Protein AF-0000000086672857 (afdb_homodimer)

Foldseek 3Di:
DQAAEEEEEAQAAPCSLVVVVVQLPDPRHDDQAYEDLDQVSCVVVCVVNVHDPVRYYHDLVVNCVVRVGQEYEYEHQQACQLVVLLVNLVSLHAYEYEDDQHPALVSLVSNVVSCVVSVHHAWYDDPQLQFLLLVQLLVCLVVCVFHQWQEKEFEDEFQAPQCCDPPNDGDDPVRCVVCLVVDLLQDVVSVHAQLSVPLLVCLLSVCLSNVNDFAFKKAKAFDDDPPGDYGQKMWMWGHHPRGIYIHITGNRFPHGQVVPAGVVGGDMWIHHPFWIWARGGPDQWIWIAGPVRRDTDTDGGDDDDAPSNGDVRVVVVCVVVVHHDDGSGDSSSSSSSSQNSNSNVVNNVVVDMDTRDD/DQAAEEEEEAQAAPCSLVVVVVQLPDPRHDDQAYEDLDQVSCVVVCVVNVHDPVRYYNDLVVNCVVRVGQEYEYEHQQACQLVVLLVNLVSLHAYEYEDDQHPALVSLVSNVVSCVVSVHHAWYDDPQLQFLLLVQLLVCLVVCVFHQWQEKEFEDEFQAPVCCDPPNDGDDPVRCVVCLVVDLLQDVVSVHAQLSVPLLVCLLSVCLSNVNDFAFKKAKAFDDDPPGDYGQKMWMWGHHPRGIYIHITGNRFPHGQVVPAGVVGGDMWIHHPFWIWARGGPDQWIWIAGPVRRDTDTDGGDDDDAPSNGDVRVVVVCVVVVHHDDGSGDSSSSSSSSQNSNSNVVNNVVVDMDTRDD

InterPro domains:
  IPR000683 Gfo/Idh/MocA-like oxidoreductase, N-terminal [PF01408] (4-124)
  IPR036291 NAD(P)-binding domain superfamily [SSF51735] (5-154)
  IPR050463 Gfo/Idh/MocA family oxidoreductases and glycosidases [PTHR43818] (3-351)
  IPR055170 GFO/IDH/MocA-like oxidoreductase domain [PF22725] (135-277)

Organism: Colletotrichum gloeosporioides (NCBI:txid474922)

Structure (mmCIF, N/CA/C/O backbone):
data_AF-0000000086672857-model_v1
#
loop_
_entity.id
_entity.type
_entity.pdbx_description
1 polymer 'Gfo/Idh/MocA-like oxidoreductase N-terminal domain-containing protein'
#
loop_
_atom_site.group_PDB
_atom_site.id
_atom_site.type_symbol
_atom_site.label_atom_id
_atom_site.label_alt_id
_atom_site.label_comp_id
_atom_site.label_asym_id
_atom_site.label_entity_id
_atom_site.label_seq_id
_atom_site.pdbx_PDB_ins_code
_atom_site.Cartn_x
_atom_site.Cartn_y
_atom_site.Cartn_z
_atom_site.occupancy
_atom_site.B_iso_or_equiv
_atom_site.auth_seq_id
_atom_site.auth_comp_id
_atom_site.auth_asym_id
_atom_site.auth_atom_id
_atom_site.pdbx_PDB_model_num
ATOM 1 N N . MET A 1 1 ? 9.461 -36.188 -35.406 1 53.44 1 MET A N 1
ATOM 2 C CA . MET A 1 1 ? 9.945 -35.969 -34.062 1 53.44 1 MET A CA 1
ATOM 3 C C . MET A 1 1 ? 8.898 -36.406 -33.031 1 53.44 1 MET A C 1
ATOM 5 O O . MET A 1 1 ? 7.699 -36.312 -33.281 1 53.44 1 MET A O 1
ATOM 9 N N . THR A 1 2 ? 9.219 -37.312 -32 1 78.69 2 THR A N 1
ATOM 10 C CA . THR A 1 2 ? 8.25 -37.906 -31.094 1 78.69 2 THR A CA 1
ATOM 11 C C . THR A 1 2 ? 7.5 -36.844 -30.328 1 78.69 2 THR A C 1
ATOM 13 O O . THR A 1 2 ? 8.102 -35.875 -29.859 1 78.69 2 THR A O 1
ATOM 16 N N . ARG A 1 3 ? 6.16 -36.844 -30.422 1 94 3 ARG A N 1
ATOM 17 C CA . ARG A 1 3 ? 5.281 -35.875 -29.781 1 94 3 ARG A CA 1
ATOM 18 C C . ARG A 1 3 ? 5.234 -36.062 -28.266 1 94 3 ARG A C 1
ATOM 20 O O . ARG A 1 3 ? 5.332 -37.188 -27.797 1 94 3 ARG A O 1
ATOM 27 N N . TRP A 1 4 ? 5.176 -35.031 -27.531 1 97.62 4 TRP A N 1
ATOM 28 C CA . TRP A 1 4 ? 5.07 -35.094 -26.078 1 97.62 4 TRP A CA 1
ATOM 29 C C . TRP A 1 4 ? 3.703 -35.625 -25.656 1 97.62 4 TRP A C 1
ATOM 31 O O . TRP A 1 4 ? 2.682 -35.25 -26.234 1 97.62 4 TRP A O 1
ATOM 41 N N . ARG A 1 5 ? 3.719 -36.5 -24.75 1 98.31 5 ARG A N 1
ATOM 42 C CA . ARG A 1 5 ? 2.494 -37.094 -24.219 1 98.31 5 ARG A CA 1
ATOM 43 C C . ARG A 1 5 ? 2.105 -36.438 -22.891 1 98.31 5 ARG A C 1
ATOM 45 O O . ARG A 1 5 ? 2.822 -36.562 -21.906 1 98.31 5 ARG A O 1
ATOM 52 N N . VAL A 1 6 ? 0.918 -35.781 -22.859 1 98.62 6 VAL A N 1
ATOM 53 C CA . VAL A 1 6 ? 0.471 -35.062 -21.672 1 98.62 6 VAL A CA 1
ATOM 54 C C . VAL A 1 6 ? -0.837 -35.656 -21.172 1 98.62 6 VAL A C 1
ATOM 56 O O . VAL A 1 6 ? -1.72 -36 -21.953 1 98.62 6 VAL A O 1
ATOM 59 N N . VAL A 1 7 ? -0.974 -35.812 -19.844 1 98.5 7 VAL A N 1
ATOM 60 C CA . VAL A 1 7 ? -2.209 -36.25 -19.219 1 98.5 7 VAL A CA 1
ATOM 61 C C . VAL A 1 7 ? -2.656 -35.219 -18.172 1 98.5 7 VAL A C 1
ATOM 63 O O . VAL A 1 7 ? -1.826 -34.625 -17.5 1 98.5 7 VAL A O 1
ATOM 66 N N . GLY A 1 8 ? -3.963 -34.969 -18.141 1 98.56 8 GLY A N 1
ATOM 67 C CA . GLY A 1 8 ? -4.539 -34.219 -17.047 1 98.56 8 GLY A CA 1
ATOM 68 C C . GLY A 1 8 ? -5.086 -35.094 -15.938 1 98.56 8 GLY A C 1
ATOM 69 O O . GLY A 1 8 ? -5.863 -36 -16.188 1 98.56 8 GLY A O 1
ATOM 70 N N . ILE A 1 9 ? -4.602 -34.844 -14.703 1 98.31 9 ILE A N 1
ATOM 71 C CA . ILE A 1 9 ? -5.066 -35.625 -13.57 1 98.31 9 ILE A CA 1
ATOM 72 C C . ILE A 1 9 ? -5.637 -34.719 -12.492 1 98.31 9 ILE A C 1
ATOM 74 O O . ILE A 1 9 ? -5.035 -33.688 -12.156 1 98.31 9 ILE A O 1
ATOM 78 N N . ASN A 1 10 ? -6.781 -35.125 -11.867 1 97.31 10 ASN A N 1
ATOM 79 C CA . ASN A 1 10 ? -7.48 -34.375 -10.82 1 97.31 10 ASN A CA 1
ATOM 80 C C . ASN A 1 10 ? -7.973 -33.031 -11.32 1 97.31 10 ASN A C 1
ATOM 82 O O . ASN A 1 10 ? -7.168 -32.125 -11.617 1 97.31 10 ASN A O 1
ATOM 86 N N . PHE A 1 11 ? -9.25 -32.812 -11.406 1 95.81 11 PHE A N 1
ATOM 87 C CA . PHE A 1 11 ? -9.891 -31.688 -12.047 1 95.81 11 PHE A CA 1
ATOM 88 C C . PHE A 1 11 ? -10.609 -30.812 -11.023 1 95.81 11 PHE A C 1
ATOM 90 O O . PHE A 1 11 ? -11.641 -30.219 -11.32 1 95.81 11 PHE A O 1
ATOM 97 N N . ASP A 1 12 ? -10.07 -30.812 -9.742 1 90.25 12 ASP A N 1
ATOM 98 C CA . ASP A 1 12 ? -10.68 -30 -8.688 1 90.25 12 ASP A CA 1
ATOM 99 C C . ASP A 1 12 ? -10.555 -28.516 -8.992 1 90.25 12 ASP A C 1
ATOM 101 O O . ASP A 1 12 ? -11.492 -27.75 -8.773 1 90.25 12 ASP A O 1
ATOM 105 N N . HIS A 1 13 ? -9.461 -28.141 -9.414 1 86.12 13 HIS A N 1
ATOM 106 C CA . HIS A 1 13 ? -9.211 -26.734 -9.719 1 86.12 13 HIS A CA 1
ATOM 107 C C . HIS A 1 13 ? -9.664 -26.391 -11.133 1 86.12 13 HIS A C 1
ATOM 109 O O . HIS A 1 13 ? -9.359 -27.109 -12.078 1 86.12 13 HIS A O 1
ATOM 115 N N . MET A 1 14 ? -10.211 -25.297 -11.359 1 81.88 14 MET A N 1
ATOM 116 C CA . MET A 1 14 ? -10.883 -24.922 -12.602 1 81.88 14 MET A CA 1
ATOM 117 C C . MET A 1 14 ? -9.875 -24.609 -13.695 1 81.88 14 MET A C 1
ATOM 119 O O . MET A 1 14 ? -10.211 -24.625 -14.883 1 81.88 14 MET A O 1
ATOM 123 N N . HIS A 1 15 ? -8.641 -24.391 -13.336 1 90.88 15 HIS A N 1
ATOM 124 C CA . HIS A 1 15 ? -7.637 -23.984 -14.312 1 90.88 15 HIS A CA 1
ATOM 125 C C . HIS A 1 15 ? -7.16 -25.156 -15.148 1 90.88 15 HIS A C 1
ATOM 127 O O . HIS A 1 15 ? -6.375 -24.984 -16.078 1 90.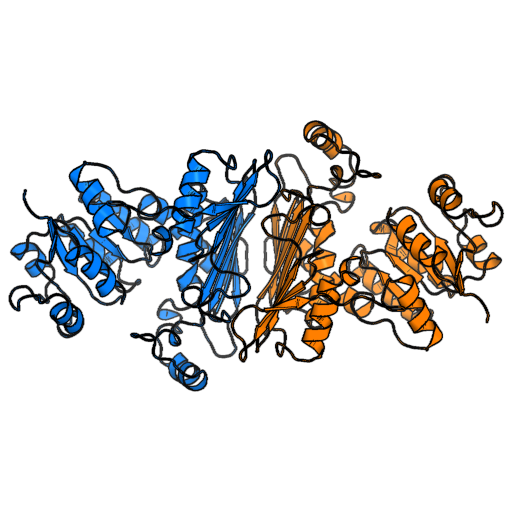88 15 HIS A O 1
ATOM 133 N N . MET A 1 16 ? -7.617 -26.391 -14.859 1 95.19 16 MET A N 1
ATOM 134 C CA . MET A 1 16 ? -7.246 -27.547 -15.648 1 95.19 16 MET A CA 1
ATOM 135 C C . MET A 1 16 ? -7.566 -27.328 -17.125 1 95.19 16 MET A C 1
ATOM 137 O O . MET A 1 16 ? -6.738 -27.609 -18 1 95.19 16 MET A O 1
ATOM 141 N N . GLY A 1 17 ? -8.742 -26.75 -17.344 1 94.56 17 GLY A N 1
ATOM 142 C CA . GLY A 1 17 ? -9.141 -26.5 -18.719 1 94.56 17 GLY A CA 1
ATOM 143 C C . GLY A 1 17 ? -8.172 -25.594 -19.469 1 94.56 17 GLY A C 1
ATOM 144 O O . GLY A 1 17 ? -7.824 -25.859 -20.609 1 94.56 17 GLY A O 1
ATOM 145 N N . ASP A 1 18 ? -7.707 -24.562 -18.781 1 95.25 18 ASP A N 1
ATOM 146 C CA . ASP A 1 18 ? -6.77 -23.625 -19.391 1 95.25 18 ASP A CA 1
ATOM 147 C C . ASP A 1 18 ? -5.426 -24.281 -19.672 1 95.25 18 ASP A C 1
ATOM 149 O O . ASP A 1 18 ? -4.824 -24.047 -20.719 1 95.25 18 ASP A O 1
ATOM 153 N N . LEU A 1 19 ? -5 -25.094 -18.75 1 97.81 19 LEU A N 1
ATOM 154 C CA . LEU A 1 19 ? -3.705 -25.75 -18.906 1 97.81 19 LEU A CA 1
ATOM 155 C C . LEU A 1 19 ? -3.758 -26.812 -20 1 97.81 19 LEU A C 1
ATOM 157 O O . LEU A 1 19 ? -2.848 -26.891 -20.828 1 97.81 19 LEU A O 1
ATOM 161 N N . LEU A 1 20 ? -4.832 -27.562 -20.062 1 98 20 LEU A N 1
ATOM 162 C CA . LEU A 1 20 ? -4.984 -28.547 -21.125 1 98 20 LEU A CA 1
ATOM 163 C C . LEU A 1 20 ? -5.148 -27.875 -22.484 1 98 20 LEU A C 1
ATOM 165 O O . LEU A 1 20 ? -4.715 -28.406 -23.5 1 98 20 LEU A O 1
ATOM 169 N N . ARG A 1 21 ? -5.762 -26.703 -22.516 1 98.06 21 ARG A N 1
ATOM 170 C CA . ARG A 1 21 ? -5.844 -25.938 -23.75 1 98.06 21 ARG A CA 1
ATOM 171 C C . ARG A 1 21 ? -4.457 -25.578 -24.266 1 98.06 21 ARG A C 1
ATOM 173 O O . ARG A 1 21 ? -4.195 -25.656 -25.469 1 98.06 21 ARG A O 1
ATOM 180 N N . ASN A 1 22 ? -3.6 -25.125 -23.328 1 98.06 22 ASN A N 1
ATOM 181 C CA . ASN A 1 22 ? -2.221 -24.859 -23.719 1 98.06 22 ASN A CA 1
ATOM 182 C C . ASN A 1 22 ? -1.562 -26.094 -24.344 1 98.06 22 ASN A C 1
ATOM 184 O O . ASN A 1 22 ? -0.823 -25.984 -25.312 1 98.06 22 ASN A O 1
ATOM 188 N N . ALA A 1 23 ? -1.812 -27.266 -23.797 1 98 23 ALA A N 1
ATOM 189 C CA . ALA A 1 23 ? -1.279 -28.516 -24.328 1 98 23 ALA A CA 1
ATOM 190 C C . ALA A 1 23 ? -1.884 -28.844 -25.688 1 98 23 ALA A C 1
ATOM 192 O O . ALA A 1 23 ? -1.165 -29.188 -26.625 1 98 23 ALA A O 1
ATOM 193 N N . PHE A 1 24 ? -3.17 -28.688 -25.797 1 97.81 24 PHE A N 1
ATOM 194 C CA . PHE A 1 24 ? -3.916 -28.984 -27.016 1 97.81 24 PHE A CA 1
ATOM 195 C C . PHE A 1 24 ? -3.428 -28.141 -28.172 1 97.81 24 PHE A C 1
ATOM 197 O O . PHE A 1 24 ? -3.316 -28.625 -29.312 1 97.81 24 PHE A O 1
ATOM 204 N N . ASP A 1 25 ? -3.135 -26.922 -27.891 1 97.25 25 ASP A N 1
ATOM 205 C CA . ASP A 1 25 ? -2.76 -25.969 -28.938 1 97.25 25 ASP A CA 1
ATOM 206 C C . ASP A 1 25 ? -1.284 -26.109 -29.297 1 97.25 25 ASP A C 1
ATOM 208 O O . ASP A 1 25 ? -0.83 -25.531 -30.297 1 97.25 25 ASP A O 1
ATOM 212 N N . HIS A 1 26 ? -0.571 -26.812 -28.531 1 97.06 26 HIS A N 1
ATOM 213 C CA . HIS A 1 26 ? 0.849 -27.016 -28.812 1 97.06 26 HIS A CA 1
ATOM 214 C C . HIS A 1 26 ? 1.064 -27.969 -29.969 1 97.06 26 HIS A C 1
ATOM 216 O O . HIS A 1 26 ? 0.519 -29.078 -29.969 1 97.06 26 HIS A O 1
ATOM 222 N N . PRO A 1 27 ? 1.901 -27.672 -30.891 1 95.38 27 PRO A N 1
ATOM 223 C CA . PRO A 1 27 ? 2.031 -28.484 -32.094 1 95.38 27 PRO A CA 1
ATOM 224 C C . PRO A 1 27 ? 2.682 -29.844 -31.844 1 95.38 27 PRO A C 1
ATOM 226 O O . PRO A 1 27 ? 2.471 -30.797 -32.594 1 95.38 27 PRO A O 1
ATOM 229 N N . ASP A 1 28 ? 3.4 -29.938 -30.812 1 96.75 28 ASP A N 1
ATOM 230 C CA . ASP A 1 28 ? 4.156 -31.172 -30.578 1 96.75 28 ASP A CA 1
ATOM 231 C C . ASP A 1 28 ? 3.625 -31.906 -29.359 1 96.75 28 ASP A C 1
ATOM 233 O O . ASP A 1 28 ? 4.367 -32.625 -28.688 1 96.75 28 ASP A O 1
ATOM 237 N N . VAL A 1 29 ? 2.348 -31.656 -28.969 1 97.94 29 VAL A N 1
ATOM 238 C CA . VAL A 1 29 ? 1.817 -32.281 -27.766 1 97.94 29 VAL A CA 1
ATOM 239 C C . VAL A 1 29 ? 0.551 -33.062 -28.094 1 97.94 29 VAL A C 1
ATOM 241 O O . VAL A 1 29 ? -0.28 -32.594 -28.891 1 97.94 29 VAL A O 1
ATOM 244 N N . ASP A 1 30 ? 0.438 -34.219 -27.594 1 97.75 30 ASP A N 1
ATOM 245 C CA . ASP A 1 30 ? -0.801 -35 -27.578 1 97.75 30 ASP A CA 1
ATOM 246 C C . ASP A 1 30 ? -1.343 -35.156 -26.172 1 97.75 30 ASP A C 1
ATOM 248 O O . ASP A 1 30 ? -0.616 -35.562 -25.266 1 97.75 30 ASP A O 1
ATOM 252 N N . ILE A 1 31 ? -2.604 -34.781 -26 1 98.31 31 ILE A N 1
ATOM 253 C CA . ILE A 1 31 ? -3.271 -35.156 -24.766 1 98.31 31 ILE A CA 1
ATOM 254 C C . ILE A 1 31 ? -3.65 -36.656 -24.828 1 98.31 31 ILE A C 1
ATOM 256 O O . ILE A 1 31 ? -4.535 -37.031 -25.594 1 98.31 31 ILE A O 1
ATOM 260 N N . VAL A 1 32 ? -3.018 -37.438 -23.969 1 98 32 VAL A N 1
ATOM 261 C CA . VAL A 1 32 ? -3.139 -38.875 -24.156 1 98 32 VAL A CA 1
ATOM 262 C C . VAL A 1 32 ? -3.979 -39.469 -23.031 1 98 32 VAL A C 1
ATOM 264 O O . VAL A 1 32 ? -4.031 -40.688 -22.859 1 98 32 VAL A O 1
ATOM 267 N N . GLY A 1 33 ? -4.617 -38.562 -22.234 1 97.88 33 GLY A N 1
ATOM 268 C CA . GLY A 1 33 ? -5.504 -39.062 -21.203 1 97.88 33 GLY A CA 1
ATOM 269 C C . GLY A 1 33 ? -5.973 -38 -20.234 1 97.88 33 GLY A C 1
ATOM 270 O O . GLY A 1 33 ? -5.352 -36.938 -20.125 1 97.88 33 GLY A O 1
ATOM 271 N N . VAL A 1 34 ? -7.043 -38.25 -19.641 1 98.5 34 VAL A N 1
ATOM 272 C CA . VAL A 1 34 ? -7.559 -37.5 -18.5 1 98.5 34 VAL A CA 1
ATOM 273 C C . VAL A 1 34 ? -7.996 -38.469 -17.391 1 98.5 34 VAL A C 1
ATOM 275 O O . VAL A 1 34 ? -8.461 -39.562 -17.672 1 98.5 34 VAL A O 1
ATOM 278 N N . CYS A 1 35 ? -7.746 -38 -16.188 1 98.44 35 CYS A N 1
ATOM 279 C CA . CYS A 1 35 ? -8.055 -38.906 -15.078 1 98.44 35 CYS A CA 1
ATOM 280 C C . CYS A 1 35 ? -8.633 -38.125 -13.906 1 98.44 35 CYS A C 1
ATOM 282 O O . CYS A 1 35 ? -8.078 -37.094 -13.5 1 98.44 35 CYS A O 1
ATOM 284 N N . ASP A 1 36 ? -9.734 -38.5 -13.43 1 97.94 36 ASP A N 1
ATOM 285 C CA . ASP A 1 36 ? -10.312 -38.062 -12.164 1 97.94 36 ASP A CA 1
ATOM 286 C C . ASP A 1 36 ? -11.086 -39.188 -11.492 1 97.94 36 ASP A C 1
ATOM 288 O O . ASP A 1 36 ? -11.727 -40 -12.172 1 97.94 36 ASP A O 1
ATOM 292 N N . ARG A 1 37 ? -10.938 -39.219 -10.203 1 95.5 37 ARG A N 1
ATOM 293 C CA . ARG A 1 37 ? -11.648 -40.25 -9.477 1 95.5 37 ARG A CA 1
ATOM 294 C C . ARG A 1 37 ? -13.156 -40.125 -9.688 1 95.5 37 ARG A C 1
ATOM 296 O O . ARG A 1 37 ? -13.875 -41.125 -9.625 1 95.5 37 ARG A O 1
ATOM 303 N N . GLN A 1 38 ? -13.555 -38.938 -9.906 1 94.44 38 GLN A N 1
ATOM 304 C CA . GLN A 1 38 ? -14.938 -38.688 -10.297 1 94.44 38 GLN A CA 1
ATOM 305 C C . GLN A 1 38 ? -15.039 -38.438 -11.805 1 94.44 38 GLN A C 1
ATOM 307 O O . GLN A 1 38 ? -14.812 -37.312 -12.281 1 94.44 38 GLN A O 1
ATOM 312 N N . ALA A 1 39 ? -15.602 -39.406 -12.469 1 88.88 39 ALA A N 1
ATOM 313 C CA . ALA A 1 39 ? -15.578 -39.406 -13.93 1 88.88 39 ALA A CA 1
ATOM 314 C C . ALA A 1 39 ? -16.25 -38.156 -14.5 1 88.88 39 ALA A C 1
ATOM 316 O O . ALA A 1 39 ? -15.836 -37.656 -15.539 1 88.88 39 ALA A O 1
ATOM 317 N N . ASP A 1 40 ? -17.219 -37.719 -13.82 1 92.81 40 ASP A N 1
ATOM 318 C CA . ASP A 1 40 ? -18 -36.594 -14.336 1 92.81 40 ASP A CA 1
ATOM 319 C C . ASP A 1 40 ? -17.172 -35.312 -14.344 1 92.81 40 ASP A C 1
ATOM 321 O O . ASP A 1 40 ? -17.5 -34.344 -15.07 1 92.81 40 ASP A O 1
ATOM 325 N N . ARG A 1 41 ? -16.094 -35.25 -13.664 1 94.88 41 ARG A N 1
ATOM 326 C CA . ARG A 1 41 ? -15.305 -34.031 -13.523 1 94.88 41 ARG A CA 1
ATOM 327 C C . ARG A 1 41 ? -14.445 -33.781 -14.758 1 94.88 41 ARG A C 1
ATOM 329 O O . ARG A 1 41 ? -13.945 -32.688 -14.961 1 94.88 41 ARG A O 1
ATOM 336 N N . THR A 1 42 ? -14.312 -34.844 -15.617 1 96.25 42 THR A N 1
ATOM 337 C CA . THR A 1 42 ? -13.477 -34.656 -16.797 1 96.25 42 THR A CA 1
ATOM 338 C C . THR A 1 42 ? -14.336 -34.344 -18.031 1 96.25 42 THR A C 1
ATOM 340 O O . THR A 1 42 ? -13.805 -34.125 -19.125 1 96.25 42 THR A O 1
ATOM 343 N N . LYS A 1 43 ? -15.664 -34.281 -17.875 1 95.31 43 LYS A N 1
ATOM 344 C CA . LYS A 1 43 ? -16.594 -34.25 -19 1 95.31 43 LYS A CA 1
ATOM 345 C C . LYS A 1 43 ? -16.328 -33.031 -19.891 1 95.31 43 LYS A C 1
ATOM 347 O O . LYS A 1 43 ? -16.359 -33.125 -21.109 1 95.31 43 LYS A O 1
ATOM 352 N N . ASP A 1 44 ? -16.141 -31.891 -19.281 1 94.19 44 ASP A N 1
ATOM 353 C CA . ASP A 1 44 ? -15.93 -30.656 -20.047 1 94.19 44 ASP A CA 1
ATOM 354 C C . ASP A 1 44 ? -14.641 -30.734 -20.844 1 94.19 44 ASP A C 1
ATOM 356 O O . ASP A 1 44 ? -14.602 -30.297 -22 1 94.19 44 ASP A O 1
ATOM 360 N N . ALA A 1 45 ? -13.617 -31.234 -20.188 1 95.19 45 ALA A N 1
ATOM 361 C CA . ALA A 1 45 ? -12.352 -31.375 -20.891 1 95.19 45 ALA A CA 1
ATOM 362 C C . ALA A 1 45 ? -12.461 -32.375 -22.031 1 95.19 45 ALA A C 1
ATOM 364 O O . ALA A 1 45 ? -11.922 -32.156 -23.125 1 95.19 45 ALA A O 1
ATOM 365 N N . VAL A 1 46 ? -13.125 -33.469 -21.781 1 96 46 VAL A N 1
ATOM 366 C CA . VAL A 1 46 ? -13.328 -34.5 -22.781 1 96 46 VAL A CA 1
ATOM 367 C C . VAL A 1 46 ? -14.008 -33.906 -24.016 1 96 46 VAL A C 1
ATOM 369 O O . VAL A 1 46 ? -13.578 -34.156 -25.156 1 96 46 VAL A O 1
ATOM 372 N N . ALA A 1 47 ? -15.016 -33.125 -23.734 1 96.38 47 ALA A N 1
ATOM 373 C CA . ALA A 1 47 ? -15.766 -32.5 -24.828 1 96.38 47 ALA A CA 1
ATOM 374 C C . ALA A 1 47 ? -14.906 -31.469 -25.547 1 96.38 47 ALA A C 1
ATOM 376 O O . ALA A 1 47 ? -14.883 -31.422 -26.781 1 96.38 47 ALA A O 1
ATOM 377 N N . ALA A 1 48 ? -14.203 -30.719 -24.797 1 95.75 48 ALA A N 1
ATOM 378 C CA . ALA A 1 48 ? -13.461 -29.578 -25.344 1 95.75 48 ALA A CA 1
ATOM 379 C C . ALA A 1 48 ? -12.297 -30.062 -26.203 1 95.75 48 ALA A C 1
ATOM 381 O O . ALA A 1 48 ? -11.938 -29.406 -27.188 1 95.75 48 ALA A O 1
ATOM 382 N N . PHE A 1 49 ? -11.711 -31.203 -25.828 1 97 49 PHE A N 1
ATOM 383 C CA . PHE A 1 49 ? -10.477 -31.594 -26.484 1 97 49 PHE A CA 1
ATOM 384 C C . PHE A 1 49 ? -10.648 -32.938 -27.219 1 97 49 PHE A C 1
ATOM 386 O O . PHE A 1 49 ? -9.664 -33.531 -27.641 1 97 49 PHE A O 1
ATOM 393 N N . ASP A 1 50 ? -11.883 -33.406 -27.359 1 95.62 50 ASP A N 1
ATOM 394 C CA . ASP A 1 50 ? -12.258 -34.594 -28.094 1 95.62 50 ASP A CA 1
ATOM 395 C C . ASP A 1 50 ? -11.422 -35.812 -27.641 1 95.62 50 ASP A C 1
ATOM 397 O O . ASP A 1 50 ? -10.797 -36.469 -28.469 1 95.62 50 ASP A O 1
ATOM 401 N N . ILE A 1 51 ? -11.43 -35.938 -26.406 1 96.38 51 ILE A N 1
ATOM 402 C CA . ILE A 1 51 ? -10.664 -37.031 -25.828 1 96.38 51 ILE A CA 1
ATOM 403 C C . ILE A 1 51 ? -11.422 -38.344 -26.016 1 96.38 51 ILE A C 1
ATOM 405 O O . ILE A 1 51 ? -12.602 -38.438 -25.656 1 96.38 51 ILE A O 1
ATOM 409 N N . ALA A 1 52 ? -10.781 -39.344 -26.531 1 96.38 52 ALA A N 1
ATOM 410 C CA . ALA A 1 52 ? -11.398 -40.625 -26.797 1 96.38 52 ALA A CA 1
ATOM 411 C C . ALA A 1 52 ? -11.781 -41.312 -25.484 1 96.38 52 ALA A C 1
ATOM 413 O O . ALA A 1 52 ? -11.086 -41.188 -24.469 1 96.38 52 ALA A O 1
ATOM 414 N N . PRO A 1 53 ? -12.859 -42.094 -25.562 1 96.06 53 PRO A N 1
ATOM 415 C CA . PRO A 1 53 ? -13.359 -42.75 -24.344 1 96.06 53 PRO A CA 1
ATOM 416 C C . PRO A 1 53 ? -12.312 -43.625 -23.688 1 96.06 53 PRO A C 1
ATOM 418 O O . PRO A 1 53 ? -12.273 -43.75 -22.453 1 96.06 53 PRO A O 1
ATOM 421 N N . GLU A 1 54 ? -11.422 -44.25 -24.469 1 96.31 54 GLU A N 1
ATOM 422 C CA . GLU A 1 54 ? -10.43 -45.188 -23.938 1 96.31 54 GLU A CA 1
ATOM 423 C C . GLU A 1 54 ? -9.32 -44.438 -23.203 1 96.31 54 GLU A C 1
ATOM 425 O O . GLU A 1 54 ? -8.5 -45.031 -22.516 1 96.31 54 GLU A O 1
ATOM 430 N N . LEU A 1 55 ? -9.312 -43.125 -23.344 1 97.25 55 LEU A N 1
ATOM 431 C CA . LEU A 1 55 ? -8.289 -42.312 -22.719 1 97.25 55 LEU A CA 1
ATOM 432 C C . LEU A 1 55 ? -8.828 -41.594 -21.484 1 97.25 55 LEU A C 1
ATOM 434 O O . LEU A 1 55 ? -8.203 -40.656 -20.969 1 97.25 55 LEU A O 1
ATOM 438 N N . ILE A 1 56 ? -10.039 -41.969 -21.047 1 97.94 56 ILE A N 1
ATOM 439 C CA . ILE A 1 56 ? -10.656 -41.438 -19.828 1 97.94 56 ILE A CA 1
ATOM 440 C C . ILE A 1 56 ? -10.469 -42.469 -18.688 1 97.94 56 ILE A C 1
ATOM 442 O O . ILE A 1 56 ? -10.875 -43.625 -18.812 1 97.94 56 ILE A O 1
ATOM 446 N N . PHE A 1 57 ? -9.805 -42.031 -17.641 1 98.31 57 PHE A N 1
ATOM 447 C CA . PHE A 1 57 ? -9.469 -42.938 -16.547 1 98.31 57 PHE A CA 1
ATOM 448 C C . PHE A 1 57 ? -10.047 -42.438 -15.234 1 98.31 57 PHE A C 1
ATOM 450 O O . PHE A 1 57 ? -10.305 -41.25 -15.078 1 98.31 57 PHE A O 1
ATOM 457 N N . THR A 1 58 ? -10.219 -43.344 -14.273 1 97.94 58 THR A N 1
ATOM 458 C CA . THR A 1 58 ? -10.641 -42.969 -12.922 1 97.94 58 THR A CA 1
ATOM 459 C C . THR A 1 58 ? -9.602 -43.438 -11.898 1 97.94 58 THR A C 1
ATOM 461 O O . THR A 1 58 ? -9.742 -43.156 -10.703 1 97.94 58 THR A O 1
ATOM 464 N N . ASP A 1 59 ? -8.633 -44.094 -12.43 1 97.75 59 ASP A N 1
ATOM 465 C CA . ASP A 1 59 ? -7.52 -44.562 -11.609 1 97.75 59 ASP A CA 1
ATOM 466 C C . ASP A 1 59 ? -6.188 -44 -12.125 1 97.75 59 ASP A C 1
ATOM 468 O O . ASP A 1 59 ? -5.84 -44.219 -13.289 1 97.75 59 ASP A O 1
ATOM 472 N N . VAL A 1 60 ? -5.418 -43.406 -11.234 1 98.12 60 VAL A N 1
ATOM 473 C CA . VAL A 1 60 ? -4.203 -42.719 -11.625 1 98.12 60 VAL A CA 1
ATOM 474 C C . VAL A 1 60 ? -3.145 -43.719 -12.086 1 98.12 60 VAL A C 1
ATOM 476 O O . VAL A 1 60 ? -2.469 -43.469 -13.086 1 98.12 60 VAL A O 1
ATOM 479 N N . GLU A 1 61 ? -2.98 -44.75 -11.367 1 97.75 61 GLU A N 1
ATOM 480 C CA . GLU A 1 61 ? -1.984 -45.75 -11.742 1 97.75 61 GLU A CA 1
ATOM 481 C C . GLU A 1 61 ? -2.266 -46.312 -13.125 1 97.75 61 GLU A C 1
ATOM 483 O O . GLU A 1 61 ? -1.358 -46.438 -13.961 1 97.75 61 GLU A O 1
ATOM 488 N N . GLU A 1 62 ? -3.531 -46.719 -13.305 1 98.19 62 GLU A N 1
ATOM 489 C CA . GLU A 1 62 ? -3.93 -47.25 -14.609 1 98.19 62 GLU A CA 1
ATOM 490 C C . GLU A 1 62 ? -3.67 -46.219 -15.711 1 98.19 62 GLU A C 1
ATOM 492 O O . GLU A 1 62 ? -3.16 -46.562 -16.781 1 98.19 62 GLU A O 1
ATOM 497 N N . CYS A 1 63 ? -4.043 -45.031 -15.445 1 98.44 63 CYS A N 1
ATOM 498 C CA . CYS A 1 63 ? -3.859 -43.938 -16.406 1 98.44 63 CYS A CA 1
ATOM 499 C C . CYS A 1 63 ? -2.396 -43.812 -16.797 1 98.44 63 CYS A C 1
ATOM 501 O O . CYS A 1 63 ? -2.07 -43.844 -17.984 1 98.44 63 CYS A O 1
ATOM 503 N N . VAL A 1 64 ? -1.47 -43.75 -15.836 1 98.19 64 VAL A N 1
ATOM 504 C CA . VAL A 1 64 ? -0.051 -43.531 -16.094 1 98.19 64 VAL A CA 1
ATOM 505 C C . VAL A 1 64 ? 0.549 -44.75 -16.797 1 98.19 64 VAL A C 1
ATOM 507 O O . VAL A 1 64 ? 1.31 -44.594 -17.75 1 98.19 64 VAL A O 1
ATOM 510 N N . ARG A 1 65 ? 0.181 -45.906 -16.391 1 97.56 65 ARG A N 1
ATOM 511 C CA . ARG A 1 65 ? 0.717 -47.125 -16.969 1 97.56 65 ARG A CA 1
ATOM 512 C C . ARG A 1 65 ? 0.325 -47.281 -18.438 1 97.56 65 ARG A C 1
ATOM 514 O O . ARG A 1 65 ? 1.146 -47.656 -19.266 1 97.56 65 ARG A O 1
ATOM 521 N N . GLN A 1 66 ? -0.859 -46.969 -18.719 1 98 66 GLN A N 1
ATOM 522 C CA . GLN A 1 66 ? -1.374 -47.156 -20.062 1 98 66 GLN A CA 1
ATOM 523 C C . GLN A 1 66 ? -0.899 -46.062 -21 1 98 66 GLN A C 1
ATOM 525 O O . GLN A 1 66 ? -0.605 -46.312 -22.172 1 98 66 GLN A O 1
ATOM 530 N N . THR A 1 67 ? -0.85 -44.875 -20.5 1 98 67 THR A N 1
ATOM 531 C CA . THR A 1 67 ? -0.615 -43.75 -21.391 1 98 67 THR A CA 1
ATOM 532 C C . THR A 1 67 ? 0.869 -43.406 -21.438 1 98 67 THR A C 1
ATOM 534 O O . THR A 1 67 ? 1.326 -42.719 -22.375 1 98 67 THR A O 1
ATOM 537 N N . LYS A 1 68 ? 1.676 -43.75 -20.422 1 97.38 68 LYS A N 1
ATOM 538 C CA . LYS A 1 68 ? 3.102 -43.438 -20.328 1 97.38 68 LYS A CA 1
ATOM 539 C C . LYS A 1 68 ? 3.385 -41.969 -20.656 1 97.38 68 LYS A C 1
ATOM 541 O O . LYS A 1 68 ? 4.172 -41.688 -21.547 1 97.38 68 LYS A O 1
ATOM 546 N N . PRO A 1 69 ? 2.785 -41.094 -19.844 1 98.12 69 PRO A N 1
ATOM 547 C CA . PRO A 1 69 ? 2.908 -39.656 -20.156 1 98.12 69 PRO A CA 1
ATOM 548 C C . PRO A 1 69 ? 4.312 -39.125 -19.891 1 98.12 69 PRO A C 1
ATOM 550 O O . PRO A 1 69 ? 5.023 -39.625 -19.031 1 98.12 69 PRO A O 1
ATOM 553 N N . ASP A 1 70 ? 4.707 -38.062 -20.703 1 97.12 70 ASP A N 1
ATOM 554 C CA . ASP A 1 70 ? 5.918 -37.281 -20.453 1 97.12 70 ASP A CA 1
ATOM 555 C C . ASP A 1 70 ? 5.676 -36.25 -19.375 1 97.12 70 ASP A C 1
ATOM 557 O O . ASP A 1 70 ? 6.617 -35.812 -18.703 1 97.12 70 ASP A O 1
ATOM 561 N N . LEU A 1 71 ? 4.434 -35.844 -19.219 1 98.31 71 LEU A N 1
ATOM 562 C CA . LEU A 1 71 ? 4.055 -34.781 -18.312 1 98.31 71 LEU A CA 1
ATOM 563 C C . LEU A 1 71 ? 2.637 -35 -17.781 1 98.31 71 LEU A C 1
ATOM 565 O O . LEU A 1 71 ? 1.724 -35.281 -18.562 1 98.31 71 LEU A O 1
ATOM 569 N N . VAL A 1 72 ? 2.52 -34.844 -16.516 1 98.69 72 VAL A N 1
ATOM 570 C CA . VAL A 1 72 ? 1.207 -34.812 -15.875 1 98.69 72 VAL A CA 1
ATOM 571 C C . VAL A 1 72 ? 0.865 -33.406 -15.453 1 98.69 72 VAL A C 1
ATOM 573 O O . VAL A 1 72 ? 1.651 -32.75 -14.773 1 98.69 72 VAL A O 1
ATOM 576 N N . VAL A 1 73 ? -0.267 -32.875 -15.922 1 98.75 73 VAL A N 1
ATOM 577 C CA . VAL A 1 73 ? -0.857 -31.656 -15.422 1 98.75 73 VAL A CA 1
ATOM 578 C C . VAL A 1 73 ? -1.798 -31.969 -14.258 1 98.75 73 VAL A C 1
ATOM 580 O O . VAL A 1 73 ? -2.752 -32.719 -14.414 1 98.75 73 VAL A O 1
ATOM 583 N N . LEU A 1 74 ? -1.474 -31.453 -13.148 1 98.19 74 LEU A N 1
ATOM 584 C CA . LEU A 1 74 ? -2.162 -31.812 -11.914 1 98.19 74 LEU A CA 1
ATOM 585 C C . LEU A 1 74 ? -2.873 -30.594 -11.32 1 98.19 74 LEU A C 1
ATOM 587 O O . LEU A 1 74 ? -2.248 -29.562 -11.078 1 98.19 74 LEU A O 1
ATOM 591 N N . CYS A 1 75 ? -4.246 -30.625 -11.031 1 97.12 75 CYS A N 1
ATOM 592 C CA . CYS A 1 75 ? -5.031 -29.516 -10.5 1 97.12 75 CYS A CA 1
ATOM 593 C C . CYS A 1 75 ? -5.906 -29.984 -9.336 1 97.12 75 CYS A C 1
ATOM 595 O O . CYS A 1 75 ? -7.129 -29.812 -9.375 1 97.12 75 CYS A O 1
ATOM 597 N N . PRO A 1 76 ? -5.316 -30.469 -8.258 1 95.12 76 PRO A N 1
ATOM 598 C CA . PRO A 1 76 ? -6.082 -30.875 -7.074 1 95.12 76 PRO A CA 1
ATOM 599 C C . PRO A 1 76 ? -6.469 -29.688 -6.188 1 95.12 76 PRO A C 1
ATOM 601 O O . PRO A 1 76 ? -5.965 -28.578 -6.375 1 95.12 76 PRO A O 1
ATOM 604 N N . ALA A 1 77 ? -7.418 -29.938 -5.258 1 91.19 77 ALA A N 1
ATOM 605 C CA . ALA A 1 77 ? -7.641 -28.984 -4.188 1 91.19 77 ALA A CA 1
ATOM 606 C C . ALA A 1 77 ? -6.375 -28.766 -3.359 1 91.19 77 ALA A C 1
ATOM 608 O O . ALA A 1 77 ? -5.605 -29.719 -3.145 1 91.19 77 ALA A O 1
ATOM 609 N N . THR A 1 78 ? -6.207 -27.578 -2.887 1 91.5 78 THR A N 1
ATOM 610 C CA . THR A 1 78 ? -4.961 -27.188 -2.232 1 91.5 78 THR A CA 1
ATOM 611 C C . THR A 1 78 ? -4.609 -28.172 -1.12 1 91.5 78 THR A C 1
ATOM 613 O O . THR A 1 78 ? -3.453 -28.594 -0.995 1 91.5 78 THR A O 1
ATOM 616 N N . ALA A 1 79 ? -5.582 -28.547 -0.357 1 90.81 79 ALA A N 1
ATOM 617 C CA . ALA A 1 79 ? -5.359 -29.453 0.775 1 90.81 79 ALA A CA 1
ATOM 618 C C . ALA A 1 79 ? -4.789 -30.781 0.312 1 90.81 79 ALA A C 1
ATOM 620 O O . ALA A 1 79 ? -4.145 -31.5 1.088 1 90.81 79 ALA A O 1
ATOM 621 N N . ASP A 1 80 ? -4.938 -31.109 -0.988 1 94.5 80 ASP A N 1
ATOM 622 C CA . ASP A 1 80 ? -4.559 -32.406 -1.51 1 94.5 80 ASP A CA 1
ATOM 623 C C . ASP A 1 80 ? -3.307 -32.312 -2.377 1 94.5 80 ASP A C 1
ATOM 625 O O . ASP A 1 80 ? -2.904 -33.312 -3.008 1 94.5 80 ASP A O 1
ATOM 629 N N . HIS A 1 81 ? -2.68 -31.188 -2.428 1 97.25 81 HIS A N 1
ATOM 630 C CA . HIS A 1 81 ? -1.549 -31 -3.328 1 97.25 81 HIS A CA 1
ATOM 631 C C . HIS A 1 81 ? -0.445 -32 -3.055 1 97.25 81 HIS A C 1
ATOM 633 O O . HIS A 1 81 ? 0.03 -32.688 -3.975 1 97.25 81 HIS A O 1
ATOM 639 N N . ALA A 1 82 ? -0.096 -32.156 -1.806 1 97.94 82 ALA A N 1
ATOM 640 C CA . ALA A 1 82 ? 1.021 -33.031 -1.472 1 97.94 82 ALA A CA 1
ATOM 641 C C . ALA A 1 82 ? 0.686 -34.5 -1.788 1 97.94 82 ALA A C 1
ATOM 643 O O . ALA A 1 82 ? 1.465 -35.188 -2.445 1 97.94 82 ALA A O 1
ATOM 644 N N . VAL A 1 83 ? -0.468 -34.938 -1.396 1 97.69 83 VAL A N 1
ATOM 645 C CA . VAL A 1 83 ? -0.864 -36.312 -1.582 1 97.69 83 VAL A CA 1
ATOM 646 C C . VAL A 1 83 ? -0.991 -36.625 -3.072 1 97.69 83 VAL A C 1
ATOM 648 O O . VAL A 1 83 ? -0.518 -37.656 -3.541 1 97.69 83 VAL A O 1
ATOM 651 N N . ALA A 1 84 ? -1.641 -35.75 -3.779 1 97.56 84 ALA A N 1
ATOM 652 C CA . ALA A 1 84 ? -1.814 -35.938 -5.219 1 97.56 84 ALA A CA 1
ATOM 653 C C . ALA A 1 84 ? -0.467 -35.969 -5.934 1 97.56 84 ALA A C 1
ATOM 655 O O . ALA A 1 84 ? -0.244 -36.812 -6.816 1 97.56 84 ALA A O 1
ATOM 656 N N . TYR A 1 85 ? 0.396 -35.094 -5.594 1 98 85 TYR A N 1
ATOM 657 C CA . TYR A 1 85 ? 1.72 -35.031 -6.207 1 98 85 TYR A CA 1
ATOM 658 C C . TYR A 1 85 ? 2.502 -36.312 -5.91 1 98 85 TYR A C 1
ATOM 660 O O . TYR A 1 85 ? 3.111 -36.906 -6.809 1 98 85 TYR A O 1
ATOM 668 N N . GLU A 1 86 ? 2.518 -36.688 -4.68 1 98 86 GLU A N 1
ATOM 669 C CA . GLU A 1 86 ? 3.242 -37.875 -4.266 1 98 86 GLU A CA 1
ATOM 670 C C . GLU A 1 86 ? 2.768 -39.125 -5.039 1 98 86 GLU A C 1
ATOM 672 O O . GLU A 1 86 ? 3.578 -39.938 -5.445 1 98 86 GLU A O 1
ATOM 677 N N . GLU A 1 87 ? 1.504 -39.188 -5.191 1 97.44 87 GLU A N 1
ATOM 678 C CA . GLU A 1 87 ? 0.952 -40.312 -5.965 1 97.44 87 GLU A CA 1
ATOM 679 C C . GLU A 1 87 ? 1.487 -40.312 -7.395 1 97.44 87 GLU A C 1
ATOM 681 O O . GLU A 1 87 ? 2.006 -41.312 -7.867 1 97.44 87 GLU A O 1
ATOM 686 N N . CYS A 1 88 ? 1.423 -39.219 -8.062 1 97.06 88 CYS A N 1
ATOM 687 C CA . CYS A 1 88 ? 1.895 -39.125 -9.438 1 97.06 88 CYS A CA 1
ATOM 688 C C . CYS A 1 88 ? 3.398 -39.344 -9.516 1 97.06 88 CYS A C 1
ATOM 690 O O . CYS A 1 88 ? 3.873 -40.062 -10.398 1 97.06 88 CYS A O 1
ATOM 692 N N . CYS A 1 89 ? 4.082 -38.75 -8.625 1 96 89 CYS A N 1
ATOM 693 C CA . CYS A 1 89 ? 5.539 -38.844 -8.578 1 96 89 CYS A CA 1
ATOM 694 C C . CYS A 1 89 ? 6 -40.281 -8.414 1 96 89 CYS A C 1
ATOM 696 O O . CYS A 1 89 ? 7.047 -40.656 -8.938 1 96 89 CYS A O 1
ATOM 698 N N . SER A 1 90 ? 5.27 -41.062 -7.73 1 96.06 90 SER A N 1
ATOM 699 C CA . SER A 1 90 ? 5.633 -42.469 -7.461 1 96.06 90 SER A CA 1
ATOM 700 C C . SER A 1 90 ? 5.727 -43.25 -8.75 1 96.06 90 SER A C 1
ATOM 702 O O . SER A 1 90 ? 6.359 -44.312 -8.781 1 96.06 90 SER A O 1
ATOM 704 N N . PHE A 1 91 ? 5.16 -42.812 -9.805 1 96.38 91 PHE A N 1
ATOM 705 C CA . PHE A 1 91 ? 5.203 -43.5 -11.086 1 96.38 91 PHE A CA 1
ATOM 706 C C . PHE A 1 91 ? 6.32 -42.938 -11.961 1 96.38 91 PHE A C 1
ATOM 708 O O . PHE A 1 91 ? 6.43 -43.281 -13.141 1 96.38 91 PHE A O 1
ATOM 715 N N . GLY A 1 92 ? 7.102 -42.031 -11.422 1 96 92 GLY A N 1
ATOM 716 C CA . GLY A 1 92 ? 8.281 -41.531 -12.094 1 96 92 GLY A CA 1
ATOM 717 C C . GLY A 1 92 ? 7.961 -40.5 -13.18 1 96 92 GLY A C 1
ATOM 718 O O . GLY A 1 92 ? 8.719 -40.344 -14.133 1 96 92 GLY A O 1
ATOM 719 N N . VAL A 1 93 ? 6.844 -39.844 -13.039 1 96.62 93 VAL A N 1
ATOM 720 C CA . VAL A 1 93 ? 6.434 -38.938 -14.086 1 96.62 93 VAL A CA 1
ATOM 721 C C . VAL A 1 93 ? 6.695 -37.5 -13.633 1 96.62 93 VAL A C 1
ATOM 723 O O . VAL A 1 93 ? 6.68 -37.188 -12.43 1 96.62 93 VAL A O 1
ATOM 726 N N . ASP A 1 94 ? 7.02 -36.562 -14.57 1 98.12 94 ASP A N 1
ATOM 727 C CA . ASP A 1 94 ? 7.129 -35.125 -14.312 1 98.12 94 ASP A CA 1
ATOM 728 C C . ASP A 1 94 ? 5.75 -34.5 -14.125 1 98.12 94 ASP A C 1
ATOM 730 O O . ASP A 1 94 ? 4.77 -34.938 -14.734 1 98.12 94 ASP A O 1
ATOM 734 N N . VAL A 1 95 ? 5.707 -33.469 -13.258 1 98.62 95 VAL A N 1
ATOM 735 C CA . VAL A 1 95 ? 4.406 -32.906 -12.898 1 98.62 95 VAL A CA 1
ATOM 736 C C . VAL A 1 95 ? 4.445 -31.406 -13.031 1 98.62 95 VAL A C 1
ATOM 738 O O . VAL A 1 95 ? 5.391 -30.75 -12.578 1 98.62 95 VAL A O 1
ATOM 741 N N . LEU A 1 96 ? 3.498 -30.812 -13.727 1 98.75 96 LEU A N 1
ATOM 742 C CA . LEU A 1 96 ? 3.113 -29.406 -13.656 1 98.75 96 LEU A CA 1
ATOM 743 C C . LEU A 1 96 ? 1.848 -29.234 -12.82 1 98.75 96 LEU A C 1
ATOM 745 O O . LEU A 1 96 ? 0.782 -29.734 -13.195 1 98.75 96 LEU A O 1
ATOM 749 N N . MET A 1 97 ? 2.002 -28.578 -11.727 1 98.19 97 MET A N 1
ATOM 750 C CA . MET A 1 97 ? 0.88 -28.422 -10.805 1 98.19 97 MET A CA 1
ATOM 751 C C . MET A 1 97 ? 0.395 -26.984 -10.789 1 98.19 97 MET A C 1
ATOM 753 O O . MET A 1 97 ? 1.201 -26.047 -10.836 1 98.19 97 MET A O 1
ATOM 757 N N . GLU A 1 98 ? -0.881 -26.781 -10.688 1 97.56 98 GLU A N 1
ATOM 758 C CA . GLU A 1 98 ? -1.466 -25.453 -10.578 1 97.56 98 GLU A CA 1
ATOM 759 C C . GLU A 1 98 ? -1.293 -24.875 -9.18 1 97.56 98 GLU A C 1
ATOM 761 O O . GLU A 1 98 ? -1.344 -25.609 -8.188 1 97.56 98 GLU A O 1
ATOM 766 N N . LYS A 1 99 ? -1.1 -23.672 -9.07 1 97.06 99 LYS A N 1
ATOM 767 C CA . LYS A 1 99 ? -0.972 -22.969 -7.793 1 97.06 99 LYS A CA 1
ATOM 768 C C . LYS A 1 99 ? -2.148 -23.281 -6.871 1 97.06 99 LYS A C 1
ATOM 770 O O . LYS A 1 99 ? -3.234 -23.641 -7.344 1 97.06 99 LYS A O 1
ATOM 775 N N . PRO A 1 100 ? -2.07 -23.094 -5.602 1 96.44 100 PRO A N 1
ATOM 776 C CA . PRO A 1 100 ? -0.833 -22.703 -4.926 1 96.44 100 PRO A CA 1
ATOM 777 C C . PRO A 1 100 ? 0.149 -23.859 -4.773 1 96.44 100 PRO A C 1
ATOM 779 O O . PRO A 1 100 ? -0.079 -24.938 -5.32 1 96.44 100 PRO A O 1
ATOM 782 N N . PHE A 1 101 ? 1.325 -23.641 -4.117 1 97.81 101 PHE A N 1
ATOM 783 C CA . PHE A 1 101 ? 2.338 -24.672 -3.986 1 97.81 101 PHE A CA 1
ATOM 784 C C . PHE A 1 101 ? 1.843 -25.797 -3.09 1 97.81 101 PHE A C 1
ATOM 786 O O . PHE A 1 101 ? 1.615 -26.922 -3.557 1 97.81 101 PHE A O 1
ATOM 793 N N . ALA A 1 102 ? 1.554 -25.453 -1.85 1 97.12 102 ALA A N 1
ATOM 794 C CA . ALA A 1 102 ? 1.113 -26.453 -0.874 1 97.12 102 ALA A CA 1
ATOM 795 C C . ALA A 1 102 ? 0.163 -25.828 0.148 1 97.12 102 ALA A C 1
ATOM 797 O O . ALA A 1 102 ? 0.03 -24.609 0.22 1 97.12 102 ALA A O 1
ATOM 798 N N . ALA A 1 103 ? -0.471 -26.719 0.901 1 94.56 103 ALA A N 1
ATOM 799 C CA . ALA A 1 103 ? -1.411 -26.25 1.921 1 94.56 103 ALA A CA 1
ATOM 800 C C . ALA A 1 103 ? -0.677 -25.594 3.086 1 94.56 103 ALA A C 1
ATOM 802 O O . ALA A 1 103 ? -1.221 -24.719 3.75 1 94.56 103 ALA A O 1
ATOM 803 N N . ASN A 1 104 ? 0.493 -26.062 3.352 1 95.81 104 ASN A N 1
ATOM 804 C CA . ASN A 1 104 ? 1.327 -25.562 4.438 1 95.81 104 ASN A CA 1
ATOM 805 C C . ASN A 1 104 ? 2.795 -25.922 4.234 1 95.81 104 ASN A C 1
ATOM 807 O O . ASN A 1 104 ? 3.135 -26.656 3.301 1 95.81 104 ASN A O 1
ATOM 811 N N . LEU A 1 105 ? 3.537 -25.422 5.133 1 97.69 105 LEU A N 1
ATOM 812 C CA . LEU A 1 105 ? 4.984 -25.562 5.023 1 97.69 105 LEU A CA 1
ATOM 813 C C . LEU A 1 105 ? 5.395 -27.031 5.141 1 97.69 105 LEU A C 1
ATOM 815 O O . LEU A 1 105 ? 6.332 -27.469 4.469 1 97.69 105 LEU A O 1
ATOM 819 N N . ARG A 1 106 ? 4.781 -27.75 5.992 1 97.62 106 ARG A N 1
ATOM 820 C CA . ARG A 1 106 ? 5.082 -29.172 6.148 1 97.62 106 ARG A CA 1
ATOM 821 C C . ARG A 1 106 ? 4.852 -29.922 4.844 1 97.62 106 ARG A C 1
ATOM 823 O O . ARG A 1 106 ? 5.711 -30.703 4.406 1 97.62 106 ARG A O 1
ATOM 830 N N . ASP A 1 107 ? 3.727 -29.688 4.246 1 98.06 107 ASP A N 1
ATOM 831 C CA . ASP A 1 107 ? 3.402 -30.328 2.975 1 98.06 107 ASP A CA 1
ATOM 832 C C . ASP A 1 107 ? 4.375 -29.906 1.88 1 98.06 107 ASP A C 1
ATOM 834 O O . ASP A 1 107 ? 4.77 -30.703 1.038 1 98.06 107 ASP A O 1
ATOM 838 N N . ALA A 1 108 ? 4.715 -28.656 1.876 1 98.44 108 ALA A N 1
ATOM 839 C CA . ALA A 1 108 ? 5.672 -28.156 0.896 1 98.44 108 ALA A CA 1
ATOM 840 C C . ALA A 1 108 ? 7.004 -28.891 0.997 1 98.44 108 ALA A C 1
ATOM 842 O O . ALA A 1 108 ? 7.578 -29.281 -0.019 1 98.44 108 ALA A O 1
ATOM 843 N N . ARG A 1 109 ? 7.488 -29.062 2.189 1 98.12 109 ARG A N 1
ATOM 844 C CA . ARG A 1 109 ? 8.734 -29.781 2.416 1 98.12 109 ARG A CA 1
ATOM 845 C C . ARG A 1 109 ? 8.633 -31.219 1.939 1 98.12 109 ARG A C 1
ATOM 847 O O . ARG A 1 109 ? 9.547 -31.734 1.288 1 98.12 109 ARG A O 1
ATOM 854 N N . ARG A 1 110 ? 7.52 -31.797 2.289 1 97.75 110 ARG A N 1
ATOM 855 C CA . ARG A 1 110 ? 7.254 -33.156 1.875 1 97.75 110 ARG A CA 1
ATOM 856 C C . ARG A 1 110 ? 7.305 -33.312 0.356 1 97.75 110 ARG A C 1
ATOM 858 O O . ARG A 1 110 ? 7.871 -34.281 -0.168 1 97.75 110 ARG A O 1
ATOM 865 N N . MET A 1 111 ? 6.777 -32.406 -0.306 1 98.5 111 MET A N 1
ATOM 866 C CA . MET A 1 111 ? 6.738 -32.438 -1.766 1 98.5 111 MET A CA 1
ATOM 867 C C . MET A 1 111 ? 8.141 -32.281 -2.348 1 98.5 111 MET A C 1
ATOM 869 O O . MET A 1 111 ? 8.5 -32.969 -3.299 1 98.5 111 MET A O 1
ATOM 873 N N . LEU A 1 112 ? 8.922 -31.391 -1.79 1 98.25 112 LEU A N 1
ATOM 874 C CA . LEU A 1 112 ? 10.297 -31.219 -2.248 1 98.25 112 LEU A CA 1
ATOM 875 C C . LEU A 1 112 ? 11.109 -32.5 -2.023 1 98.25 112 LEU A C 1
ATOM 877 O O . LEU A 1 112 ? 11.875 -32.906 -2.896 1 98.25 112 LEU A O 1
ATOM 881 N N . GLU A 1 113 ? 10.953 -33.062 -0.893 1 97.94 113 GLU A N 1
ATOM 882 C CA . GLU A 1 113 ? 11.664 -34.312 -0.579 1 97.94 113 GLU A CA 1
ATOM 883 C C . GLU A 1 113 ? 11.273 -35.438 -1.546 1 97.94 113 GLU A C 1
ATOM 885 O O . GLU A 1 113 ? 12.141 -36.188 -2.008 1 97.94 113 GLU A O 1
ATOM 890 N N . THR A 1 114 ? 10 -35.5 -1.763 1 97.69 114 THR A N 1
ATOM 891 C CA . THR A 1 114 ? 9.5 -36.5 -2.699 1 97.69 114 THR A CA 1
ATOM 892 C C . THR A 1 114 ? 10.094 -36.281 -4.086 1 97.69 114 THR A C 1
ATOM 894 O O . THR A 1 114 ? 10.523 -37.25 -4.734 1 97.69 114 THR A O 1
ATOM 897 N N . ARG A 1 115 ? 10.094 -35.094 -4.562 1 97.38 115 ARG A N 1
ATOM 898 C CA . ARG A 1 115 ? 10.672 -34.719 -5.855 1 97.38 115 ARG A CA 1
ATOM 899 C C . ARG A 1 115 ? 12.125 -35.156 -5.949 1 97.38 115 ARG A C 1
ATOM 901 O O . ARG A 1 115 ? 12.523 -35.812 -6.926 1 97.38 115 ARG A O 1
ATOM 908 N N . ASP A 1 116 ? 12.906 -34.875 -4.949 1 96.88 116 ASP A N 1
ATOM 909 C CA . ASP A 1 116 ? 14.336 -35.156 -4.938 1 96.88 116 ASP A CA 1
ATOM 910 C C . ASP A 1 116 ? 14.586 -36.656 -4.922 1 96.88 116 ASP A C 1
ATOM 912 O O . ASP A 1 116 ? 15.492 -37.156 -5.605 1 96.88 116 ASP A O 1
ATOM 916 N N . ALA A 1 117 ? 13.82 -37.375 -4.219 1 96.94 117 ALA A N 1
ATOM 917 C CA . ALA A 1 117 ? 13.977 -38.812 -4.113 1 96.94 117 ALA A CA 1
ATOM 918 C C . ALA A 1 117 ? 13.617 -39.5 -5.434 1 96.94 117 ALA A C 1
ATOM 920 O O . ALA A 1 117 ? 14.258 -40.5 -5.82 1 96.94 117 ALA A O 1
ATOM 921 N N . ALA A 1 118 ? 12.602 -39.031 -6.098 1 95.81 118 ALA A N 1
ATOM 922 C CA . ALA A 1 118 ? 12.109 -39.656 -7.328 1 95.81 118 ALA A CA 1
ATOM 923 C C . ALA A 1 118 ? 12.953 -39.25 -8.531 1 95.81 118 ALA A C 1
ATOM 925 O O . ALA A 1 118 ? 12.969 -39.938 -9.547 1 95.81 118 ALA A O 1
ATOM 926 N N . GLY A 1 119 ? 13.602 -38.094 -8.406 1 95.19 119 GLY A N 1
ATOM 927 C CA . GLY A 1 119 ? 14.375 -37.562 -9.523 1 95.19 119 GLY A CA 1
ATOM 928 C C . GLY A 1 119 ? 13.508 -37.062 -10.656 1 95.19 119 GLY A C 1
ATOM 929 O O . GLY A 1 119 ? 13.898 -37.125 -11.82 1 95.19 119 GLY A O 1
ATOM 930 N N . THR A 1 120 ? 12.273 -36.688 -10.352 1 95.25 120 THR A N 1
ATOM 931 C CA . THR A 1 120 ? 11.352 -36.156 -11.336 1 95.25 120 THR A CA 1
ATOM 932 C C . THR A 1 120 ? 11.32 -34.625 -11.25 1 95.25 120 THR A C 1
ATOM 934 O O . THR A 1 120 ? 11.867 -34.031 -10.312 1 95.25 120 THR A O 1
ATOM 937 N N . CYS A 1 121 ? 10.742 -34 -12.258 1 97.31 121 CYS A N 1
ATOM 938 C CA . CYS A 1 121 ? 10.602 -32.562 -12.281 1 97.31 121 CYS A CA 1
ATOM 939 C C . CYS A 1 121 ? 9.227 -32.125 -11.773 1 97.31 121 CYS A C 1
ATOM 941 O O . CYS A 1 121 ? 8.219 -32.75 -12.109 1 97.31 121 CYS A O 1
ATOM 943 N N . LEU A 1 122 ? 9.211 -31.188 -10.891 1 98.38 122 LEU A N 1
ATOM 944 C CA . LEU A 1 122 ? 8 -30.531 -10.398 1 98.38 122 LEU A CA 1
ATOM 945 C C . LEU A 1 122 ? 8.031 -29.047 -10.695 1 98.38 122 LEU A C 1
ATOM 947 O O . LEU A 1 122 ? 9.023 -28.359 -10.422 1 98.38 122 LEU A O 1
ATOM 951 N N . ALA A 1 123 ? 6.988 -28.531 -11.297 1 98.69 123 ALA A N 1
ATOM 952 C CA . ALA A 1 123 ? 6.801 -27.094 -11.508 1 98.69 123 ALA A CA 1
ATOM 953 C C . ALA A 1 123 ? 5.43 -26.641 -11.016 1 98.69 123 ALA A C 1
ATOM 955 O O . ALA A 1 123 ? 4.449 -27.391 -11.117 1 98.69 123 ALA A O 1
ATOM 956 N N . ILE A 1 124 ? 5.391 -25.516 -10.445 1 98.75 124 ILE A N 1
ATOM 957 C CA . ILE A 1 124 ? 4.133 -24.922 -10 1 98.75 124 ILE A CA 1
ATOM 958 C C . ILE A 1 124 ? 3.75 -23.781 -10.938 1 98.75 124 ILE A C 1
ATOM 960 O O . ILE A 1 124 ? 4.512 -22.828 -11.102 1 98.75 124 ILE A O 1
ATOM 964 N N . ASN A 1 125 ? 2.6 -23.844 -11.461 1 98.5 125 ASN A N 1
ATOM 965 C CA . ASN A 1 125 ? 2.189 -22.766 -12.359 1 98.5 125 ASN A CA 1
ATOM 966 C C . ASN A 1 125 ? 1.552 -21.609 -11.594 1 98.5 125 ASN A C 1
ATOM 968 O O . ASN A 1 125 ? 0.623 -21.812 -10.805 1 98.5 125 ASN A O 1
ATOM 972 N N . TRP A 1 126 ? 2.059 -20.5 -11.766 1 98.19 126 TRP A N 1
ATOM 973 C CA . TRP A 1 126 ? 1.446 -19.25 -11.328 1 98.19 126 TRP A CA 1
ATOM 974 C C . TRP A 1 126 ? 1.023 -18.406 -12.531 1 98.19 126 TRP A C 1
ATOM 976 O O . TRP A 1 126 ? 1.865 -17.812 -13.203 1 98.19 126 TRP A O 1
ATOM 986 N N . PRO A 1 127 ? -0.263 -18.219 -12.695 1 96.5 127 PRO A N 1
ATOM 987 C CA . PRO A 1 127 ? -0.746 -17.516 -13.891 1 96.5 127 PRO A CA 1
ATOM 988 C C . PRO A 1 127 ? -0.115 -16.141 -14.062 1 96.5 127 PRO A C 1
ATOM 990 O O . PRO A 1 127 ? 0.191 -15.734 -15.188 1 96.5 127 PRO A O 1
ATOM 993 N N . SER A 1 128 ? 0.175 -15.43 -13.008 1 97.06 128 SER A N 1
ATOM 994 C CA . SER A 1 128 ? 0.7 -14.062 -13.078 1 97.06 128 SER A CA 1
ATOM 995 C C . SER A 1 128 ? 2.121 -14.047 -13.633 1 97.06 128 SER A C 1
ATOM 997 O O . SER A 1 128 ? 2.617 -13 -14.055 1 97.06 128 SER A O 1
ATOM 999 N N . ARG A 1 129 ? 2.76 -15.203 -13.617 1 98.12 129 ARG A N 1
ATOM 1000 C CA . ARG A 1 129 ? 4.094 -15.32 -14.203 1 98.12 129 ARG A CA 1
ATOM 1001 C C . ARG A 1 129 ? 4.059 -15.047 -15.703 1 98.12 129 ARG A C 1
ATOM 1003 O O . ARG A 1 129 ? 5.059 -14.617 -16.281 1 98.12 129 ARG A O 1
ATOM 1010 N N . TRP A 1 130 ? 2.885 -15.219 -16.266 1 97.94 130 TRP A N 1
ATOM 1011 C CA . TRP A 1 130 ? 2.787 -15.156 -17.719 1 97.94 130 TRP A CA 1
ATOM 1012 C C . TRP A 1 130 ? 2.186 -13.828 -18.172 1 97.94 130 TRP A C 1
ATOM 1014 O O . TRP A 1 130 ? 1.86 -13.648 -19.344 1 97.94 130 TRP A O 1
ATOM 1024 N N . PHE A 1 131 ? 1.947 -12.875 -17.219 1 98.25 131 PHE A N 1
ATOM 1025 C CA . PHE A 1 131 ? 1.567 -11.523 -17.609 1 98.25 131 PHE A CA 1
ATOM 1026 C C . PHE A 1 131 ? 2.748 -10.789 -18.234 1 98.25 131 PHE A C 1
ATOM 1028 O O . PHE A 1 131 ? 3.801 -10.656 -17.609 1 98.25 131 PHE A O 1
ATOM 1035 N N . PRO A 1 132 ? 2.619 -10.297 -19.438 1 98.5 132 PRO A N 1
ATOM 1036 C CA . PRO A 1 132 ? 3.738 -9.633 -20.109 1 98.5 132 PRO A CA 1
ATOM 1037 C C . PRO A 1 132 ? 4.367 -8.531 -19.266 1 98.5 132 PRO A C 1
ATOM 1039 O O . PRO A 1 132 ? 5.59 -8.359 -19.281 1 98.5 132 PRO A O 1
ATOM 1042 N N . ALA A 1 133 ? 3.607 -7.805 -18.531 1 98.69 133 ALA A N 1
ATOM 1043 C CA . ALA A 1 133 ? 4.125 -6.719 -17.703 1 98.69 133 ALA A CA 1
ATOM 1044 C C . ALA A 1 133 ? 5.098 -7.25 -16.656 1 98.69 133 ALA A C 1
ATOM 1046 O O . ALA A 1 133 ? 6.156 -6.66 -16.422 1 98.69 133 ALA A O 1
ATOM 1047 N N . HIS A 1 134 ? 4.758 -8.375 -16 1 98.81 134 HIS A N 1
ATOM 1048 C CA . HIS A 1 134 ? 5.598 -8.914 -14.938 1 98.81 134 HIS A CA 1
ATOM 1049 C C . HIS A 1 134 ? 6.855 -9.562 -15.508 1 98.81 134 HIS A C 1
ATOM 1051 O O . HIS A 1 134 ? 7.926 -9.484 -14.906 1 98.81 134 HIS A O 1
ATOM 1057 N N . VAL A 1 135 ? 6.707 -10.18 -16.703 1 98.69 135 VAL A N 1
ATOM 1058 C CA . VAL A 1 135 ? 7.867 -10.734 -17.391 1 98.69 135 VAL A CA 1
ATOM 1059 C C . VAL A 1 135 ? 8.82 -9.609 -17.781 1 98.69 135 VAL A C 1
ATOM 1061 O O . VAL A 1 135 ? 10.031 -9.719 -17.562 1 98.69 135 VAL A O 1
ATOM 1064 N N . THR A 1 136 ? 8.266 -8.555 -18.328 1 98.88 136 THR A N 1
ATOM 1065 C CA . THR A 1 136 ? 9.055 -7.383 -18.688 1 98.88 136 THR A CA 1
ATOM 1066 C C . THR A 1 136 ? 9.766 -6.801 -17.469 1 98.88 136 THR A C 1
ATOM 1068 O O . THR A 1 136 ? 10.945 -6.461 -17.531 1 98.88 136 THR A O 1
ATOM 1071 N N . THR A 1 137 ? 9.07 -6.715 -16.375 1 98.94 137 THR A N 1
ATOM 1072 C CA . THR A 1 137 ? 9.633 -6.219 -15.117 1 98.94 137 THR A CA 1
ATOM 1073 C C . THR A 1 137 ? 10.852 -7.039 -14.703 1 98.94 137 THR A C 1
ATOM 1075 O O . THR A 1 137 ? 11.906 -6.484 -14.398 1 98.94 137 THR A O 1
ATOM 1078 N N . LYS A 1 138 ? 10.688 -8.352 -14.703 1 98.88 138 LYS A N 1
ATOM 1079 C CA . LYS A 1 138 ? 11.797 -9.211 -14.297 1 98.88 138 LYS A CA 1
ATOM 1080 C C . LYS A 1 138 ? 12.984 -9.055 -15.242 1 98.88 138 LYS A C 1
ATOM 1082 O O . LYS A 1 138 ? 14.141 -9.031 -14.805 1 98.88 138 LYS A O 1
ATOM 1087 N N . ARG A 1 139 ? 12.711 -9 -16.547 1 98.69 139 ARG A N 1
ATOM 1088 C CA . ARG A 1 139 ? 13.789 -8.773 -17.516 1 98.69 139 ARG A CA 1
ATOM 1089 C C . ARG A 1 139 ? 14.555 -7.496 -17.188 1 98.69 139 ARG A C 1
ATOM 1091 O O . ARG A 1 139 ? 15.789 -7.492 -17.172 1 98.69 139 ARG A O 1
ATOM 1098 N N . LEU A 1 140 ? 13.859 -6.43 -16.922 1 98.81 140 LEU A N 1
ATOM 1099 C CA . LEU A 1 140 ? 14.477 -5.148 -16.625 1 98.81 140 LEU A CA 1
ATOM 1100 C C . LEU A 1 140 ? 15.289 -5.223 -15.344 1 98.81 140 LEU A C 1
ATOM 1102 O O . LEU A 1 140 ? 16.375 -4.641 -15.25 1 98.81 140 LEU A O 1
ATOM 1106 N N . ILE A 1 141 ? 14.773 -5.926 -14.328 1 98.81 141 ILE A N 1
ATOM 1107 C CA . ILE A 1 141 ? 15.5 -6.141 -13.086 1 98.81 141 ILE A CA 1
ATOM 1108 C C . ILE A 1 141 ? 16.797 -6.891 -13.367 1 98.81 141 ILE A C 1
ATOM 1110 O O . ILE A 1 141 ? 17.875 -6.484 -12.914 1 98.81 141 ILE A O 1
ATOM 1114 N N . ASP A 1 142 ? 16.734 -7.934 -14.164 1 98.62 142 ASP A N 1
ATOM 1115 C CA . ASP A 1 142 ? 17.875 -8.781 -14.461 1 98.62 142 ASP A CA 1
ATOM 1116 C C . ASP A 1 142 ? 18.938 -8.023 -15.266 1 98.62 142 ASP A C 1
ATOM 1118 O O . ASP A 1 142 ? 20.125 -8.305 -15.156 1 98.62 142 ASP A O 1
ATOM 1122 N N . GLN A 1 143 ? 18.453 -7.105 -16.047 1 98.44 143 GLN A N 1
ATOM 1123 C CA . GLN A 1 143 ? 19.359 -6.281 -16.859 1 98.44 143 GLN A CA 1
ATOM 1124 C C . GLN A 1 143 ? 20.031 -5.207 -16 1 98.44 143 GLN A C 1
ATOM 1126 O O . GLN A 1 143 ? 20.906 -4.488 -16.484 1 98.44 143 GLN A O 1
ATOM 1131 N N . GLY A 1 144 ? 19.562 -5.043 -14.781 1 98.31 144 GLY A N 1
ATOM 1132 C CA . GLY A 1 144 ? 20.156 -4.078 -13.875 1 98.31 144 GLY A CA 1
ATOM 1133 C C . GLY A 1 144 ? 19.562 -2.689 -14 1 98.31 144 GLY A C 1
ATOM 1134 O O . GLY A 1 144 ? 20.125 -1.717 -13.5 1 98.31 144 GLY A O 1
ATOM 1135 N N . THR A 1 145 ? 18.391 -2.553 -14.625 1 98.38 145 THR A N 1
ATOM 1136 C CA . THR A 1 145 ? 17.797 -1.262 -14.938 1 98.38 145 THR A CA 1
ATOM 1137 C C . THR A 1 145 ? 17.547 -0.452 -13.672 1 98.38 145 THR A C 1
ATOM 1139 O O . THR A 1 145 ? 17.703 0.772 -13.672 1 98.38 145 THR A O 1
ATOM 1142 N N . ILE A 1 146 ? 17.234 -1.14 -12.562 1 98.38 146 ILE A N 1
ATOM 1143 C CA . ILE A 1 146 ? 16.891 -0.393 -11.359 1 98.38 146 ILE A CA 1
ATOM 1144 C C . ILE A 1 146 ? 17.859 -0.769 -10.227 1 98.38 146 ILE A C 1
ATOM 1146 O O . ILE A 1 146 ? 17.547 -0.562 -9.047 1 98.38 146 ILE A O 1
ATOM 1150 N N . GLY A 1 147 ? 18.922 -1.334 -10.5 1 97.94 147 GLY A N 1
ATOM 1151 C CA . GLY A 1 147 ? 19.859 -1.771 -9.484 1 97.94 147 GLY A CA 1
ATOM 1152 C C . GLY A 1 147 ? 19.359 -2.939 -8.664 1 97.94 147 GLY A C 1
ATOM 1153 O O . GLY A 1 147 ? 18.656 -3.811 -9.18 1 97.94 147 GLY A O 1
ATOM 1154 N N . GLN A 1 148 ? 19.781 -2.986 -7.422 1 97.5 148 GLN A N 1
ATOM 1155 C CA . GLN A 1 148 ? 19.328 -4.051 -6.531 1 97.5 148 GLN A CA 1
ATOM 1156 C C . GLN A 1 148 ? 17.922 -3.781 -6.016 1 97.5 148 GLN A C 1
ATOM 1158 O O . GLN A 1 148 ? 17.641 -2.697 -5.5 1 97.5 148 GLN A O 1
ATOM 1163 N N . VAL A 1 149 ? 17.047 -4.758 -6.184 1 98.62 149 VAL A N 1
ATOM 1164 C CA . VAL A 1 149 ? 15.688 -4.609 -5.668 1 98.62 149 VAL A CA 1
ATOM 1165 C C . VAL A 1 149 ? 15.711 -4.598 -4.145 1 98.62 149 VAL A C 1
ATOM 1167 O O . VAL A 1 149 ? 16.312 -5.469 -3.518 1 98.62 149 VAL A O 1
ATOM 1170 N N . THR A 1 150 ? 15.016 -3.6 -3.529 1 97.31 150 THR A N 1
ATOM 1171 C CA . THR A 1 150 ? 15.023 -3.461 -2.078 1 97.31 150 THR A CA 1
ATOM 1172 C C . THR A 1 150 ? 13.633 -3.693 -1.506 1 97.31 150 THR A C 1
ATOM 1174 O O . THR A 1 150 ? 13.484 -4.086 -0.345 1 97.31 150 THR A O 1
ATOM 1177 N N . GLN A 1 151 ? 12.602 -3.365 -2.303 1 97.62 151 GLN A N 1
ATOM 1178 C CA . GLN A 1 151 ? 11.211 -3.465 -1.873 1 97.62 151 GLN A CA 1
ATOM 1179 C C . GLN A 1 151 ? 10.312 -3.924 -3.018 1 97.62 151 GLN A C 1
ATOM 1181 O O . GLN A 1 151 ? 10.539 -3.559 -4.172 1 97.62 151 GLN A O 1
ATOM 1186 N N . VAL A 1 152 ? 9.328 -4.676 -2.658 1 98.88 152 VAL A N 1
ATOM 1187 C CA . VAL A 1 152 ? 8.258 -5.031 -3.584 1 98.88 152 VAL A CA 1
ATOM 1188 C C . VAL A 1 152 ? 6.902 -4.734 -2.945 1 98.88 152 VAL A C 1
ATOM 1190 O O . VAL A 1 152 ? 6.613 -5.203 -1.841 1 98.88 152 VAL A O 1
ATOM 1193 N N . HIS A 1 153 ? 6.121 -3.908 -3.6 1 98.81 153 HIS A N 1
ATOM 1194 C CA . HIS A 1 153 ? 4.766 -3.604 -3.152 1 98.81 153 HIS A CA 1
ATOM 1195 C C . HIS A 1 153 ? 3.727 -4.258 -4.059 1 98.81 153 HIS A C 1
ATOM 1197 O O . HIS A 1 153 ? 3.707 -4.012 -5.266 1 98.81 153 HIS A O 1
ATOM 1203 N N . TYR A 1 154 ? 2.922 -5.043 -3.432 1 98.88 154 TYR A N 1
ATOM 1204 C CA . TYR A 1 154 ? 1.918 -5.812 -4.156 1 98.88 154 TYR A CA 1
ATOM 1205 C C . TYR A 1 154 ? 0.514 -5.469 -3.674 1 98.88 154 TYR A C 1
ATOM 1207 O O . TYR A 1 154 ? 0.284 -5.324 -2.471 1 98.88 154 TYR A O 1
ATOM 1215 N N . TYR A 1 155 ? -0.389 -5.215 -4.539 1 98.62 155 TYR A N 1
ATOM 1216 C CA . TYR A 1 155 ? -1.827 -5.172 -4.301 1 98.62 155 TYR A CA 1
ATOM 1217 C C . TYR A 1 155 ? -2.564 -6.133 -5.227 1 98.62 155 TYR A C 1
ATOM 1219 O O . TYR A 1 155 ? -2.467 -6.02 -6.453 1 98.62 155 TYR A O 1
ATOM 1227 N N . GLY A 1 156 ? -3.195 -7.125 -4.645 1 97.81 156 GLY A N 1
ATOM 1228 C CA . GLY A 1 156 ? -3.865 -8.117 -5.469 1 97.81 156 GLY A CA 1
ATOM 1229 C C . GLY A 1 156 ? -5.223 -8.523 -4.93 1 97.81 156 GLY A C 1
ATOM 1230 O O . GLY A 1 156 ? -5.422 -8.586 -3.713 1 97.81 156 GLY A O 1
ATOM 1231 N N . GLY A 1 157 ? -6.051 -8.805 -5.812 1 95.62 157 GLY A N 1
ATOM 1232 C CA . GLY A 1 157 ? -7.387 -9.25 -5.445 1 95.62 157 GLY A CA 1
ATOM 1233 C C . GLY A 1 157 ? -8.391 -9.102 -6.57 1 95.62 157 GLY A C 1
ATOM 1234 O O . GLY A 1 157 ? -8.016 -8.969 -7.734 1 95.62 157 GLY A O 1
ATOM 1235 N N . ASN A 1 158 ? -9.648 -9.297 -6.238 1 94.12 158 ASN A N 1
ATOM 1236 C CA . ASN A 1 158 ? -10.789 -9.164 -7.137 1 94.12 158 ASN A CA 1
ATOM 1237 C C . ASN A 1 158 ? -12.07 -8.844 -6.371 1 94.12 158 ASN A C 1
ATOM 1239 O O . ASN A 1 158 ? -12.023 -8.508 -5.188 1 94.12 158 ASN A O 1
ATOM 1243 N N . ARG A 1 159 ? -13.164 -8.867 -7.008 1 91.62 159 ARG A N 1
ATOM 1244 C CA . ARG A 1 159 ? -14.445 -8.531 -6.391 1 91.62 159 ARG A CA 1
ATOM 1245 C C . ARG A 1 159 ? -14.891 -9.625 -5.422 1 91.62 159 ARG A C 1
ATOM 1247 O O . ARG A 1 159 ? -15.758 -9.398 -4.582 1 91.62 159 ARG A O 1
ATOM 1254 N N . GLY A 1 160 ? -14.297 -10.688 -5.438 1 89.25 160 GLY A N 1
ATOM 1255 C CA . GLY A 1 160 ? -14.672 -11.867 -4.676 1 89.25 160 GLY A CA 1
ATOM 1256 C C . GLY A 1 160 ? -14.883 -13.094 -5.539 1 89.25 160 GLY A C 1
ATOM 1257 O O . GLY A 1 160 ? -15.211 -12.984 -6.719 1 89.25 160 GLY A O 1
ATOM 1258 N N . PRO A 1 161 ? -14.688 -14.25 -4.926 1 82.69 161 PRO A N 1
ATOM 1259 C CA . PRO A 1 161 ? -14.688 -15.492 -5.711 1 82.69 161 PRO A CA 1
ATOM 1260 C C . PRO A 1 161 ? -16.062 -15.82 -6.289 1 82.69 161 PRO A C 1
ATOM 1262 O O . PRO A 1 161 ? -16.156 -16.531 -7.301 1 82.69 161 PRO A O 1
ATOM 1265 N N . LEU A 1 162 ? -17.047 -15.289 -5.707 1 79.88 162 LEU A N 1
ATOM 1266 C CA . LEU A 1 162 ? -18.391 -15.664 -6.141 1 79.88 162 LEU A CA 1
ATOM 1267 C C . LEU A 1 162 ? -18.875 -14.766 -7.27 1 79.88 162 LEU A C 1
ATOM 1269 O O . LEU A 1 162 ? -19.922 -15.023 -7.875 1 79.88 162 LEU A O 1
ATOM 1273 N N . TYR A 1 163 ? -18.156 -13.727 -7.516 1 78.94 163 TYR A N 1
ATOM 1274 C CA . TYR A 1 163 ? -18.5 -12.859 -8.633 1 78.94 163 TYR A CA 1
ATOM 1275 C C . TYR A 1 163 ? -17.984 -13.43 -9.945 1 78.94 163 TYR A C 1
ATOM 1277 O O . TYR A 1 163 ? -18.406 -12.992 -11.023 1 78.94 163 TYR A O 1
ATOM 1285 N N . HIS A 1 164 ? -17.109 -14.352 -9.805 1 71 164 HIS A N 1
ATOM 1286 C CA . HIS A 1 164 ? -16.438 -14.883 -10.984 1 71 164 HIS A CA 1
ATOM 1287 C C . HIS A 1 164 ? -16.906 -16.297 -11.312 1 71 164 HIS A C 1
ATOM 1289 O O . HIS A 1 164 ? -16.344 -17.266 -10.828 1 71 164 HIS A O 1
ATOM 1295 N N . LEU A 1 165 ? -18.141 -16.328 -11.703 1 58.62 165 LEU A N 1
ATOM 1296 C CA . LEU A 1 165 ? -18.625 -17.641 -12.133 1 58.62 165 LEU A CA 1
ATOM 1297 C C . LEU A 1 165 ? -18.109 -17.984 -13.523 1 58.62 165 LEU A C 1
ATOM 1299 O O . LEU A 1 165 ? -17.734 -17.094 -14.289 1 58.62 165 LEU A O 1
ATOM 1303 N N . ALA A 1 166 ? -17.922 -19.359 -13.594 1 51.25 166 ALA A N 1
ATOM 1304 C CA . ALA A 1 166 ? -17.594 -19.828 -14.938 1 51.25 166 ALA A CA 1
ATOM 1305 C C . ALA A 1 166 ? -18.438 -19.109 -15.992 1 51.25 166 ALA A C 1
ATOM 1307 O O . ALA A 1 166 ? -19.594 -18.766 -15.742 1 51.25 166 ALA A O 1
ATOM 1308 N N . ASP A 1 167 ? -17.875 -18.656 -17.125 1 45.88 167 ASP A N 1
ATOM 1309 C CA . ASP A 1 167 ? -18.406 -18 -18.312 1 45.88 167 ASP A CA 1
ATOM 1310 C C . ASP A 1 167 ? -18.703 -16.531 -18.062 1 45.88 167 ASP A C 1
ATOM 1312 O O . ASP A 1 167 ? -19.438 -15.891 -18.812 1 45.88 167 ASP A O 1
ATOM 1316 N N . LYS A 1 168 ? -18.219 -16 -17.078 1 55.12 168 LYS A N 1
ATOM 1317 C CA . LYS A 1 168 ? -18.266 -14.578 -16.781 1 55.12 168 LYS A CA 1
ATOM 1318 C C . LYS A 1 168 ? -19.703 -14.109 -16.594 1 55.12 168 LYS A C 1
ATOM 1320 O O . LYS A 1 168 ? -20.062 -13.008 -17.016 1 55.12 168 LYS A O 1
ATOM 1325 N N . VAL A 1 169 ? -20.562 -15.117 -16.109 1 54.22 169 VAL A N 1
ATOM 1326 C CA . VAL A 1 169 ? -21.953 -14.734 -15.867 1 54.22 169 VAL A CA 1
ATOM 1327 C C . VAL A 1 169 ? -22.016 -13.758 -14.695 1 54.22 169 VAL A C 1
ATOM 1329 O O . VAL A 1 169 ? -21.359 -13.961 -13.672 1 54.22 169 VAL A O 1
ATOM 1332 N N . GLU A 1 170 ? -22.625 -12.688 -14.938 1 63.12 170 GLU A N 1
ATOM 1333 C CA . GLU A 1 170 ? -22.781 -11.656 -13.914 1 63.12 170 GLU A CA 1
ATOM 1334 C C . GLU A 1 170 ? -23.703 -12.125 -12.797 1 63.12 170 GLU A C 1
ATOM 1336 O O . GLU A 1 170 ? -24.75 -12.727 -13.055 1 63.12 170 GLU A O 1
ATOM 1341 N N . VAL A 1 171 ? -23.172 -12.156 -11.648 1 73.25 171 VAL A N 1
ATOM 1342 C CA . VAL A 1 171 ? -23.984 -12.492 -10.477 1 73.25 171 VAL A CA 1
ATOM 1343 C C . VAL A 1 171 ? -24.266 -11.227 -9.664 1 73.25 171 VAL A C 1
ATOM 1345 O O . VAL A 1 171 ? -23.422 -10.328 -9.594 1 73.25 171 VAL A O 1
ATOM 1348 N N . SER A 1 172 ? -25.531 -11.125 -9.164 1 76.19 172 SER A N 1
ATOM 1349 C CA . SER A 1 172 ? -25.922 -9.969 -8.359 1 76.19 172 SER A CA 1
ATOM 1350 C C . SER A 1 172 ? -25.312 -10.023 -6.969 1 76.19 172 SER A C 1
ATOM 1352 O O . SER A 1 172 ? -24.953 -11.102 -6.484 1 76.19 172 SER A O 1
ATOM 1354 N N . ASP A 1 173 ? -25.156 -8.875 -6.352 1 76.12 173 ASP A N 1
ATOM 1355 C CA . ASP A 1 173 ? -24.641 -8.773 -4.988 1 76.12 173 ASP A CA 1
ATOM 1356 C C . ASP A 1 173 ? -25.484 -9.602 -4.02 1 76.12 173 ASP A C 1
ATOM 1358 O O . ASP A 1 173 ? -24.938 -10.25 -3.119 1 76.12 173 ASP A O 1
ATOM 1362 N N . ASP A 1 174 ? -26.75 -9.539 -4.25 1 76.38 174 ASP A N 1
ATOM 1363 C CA . ASP A 1 174 ? -27.656 -10.281 -3.377 1 76.38 174 ASP A CA 1
ATOM 1364 C C . ASP A 1 174 ? -27.422 -11.789 -3.488 1 76.38 174 ASP A C 1
ATOM 1366 O O . ASP A 1 174 ? -27.422 -12.5 -2.48 1 76.38 174 ASP A O 1
ATOM 1370 N N . GLU A 1 175 ? -27.234 -12.203 -4.676 1 76.81 175 GLU A N 1
ATOM 1371 C CA . GLU A 1 175 ? -26.984 -13.625 -4.895 1 76.81 175 GLU A CA 1
ATOM 1372 C C . GLU A 1 175 ? -25.656 -14.055 -4.273 1 76.81 175 GLU A C 1
ATOM 1374 O O . GLU A 1 175 ? -25.578 -15.117 -3.666 1 76.81 175 GLU A O 1
ATOM 1379 N N . VAL A 1 176 ? -24.734 -13.234 -4.441 1 78.62 176 VAL A N 1
ATOM 1380 C CA . VAL A 1 176 ? -23.406 -13.516 -3.885 1 78.62 176 VAL A CA 1
ATOM 1381 C C . VAL A 1 176 ? -23.5 -13.609 -2.363 1 78.62 176 VAL A C 1
ATOM 1383 O O . VAL A 1 176 ? -22.969 -14.547 -1.761 1 78.62 176 VAL A O 1
ATOM 1386 N N . GLN A 1 177 ? -24.219 -12.711 -1.817 1 76.81 177 GLN A N 1
ATOM 1387 C CA . GLN A 1 177 ? -24.344 -12.711 -0.363 1 76.81 177 GLN A CA 1
ATOM 1388 C C . GLN A 1 177 ? -25.016 -13.984 0.14 1 76.81 177 GLN A C 1
ATOM 1390 O O . GLN A 1 177 ? -24.594 -14.562 1.144 1 76.81 177 GLN A O 1
ATOM 1395 N N . ARG A 1 178 ? -26 -14.516 -0.604 1 76.5 178 ARG A N 1
ATOM 1396 C CA . ARG A 1 178 ? -26.719 -15.719 -0.228 1 76.5 178 ARG A CA 1
ATOM 1397 C C . ARG A 1 178 ? -25.844 -16.953 -0.37 1 76.5 178 ARG A C 1
ATOM 1399 O O . ARG A 1 178 ? -25.922 -17.875 0.444 1 76.5 178 ARG A O 1
ATOM 1406 N N . LYS A 1 179 ? -24.969 -16.875 -1.285 1 79.19 179 LYS A N 1
ATOM 1407 C CA . LYS A 1 179 ? -24.188 -18.062 -1.619 1 79.19 179 LYS A CA 1
ATOM 1408 C C . LYS A 1 179 ? -22.906 -18.125 -0.774 1 79.19 179 LYS A C 1
ATOM 1410 O O . LYS A 1 179 ? -22.234 -19.156 -0.739 1 79.19 179 LYS A O 1
ATOM 1415 N N . LYS A 1 180 ? -22.594 -17.047 -0.098 1 77.56 180 LYS A N 1
ATOM 1416 C CA . LYS A 1 180 ? -21.375 -16.984 0.688 1 77.56 180 LYS A CA 1
ATOM 1417 C C . LYS A 1 180 ? -21.344 -18.078 1.748 1 77.56 180 LYS A C 1
ATOM 1419 O O . LYS A 1 180 ? -20.328 -18.75 1.942 1 77.56 180 LYS A O 1
ATOM 1424 N N . SER A 1 181 ? -22.484 -18.312 2.369 1 75.25 181 SER A N 1
ATOM 1425 C CA . SER A 1 181 ? -22.547 -19.266 3.469 1 75.25 181 SER A CA 1
ATOM 1426 C C . SER A 1 181 ? -22.359 -20.703 2.975 1 75.25 181 SER A C 1
ATOM 1428 O O . SER A 1 181 ? -21.953 -21.578 3.742 1 75.25 181 SER A O 1
ATOM 1430 N N . GLU A 1 182 ? -22.531 -20.859 1.752 1 78.94 182 GLU A N 1
ATOM 1431 C CA . GLU A 1 182 ? -22.484 -22.219 1.225 1 78.94 182 GLU A CA 1
ATOM 1432 C C . GLU A 1 182 ? -21.172 -22.484 0.497 1 78.94 182 GLU A C 1
ATOM 1434 O O . GLU A 1 182 ? -20.844 -23.641 0.213 1 78.94 182 GLU A O 1
ATOM 1439 N N . SER A 1 183 ? -20.531 -21.469 0.319 1 82.31 183 SER A N 1
ATOM 1440 C CA . SER A 1 183 ? -19.328 -21.609 -0.508 1 82.31 183 SER A CA 1
ATOM 1441 C C . SER A 1 183 ? -18.109 -21.969 0.334 1 82.31 183 SER A C 1
ATOM 1443 O O . SER A 1 183 ? -17.891 -21.391 1.396 1 82.31 183 SER A O 1
ATOM 1445 N N . TRP A 1 184 ? -17.328 -22.922 -0.142 1 79.19 184 TRP A N 1
ATOM 1446 C CA . TRP A 1 184 ? -16.109 -23.312 0.548 1 79.19 184 TRP A CA 1
ATOM 1447 C C . TRP A 1 184 ? -15.133 -22.156 0.65 1 79.19 184 TRP A C 1
ATOM 1449 O O . TRP A 1 184 ? -14.312 -22.109 1.567 1 79.19 184 TRP A O 1
ATOM 1459 N N . TRP A 1 185 ? -15.234 -21.172 -0.223 1 81.44 185 TRP A N 1
ATOM 1460 C CA . TRP A 1 185 ? -14.359 -20 -0.228 1 81.44 185 TRP A CA 1
ATOM 1461 C C . TRP A 1 185 ? -14.453 -19.25 1.098 1 81.44 185 TRP A C 1
ATOM 1463 O O . TRP A 1 185 ? -13.492 -18.609 1.517 1 81.44 185 TRP A O 1
ATOM 1473 N N . TYR A 1 186 ? -15.539 -19.438 1.694 1 85.75 186 TYR A N 1
ATOM 1474 C CA . TYR A 1 186 ? -15.781 -18.625 2.887 1 85.75 186 TYR A CA 1
ATOM 1475 C C . TYR A 1 186 ? -15.766 -19.5 4.141 1 85.75 186 TYR A C 1
ATOM 1477 O O . TYR A 1 186 ? -16.312 -19.109 5.176 1 85.75 186 TYR A O 1
ATOM 1485 N N . LYS A 1 187 ? -15.195 -20.641 4.035 1 84.94 187 LYS A N 1
ATOM 1486 C CA . LYS A 1 187 ? -15.016 -21.531 5.18 1 84.94 187 LYS A CA 1
ATOM 1487 C C . LYS A 1 187 ? -13.547 -21.578 5.605 1 84.94 187 LYS A C 1
ATOM 1489 O O . LYS A 1 187 ? -12.672 -21.891 4.793 1 84.94 187 LYS A O 1
ATOM 1494 N N . LYS A 1 188 ? -13.336 -21.344 6.871 1 85.81 188 LYS A N 1
ATOM 1495 C CA . LYS A 1 188 ? -11.977 -21.359 7.422 1 85.81 188 LYS A CA 1
ATOM 1496 C C . LYS A 1 188 ? -11.336 -22.734 7.273 1 85.81 188 LYS A C 1
ATOM 1498 O O . LYS A 1 188 ? -10.172 -22.844 6.895 1 85.81 188 LYS A O 1
ATOM 1503 N N . GLU A 1 189 ? -12.07 -23.703 7.492 1 82.69 189 GLU A N 1
ATOM 1504 C CA . GLU A 1 189 ? -11.578 -25.078 7.465 1 82.69 189 GLU A CA 1
ATOM 1505 C C . GLU A 1 189 ? -11.141 -25.484 6.059 1 82.69 189 GLU A C 1
ATOM 1507 O O . GLU A 1 189 ? -10.32 -26.391 5.891 1 82.69 189 GLU A O 1
ATOM 1512 N N . SER A 1 190 ? -11.672 -24.734 5.094 1 82.12 190 SER A N 1
ATOM 1513 C CA . SER A 1 190 ? -11.359 -25.047 3.705 1 82.12 190 SER A CA 1
ATOM 1514 C C . SER A 1 190 ? -10.25 -24.156 3.166 1 82.12 190 SER A C 1
ATOM 1516 O O . SER A 1 190 ? -9.938 -24.188 1.975 1 82.12 190 SER A O 1
ATOM 1518 N N . GLY A 1 191 ? -9.711 -23.344 4.051 1 82.06 191 GLY A N 1
ATOM 1519 C CA . GLY A 1 191 ? -8.617 -22.484 3.625 1 82.06 191 GLY A CA 1
ATOM 1520 C C . GLY A 1 191 ? -9.086 -21.281 2.828 1 82.06 191 GLY A C 1
ATOM 1521 O O . GLY A 1 191 ? -8.383 -20.797 1.938 1 82.06 191 GLY A O 1
ATOM 1522 N N . GLY A 1 192 ? -10.242 -20.906 3.092 1 86.69 192 GLY A N 1
ATOM 1523 C CA . GLY A 1 192 ? -10.766 -19.719 2.422 1 86.69 192 GLY A CA 1
ATOM 1524 C C . GLY A 1 192 ? -10.156 -18.438 2.918 1 86.69 192 GLY A C 1
ATOM 1525 O O . GLY A 1 192 ? -9.352 -18.438 3.855 1 86.69 192 GLY A O 1
ATOM 1526 N N . GLY A 1 193 ? -10.492 -17.328 2.156 1 93.38 193 GLY A N 1
ATOM 1527 C CA . GLY A 1 193 ? -10.008 -16.016 2.539 1 93.38 193 GLY A CA 1
ATOM 1528 C C . GLY A 1 193 ? -9.117 -15.375 1.485 1 93.38 193 GLY A C 1
ATOM 1529 O O . GLY A 1 193 ? -8.453 -16.078 0.721 1 93.38 193 GLY A O 1
ATOM 1530 N N . SER A 1 194 ? -9.125 -14.086 1.579 1 95.5 194 SER A N 1
ATOM 1531 C CA . SER A 1 194 ? -8.352 -13.328 0.601 1 95.5 194 SER A CA 1
ATOM 1532 C C . SER A 1 194 ? -6.852 -13.57 0.775 1 95.5 194 SER A C 1
ATOM 1534 O O . SER A 1 194 ? -6.105 -13.617 -0.205 1 95.5 194 SER A O 1
ATOM 1536 N N . LEU A 1 195 ? -6.379 -13.703 2.004 1 97.44 195 LEU A N 1
ATOM 1537 C CA . LEU A 1 195 ? -4.965 -13.914 2.295 1 97.44 195 LEU A CA 1
ATOM 1538 C C . LEU A 1 195 ? -4.441 -15.156 1.578 1 97.44 195 LEU A C 1
ATOM 1540 O O . LEU A 1 195 ? -3.512 -15.07 0.773 1 97.44 195 LEU A O 1
ATOM 1544 N N . LEU A 1 196 ? -5.102 -16.25 1.734 1 94.69 196 LEU A N 1
ATOM 1545 C CA . LEU A 1 196 ? -4.629 -17.516 1.166 1 94.69 196 LEU A CA 1
ATOM 1546 C C . LEU A 1 196 ? -4.883 -17.562 -0.336 1 94.69 196 LEU A C 1
ATOM 1548 O O . LEU A 1 196 ? -4.168 -18.25 -1.07 1 94.69 196 LEU A O 1
ATOM 1552 N N . ASP A 1 197 ? -5.867 -16.812 -0.737 1 92.5 197 ASP A N 1
ATOM 1553 C CA . ASP A 1 197 ? -6.211 -16.781 -2.154 1 92.5 197 ASP A CA 1
ATOM 1554 C C . ASP A 1 197 ? -5.18 -15.984 -2.955 1 92.5 197 ASP A C 1
ATOM 1556 O O . ASP A 1 197 ? -4.777 -16.406 -4.043 1 92.5 197 ASP A O 1
ATOM 1560 N N . TYR A 1 198 ? -4.668 -14.906 -2.383 1 96.94 198 TYR A N 1
ATOM 1561 C CA . TYR A 1 198 ? -3.941 -13.992 -3.254 1 96.94 198 TYR A CA 1
ATOM 1562 C C . TYR A 1 198 ? -2.527 -13.758 -2.736 1 96.94 198 TYR A C 1
ATOM 1564 O O . TYR A 1 198 ? -1.673 -13.242 -3.459 1 96.94 198 TYR A O 1
ATOM 1572 N N . LEU A 1 199 ? -2.24 -14.062 -1.508 1 98.56 199 LEU A N 1
ATOM 1573 C CA . LEU A 1 199 ? -0.913 -13.758 -0.982 1 98.56 199 LEU A CA 1
ATOM 1574 C C . LEU A 1 199 ? 0.154 -14.578 -1.706 1 98.56 199 LEU A C 1
ATOM 1576 O O . LEU A 1 199 ? 1.288 -14.117 -1.866 1 98.56 199 LEU A O 1
ATOM 1580 N N . GLY A 1 200 ? -0.24 -15.742 -2.164 1 98.44 200 GLY A N 1
ATOM 1581 C CA . GLY A 1 200 ? 0.699 -16.562 -2.918 1 98.44 200 GLY A CA 1
ATOM 1582 C C . GLY A 1 200 ? 1.278 -15.844 -4.125 1 98.44 200 GLY A C 1
ATOM 1583 O O . GLY A 1 200 ? 2.463 -15.992 -4.43 1 98.44 200 GLY A O 1
ATOM 1584 N N . TYR A 1 201 ? 0.455 -15.07 -4.84 1 98.5 201 TYR A N 1
ATOM 1585 C CA . TYR A 1 201 ? 0.933 -14.312 -5.992 1 98.5 201 TYR A CA 1
ATOM 1586 C C . TYR A 1 201 ? 1.978 -13.289 -5.57 1 98.5 201 TYR A C 1
ATOM 1588 O O . TYR A 1 201 ? 3.074 -13.242 -6.133 1 98.5 201 TYR A O 1
ATOM 1596 N N . GLY A 1 202 ? 1.651 -12.531 -4.543 1 98.75 202 GLY A N 1
ATOM 1597 C CA . GLY A 1 202 ? 2.582 -11.516 -4.07 1 98.75 202 GLY A CA 1
ATOM 1598 C C . GLY A 1 202 ? 3.875 -12.102 -3.533 1 98.75 202 GLY A C 1
ATOM 1599 O O . GLY A 1 202 ? 4.961 -11.609 -3.855 1 98.75 202 GLY A O 1
ATOM 1600 N N . ALA A 1 203 ? 3.713 -13.133 -2.748 1 98.88 203 ALA A N 1
ATOM 1601 C CA . ALA A 1 203 ? 4.879 -13.734 -2.105 1 98.88 203 ALA A CA 1
ATOM 1602 C C . ALA A 1 203 ? 5.785 -14.406 -3.133 1 98.88 203 ALA A C 1
ATOM 1604 O O . ALA A 1 203 ? 7.008 -14.25 -3.084 1 98.88 203 ALA A O 1
ATOM 1605 N N . THR A 1 204 ? 5.242 -15.102 -4.074 1 98.88 204 THR A N 1
ATOM 1606 C CA . THR A 1 204 ? 6.035 -15.867 -5.031 1 98.88 204 THR A CA 1
ATOM 1607 C C . THR A 1 204 ? 6.688 -14.938 -6.055 1 98.88 204 THR A C 1
ATOM 1609 O O . THR A 1 204 ? 7.898 -14.992 -6.262 1 98.88 204 THR A O 1
ATOM 1612 N N . LEU A 1 205 ? 5.875 -14.102 -6.68 1 98.94 205 LEU A N 1
ATOM 1613 C CA . LEU A 1 205 ? 6.469 -13.188 -7.648 1 98.94 205 LEU A CA 1
ATOM 1614 C C . LEU A 1 205 ? 7.348 -12.148 -6.953 1 98.94 205 LEU A C 1
ATOM 1616 O O . LEU A 1 205 ? 8.359 -11.719 -7.508 1 98.94 205 LEU A O 1
ATOM 1620 N N . GLY A 1 206 ? 6.934 -11.711 -5.766 1 98.88 206 GLY A N 1
ATOM 1621 C CA . GLY A 1 206 ? 7.82 -10.852 -5.004 1 98.88 206 GLY A CA 1
ATOM 1622 C C . GLY A 1 206 ? 9.188 -11.469 -4.758 1 98.88 206 GLY A C 1
ATOM 1623 O O . GLY A 1 206 ? 10.211 -10.812 -4.941 1 98.88 206 GLY A O 1
ATOM 1624 N N . THR A 1 207 ? 9.18 -12.711 -4.324 1 98.88 207 THR A N 1
ATOM 1625 C CA . THR A 1 207 ? 10.43 -13.438 -4.109 1 98.88 207 THR A CA 1
ATOM 1626 C C . THR A 1 207 ? 11.219 -13.555 -5.41 1 98.88 207 THR A C 1
ATOM 1628 O O . THR A 1 207 ? 12.445 -13.453 -5.41 1 98.88 207 THR A O 1
ATOM 1631 N N . TRP A 1 208 ? 10.492 -13.766 -6.523 1 98.88 208 TRP A N 1
ATOM 1632 C CA . TRP A 1 208 ? 11.109 -13.812 -7.844 1 98.88 208 TRP A CA 1
ATOM 1633 C C . TRP A 1 208 ? 11.805 -12.5 -8.164 1 98.88 208 TRP A C 1
ATOM 1635 O O . TRP A 1 208 ? 12.961 -12.492 -8.609 1 98.88 208 TRP A O 1
ATOM 1645 N N . PHE A 1 209 ? 11.164 -11.336 -7.859 1 98.88 209 PHE A N 1
ATOM 1646 C CA . PHE A 1 209 ? 11.742 -10.023 -8.117 1 98.88 209 PHE A CA 1
ATOM 1647 C C . PHE A 1 209 ? 12.914 -9.75 -7.184 1 98.88 209 PHE A C 1
ATOM 1649 O O . PHE A 1 209 ? 13.852 -9.039 -7.547 1 98.88 209 PHE A O 1
ATOM 1656 N N . MET A 1 210 ? 12.898 -10.383 -6.016 1 98.38 210 MET A N 1
ATOM 1657 C CA . MET A 1 210 ? 13.953 -10.227 -5.023 1 98.38 210 MET A CA 1
ATOM 1658 C C . MET A 1 210 ? 15.078 -11.227 -5.258 1 98.38 210 MET A C 1
ATOM 1660 O O . MET A 1 210 ? 15.938 -11.422 -4.395 1 98.38 210 MET A O 1
ATOM 1664 N N . ASP A 1 211 ? 15.016 -11.945 -6.328 1 97.31 211 ASP A N 1
ATOM 1665 C CA . ASP A 1 211 ? 16.016 -12.922 -6.727 1 97.31 211 ASP A CA 1
ATOM 1666 C C . ASP A 1 211 ? 16.156 -14.023 -5.676 1 97.31 211 ASP A C 1
ATOM 1668 O O . ASP A 1 211 ? 17.266 -14.43 -5.34 1 97.31 211 ASP A O 1
ATOM 1672 N N . GLY A 1 212 ? 15.039 -14.383 -5.125 1 97.88 212 GLY A N 1
ATOM 1673 C CA . GLY A 1 212 ? 15 -15.547 -4.254 1 97.88 212 GLY A CA 1
ATOM 1674 C C . GLY A 1 212 ? 15.258 -15.211 -2.797 1 97.88 212 GLY A C 1
ATOM 1675 O O . GLY A 1 212 ? 15.156 -16.078 -1.929 1 97.88 212 GLY A O 1
ATOM 1676 N N . ARG A 1 213 ? 15.562 -13.938 -2.445 1 97.75 213 ARG A N 1
ATOM 1677 C CA . ARG A 1 213 ? 15.875 -13.555 -1.072 1 97.75 213 ARG A CA 1
ATOM 1678 C C . ARG A 1 213 ? 14.641 -13.672 -0.181 1 97.75 213 ARG A C 1
ATOM 1680 O O . ARG A 1 213 ? 13.547 -13.266 -0.568 1 97.75 213 ARG A O 1
ATOM 1687 N N . ALA A 1 214 ? 14.805 -14.219 0.984 1 98.5 214 ALA A N 1
ATOM 1688 C CA . ALA A 1 214 ? 13.734 -14.359 1.969 1 98.5 214 ALA A CA 1
ATOM 1689 C C . ALA A 1 214 ? 13.727 -13.18 2.938 1 98.5 214 ALA A C 1
ATOM 1691 O O . ALA A 1 214 ? 14.789 -12.633 3.268 1 98.5 214 ALA A O 1
ATOM 1692 N N . PRO A 1 215 ? 12.578 -12.75 3.367 1 98.75 215 PRO A N 1
ATOM 1693 C CA . PRO A 1 215 ? 12.555 -11.758 4.449 1 98.75 215 PRO A CA 1
ATOM 1694 C C . PRO A 1 215 ? 12.984 -12.344 5.793 1 98.75 215 PRO A C 1
ATOM 1696 O O . PRO A 1 215 ? 13.055 -13.57 5.945 1 98.75 215 PRO A O 1
ATOM 1699 N N . LEU A 1 216 ? 13.242 -11.43 6.742 1 98.56 216 LEU A N 1
ATOM 1700 C CA . LEU A 1 216 ? 13.617 -11.828 8.094 1 98.56 216 LEU A CA 1
ATOM 1701 C C . LEU A 1 216 ? 12.383 -12 8.977 1 98.56 216 LEU A C 1
ATOM 1703 O O . LEU A 1 216 ? 12.32 -12.93 9.781 1 98.56 216 LEU A O 1
ATOM 1707 N N . LYS A 1 217 ? 11.469 -11.102 8.836 1 98.88 217 LYS A N 1
ATOM 1708 C CA . LYS A 1 217 ? 10.266 -11.07 9.664 1 98.88 217 LYS A CA 1
ATOM 1709 C C . LYS A 1 217 ? 9.023 -10.789 8.82 1 98.88 217 LYS A C 1
ATOM 1711 O O . LYS A 1 217 ? 9.125 -10.203 7.738 1 98.88 217 LYS A O 1
ATOM 1716 N N . VAL A 1 218 ? 7.891 -11.258 9.32 1 98.94 218 VAL A N 1
ATOM 1717 C CA . VAL A 1 218 ? 6.609 -11.062 8.656 1 98.94 218 VAL A CA 1
ATOM 1718 C C . VAL A 1 218 ? 5.574 -10.562 9.656 1 98.94 218 VAL A C 1
ATOM 1720 O O . VAL A 1 218 ? 5.488 -11.078 10.781 1 98.94 218 VAL A O 1
ATOM 1723 N N . THR A 1 219 ? 4.828 -9.539 9.359 1 98.94 219 THR A N 1
ATOM 1724 C CA . THR A 1 219 ? 3.686 -9.016 10.102 1 98.94 219 THR A CA 1
ATOM 1725 C C . THR A 1 219 ? 2.439 -8.984 9.219 1 98.94 219 THR A C 1
ATOM 1727 O O . THR A 1 219 ? 2.473 -8.461 8.109 1 98.94 219 THR A O 1
ATOM 1730 N N . THR A 1 220 ? 1.327 -9.547 9.742 1 98.94 220 THR A N 1
ATOM 1731 C CA . THR A 1 220 ? 0.117 -9.578 8.93 1 98.94 220 THR A CA 1
ATOM 1732 C C . THR A 1 220 ? -1.104 -9.195 9.758 1 98.94 220 THR A C 1
ATOM 1734 O O . THR A 1 220 ? -1.224 -9.594 10.914 1 98.94 220 THR A O 1
ATOM 1737 N N . VAL A 1 221 ? -1.955 -8.367 9.188 1 98.88 221 VAL A N 1
ATOM 1738 C CA . VAL A 1 221 ? -3.266 -8.047 9.742 1 98.88 221 VAL A CA 1
ATOM 1739 C C . VAL A 1 221 ? -4.355 -8.43 8.75 1 98.88 221 VAL A C 1
ATOM 1741 O O . VAL A 1 221 ? -4.203 -8.234 7.543 1 98.88 221 VAL A O 1
ATOM 1744 N N . THR A 1 222 ? -5.438 -9.039 9.234 1 98.19 222 THR A N 1
ATOM 1745 C CA . THR A 1 222 ? -6.562 -9.406 8.383 1 98.19 222 THR A CA 1
ATOM 1746 C C . THR A 1 222 ? -7.852 -8.758 8.883 1 98.19 222 THR A C 1
ATOM 1748 O O . THR A 1 222 ? -7.922 -8.297 10.023 1 98.19 222 THR A O 1
ATOM 1751 N N . SER A 1 223 ? -8.766 -8.602 8.008 1 97.12 223 SER A N 1
ATOM 1752 C CA . SER A 1 223 ? -10.102 -8.109 8.344 1 97.12 223 SER A CA 1
ATOM 1753 C C . SER A 1 223 ? -11.18 -8.922 7.633 1 97.12 223 SER A C 1
ATOM 1755 O O . SER A 1 223 ? -10.969 -9.391 6.512 1 97.12 223 SER A O 1
ATOM 1757 N N . ALA A 1 224 ? -12.258 -9.109 8.289 1 93.81 224 ALA A N 1
ATOM 1758 C CA . ALA A 1 224 ? -13.445 -9.797 7.773 1 93.81 224 ALA A CA 1
ATOM 1759 C C . ALA A 1 224 ? -14.711 -9 8.062 1 93.81 224 ALA A C 1
ATOM 1761 O O . ALA A 1 224 ? -14.789 -8.289 9.07 1 93.81 224 ALA A O 1
ATOM 1762 N N . SER A 1 225 ? -15.609 -9.094 7.172 1 88.56 225 SER A N 1
ATOM 1763 C CA . SER A 1 225 ? -16.922 -8.5 7.453 1 88.56 225 SER A CA 1
ATOM 1764 C C . SER A 1 225 ? -17.625 -9.242 8.578 1 88.56 225 SER A C 1
ATOM 1766 O O . SER A 1 225 ? -17.297 -10.383 8.883 1 88.56 225 SER A O 1
ATOM 1768 N N . GLU A 1 226 ? -18.578 -8.547 9.117 1 85.06 226 GLU A N 1
ATOM 1769 C CA . GLU A 1 226 ? -19.359 -9.172 10.18 1 85.06 226 GLU A CA 1
ATOM 1770 C C . GLU A 1 226 ? -20.031 -10.453 9.695 1 85.06 226 GLU A C 1
ATOM 1772 O O . GLU A 1 226 ? -20.641 -10.477 8.617 1 85.06 226 GLU A O 1
ATOM 1777 N N . GLY A 1 227 ? -19.875 -11.453 10.406 1 84.94 227 GLY A N 1
ATOM 1778 C CA . GLY A 1 227 ? -20.547 -12.711 10.102 1 84.94 227 GLY A CA 1
ATOM 1779 C C . GLY A 1 227 ? -19.75 -13.594 9.148 1 84.94 227 GLY A C 1
ATOM 1780 O O . GLY A 1 227 ? -20.172 -14.719 8.852 1 84.94 227 GLY A O 1
ATOM 1781 N N . ILE A 1 228 ? -18.703 -13.094 8.633 1 87.81 228 ILE A N 1
ATOM 1782 C CA . ILE A 1 228 ? -17.875 -13.867 7.723 1 87.81 228 ILE A CA 1
ATOM 1783 C C . ILE A 1 228 ? -16.641 -14.391 8.461 1 87.81 228 ILE A C 1
ATOM 1785 O O . ILE A 1 228 ? -15.922 -13.617 9.102 1 87.81 228 ILE A O 1
ATOM 1789 N N . GLU A 1 229 ? -16.359 -15.625 8.32 1 89.5 229 GLU A N 1
ATOM 1790 C CA . GLU A 1 229 ? -15.359 -16.234 9.195 1 89.5 229 GLU A CA 1
ATOM 1791 C C . GLU A 1 229 ? -13.969 -16.188 8.57 1 89.5 229 GLU A C 1
ATOM 1793 O O . GLU A 1 229 ? -12.969 -16.453 9.234 1 89.5 229 GLU A O 1
ATOM 1798 N N . VAL A 1 230 ? -13.961 -15.914 7.246 1 92.38 230 VAL A N 1
ATOM 1799 C CA . VAL A 1 230 ? -12.648 -15.812 6.609 1 92.38 230 VAL A CA 1
ATOM 1800 C C . VAL A 1 230 ? -12.336 -14.352 6.305 1 92.38 230 VAL A C 1
ATOM 1802 O O . VAL A 1 230 ? -13.242 -13.516 6.234 1 92.38 230 VAL A O 1
ATOM 1805 N N . ASP A 1 231 ? -11.031 -14.07 6.16 1 95.88 231 ASP A N 1
ATOM 1806 C CA . ASP A 1 231 ? -10.648 -12.695 5.875 1 95.88 231 ASP A CA 1
ATOM 1807 C C . ASP A 1 231 ? -11.039 -12.297 4.453 1 95.88 231 ASP A C 1
ATOM 1809 O O . ASP A 1 231 ? -11.047 -13.141 3.549 1 95.88 231 ASP A O 1
ATOM 1813 N N . GLU A 1 232 ? -11.352 -11.055 4.227 1 95.56 232 GLU A N 1
ATOM 1814 C CA . GLU A 1 232 ? -11.594 -10.477 2.906 1 95.56 232 GLU A CA 1
ATOM 1815 C C . GLU A 1 232 ? -10.539 -9.43 2.553 1 95.56 232 GLU A C 1
ATOM 1817 O O . GLU A 1 232 ? -10.523 -8.914 1.433 1 95.56 232 GLU A O 1
ATOM 1822 N N . HIS A 1 233 ? -9.758 -9.117 3.5 1 97.5 233 HIS A N 1
ATOM 1823 C CA . HIS A 1 233 ? -8.703 -8.117 3.387 1 97.5 233 HIS A CA 1
ATOM 1824 C C . HIS A 1 233 ? -7.504 -8.484 4.246 1 97.5 233 HIS A C 1
ATOM 1826 O O . HIS A 1 233 ? -7.656 -8.859 5.414 1 97.5 233 HIS A O 1
ATOM 1832 N N . SER A 1 234 ? -6.328 -8.492 3.621 1 98.62 234 SER A N 1
ATOM 1833 C CA . SER A 1 234 ? -5.121 -8.734 4.406 1 98.62 234 SER A CA 1
ATOM 1834 C C . SER A 1 234 ? -3.988 -7.805 3.975 1 98.62 234 SER A C 1
ATOM 1836 O O . SER A 1 234 ? -3.881 -7.453 2.797 1 98.62 234 SER A O 1
ATOM 1838 N N . ILE A 1 235 ? -3.221 -7.344 4.91 1 98.94 235 ILE A N 1
ATOM 1839 C CA . ILE A 1 235 ? -1.986 -6.613 4.648 1 98.94 235 ILE A CA 1
ATOM 1840 C C . ILE A 1 235 ? -0.814 -7.312 5.332 1 98.94 235 ILE A C 1
ATOM 1842 O O . ILE A 1 235 ? -0.808 -7.48 6.551 1 98.94 235 ILE A O 1
ATOM 1846 N N . THR A 1 236 ? 0.128 -7.773 4.516 1 98.94 236 THR A N 1
ATOM 1847 C CA . THR A 1 236 ? 1.334 -8.445 4.984 1 98.94 236 THR A CA 1
ATOM 1848 C C . THR A 1 236 ? 2.566 -7.582 4.738 1 98.94 236 THR A C 1
ATOM 1850 O O . THR A 1 236 ? 2.768 -7.078 3.631 1 98.94 236 THR A O 1
ATOM 1853 N N . ILE A 1 237 ? 3.32 -7.383 5.781 1 98.94 237 ILE A N 1
ATOM 1854 C CA . ILE A 1 237 ? 4.574 -6.637 5.707 1 98.94 237 ILE A CA 1
ATOM 1855 C C . ILE A 1 237 ? 5.754 -7.594 5.871 1 98.94 237 ILE A C 1
ATOM 1857 O O . ILE A 1 237 ? 5.836 -8.32 6.867 1 98.94 237 ILE A O 1
ATOM 1861 N N . CYS A 1 238 ? 6.617 -7.621 4.879 1 98.94 238 CYS A N 1
ATOM 1862 C CA . CYS A 1 238 ? 7.844 -8.406 4.93 1 98.94 238 CYS A CA 1
ATOM 1863 C C . CYS A 1 238 ? 9.055 -7.512 5.176 1 98.94 238 CYS A C 1
ATOM 1865 O O . CYS A 1 238 ? 9.297 -6.57 4.418 1 98.94 238 CYS A O 1
ATOM 1867 N N . GLN A 1 239 ? 9.781 -7.816 6.191 1 98.62 239 GLN A N 1
ATOM 1868 C CA . GLN A 1 239 ? 10.969 -7.043 6.535 1 98.62 239 GLN A CA 1
ATOM 1869 C C . GLN A 1 239 ? 12.234 -7.727 6.031 1 98.62 239 GLN A C 1
ATOM 1871 O O . GLN A 1 239 ? 12.531 -8.859 6.414 1 98.62 239 GLN A O 1
ATOM 1876 N N . TYR A 1 240 ? 12.891 -7.07 5.168 1 97.75 240 TYR A N 1
ATOM 1877 C CA . TYR A 1 240 ? 14.211 -7.492 4.699 1 97.75 240 TYR A CA 1
ATOM 1878 C C . TYR A 1 240 ? 15.312 -6.652 5.336 1 97.75 240 TYR A C 1
ATOM 1880 O O . TYR A 1 240 ? 15.031 -5.695 6.059 1 97.75 240 TYR A O 1
ATOM 1888 N N . THR A 1 241 ? 16.562 -7.039 5.094 1 93.81 241 THR A N 1
ATOM 1889 C CA . THR A 1 241 ? 17.672 -6.203 5.543 1 93.81 241 THR A CA 1
ATOM 1890 C C . THR A 1 241 ? 17.703 -4.883 4.777 1 93.81 241 THR A C 1
ATOM 1892 O O . THR A 1 241 ? 18.281 -3.9 5.238 1 93.81 241 THR A O 1
ATOM 1895 N N . THR A 1 242 ? 17 -4.84 3.652 1 92.56 242 THR A N 1
ATOM 1896 C CA . THR A 1 242 ? 17.109 -3.699 2.748 1 92.56 242 THR A CA 1
ATOM 1897 C C . THR A 1 242 ? 15.891 -2.787 2.879 1 92.56 242 THR A C 1
ATOM 1899 O O . THR A 1 242 ? 15.898 -1.657 2.389 1 92.56 242 THR A O 1
ATOM 1902 N N . GLY A 1 243 ? 14.867 -3.254 3.498 1 95.12 243 GLY A N 1
ATOM 1903 C CA . GLY A 1 243 ? 13.664 -2.441 3.609 1 95.12 243 GLY A CA 1
ATOM 1904 C C . GLY A 1 243 ? 12.414 -3.26 3.861 1 95.12 243 GLY A C 1
ATOM 1905 O O . GLY A 1 243 ? 12.492 -4.414 4.285 1 95.12 243 GLY A O 1
ATOM 1906 N N . LEU A 1 244 ? 11.211 -2.607 3.689 1 98.62 244 LEU A N 1
ATOM 1907 C CA . LEU A 1 244 ? 9.93 -3.262 3.91 1 98.62 244 LEU A CA 1
ATOM 1908 C C . LEU A 1 244 ? 9.203 -3.494 2.588 1 98.62 244 LEU A C 1
ATOM 1910 O O . LEU A 1 244 ? 9.07 -2.574 1.778 1 98.62 244 LEU A O 1
ATOM 1914 N N . SER A 1 245 ? 8.812 -4.707 2.326 1 98.81 245 SER A N 1
ATOM 1915 C CA . SER A 1 245 ? 7.855 -5.012 1.268 1 98.81 245 SER A CA 1
ATOM 1916 C C . SER A 1 245 ? 6.445 -5.172 1.826 1 98.81 245 SER A C 1
ATOM 1918 O O . SER A 1 245 ? 6.27 -5.562 2.982 1 98.81 245 SER A O 1
ATOM 1920 N N . LYS A 1 246 ? 5.5 -4.805 1.034 1 98.75 246 LYS A N 1
ATOM 1921 C CA . LYS A 1 246 ? 4.102 -4.906 1.445 1 98.75 246 LYS A CA 1
ATOM 1922 C C . LYS A 1 246 ? 3.287 -5.707 0.433 1 98.75 246 LYS A C 1
ATOM 1924 O O . LYS A 1 246 ? 3.348 -5.438 -0.77 1 98.75 246 LYS A O 1
ATOM 1929 N N . PHE A 1 247 ? 2.537 -6.695 0.892 1 98.88 247 PHE A N 1
ATOM 1930 C CA . PHE A 1 247 ? 1.623 -7.496 0.085 1 98.88 247 PHE A CA 1
ATOM 1931 C C . PHE A 1 247 ? 0.197 -7.383 0.611 1 98.88 247 PHE A C 1
ATOM 1933 O O . PHE A 1 247 ? -0.132 -7.953 1.652 1 98.88 247 PHE A O 1
ATOM 1940 N N . GLU A 1 248 ? -0.612 -6.68 -0.125 1 98.88 248 GLU A N 1
ATOM 1941 C CA . GLU A 1 248 ? -1.999 -6.461 0.275 1 98.88 248 GLU A CA 1
ATOM 1942 C C . GLU A 1 248 ? -2.959 -7.25 -0.609 1 98.88 248 GLU A C 1
ATOM 1944 O O . GLU A 1 248 ? -2.85 -7.219 -1.836 1 98.88 248 GLU A O 1
ATOM 1949 N N . THR A 1 249 ? -3.852 -8.062 0.018 1 98.38 249 THR A N 1
ATOM 1950 C CA . THR A 1 249 ? -4.824 -8.875 -0.701 1 98.38 249 THR A CA 1
ATOM 1951 C C . THR A 1 249 ? -6.246 -8.422 -0.378 1 98.38 249 THR A C 1
ATOM 1953 O O . THR A 1 249 ? -6.535 -8.016 0.75 1 98.38 249 THR A O 1
ATOM 1956 N N . ARG A 1 250 ? -7.105 -8.492 -1.391 1 96.12 250 ARG A N 1
ATOM 1957 C CA . ARG A 1 250 ? -8.453 -7.977 -1.191 1 96.12 250 ARG A CA 1
ATOM 1958 C C . ARG A 1 250 ? -9.477 -8.789 -1.974 1 96.12 250 ARG A C 1
ATOM 1960 O O . ARG A 1 250 ? -9.367 -8.93 -3.193 1 96.12 250 ARG A O 1
ATOM 1967 N N . TRP A 1 251 ? -10.461 -9.391 -1.206 1 94 251 TRP A N 1
ATOM 1968 C CA . TRP A 1 251 ? -11.766 -9.648 -1.802 1 94 251 TRP A CA 1
ATOM 1969 C C . TRP A 1 251 ? -12.68 -8.438 -1.666 1 94 251 TRP A C 1
ATOM 1971 O O . TRP A 1 251 ? -12.969 -7.992 -0.553 1 94 251 TRP A O 1
ATOM 1981 N N . GLY A 1 252 ? -13.008 -7.789 -2.783 1 91.94 252 GLY A N 1
ATOM 1982 C CA . GLY A 1 252 ? -13.852 -6.609 -2.699 1 91.94 252 GLY A CA 1
ATOM 1983 C C . GLY A 1 252 ? -13.312 -5.426 -3.48 1 91.94 252 GLY A C 1
ATOM 1984 O O . GLY A 1 252 ? -13.656 -4.277 -3.197 1 91.94 252 GLY A O 1
ATOM 1985 N N . THR A 1 253 ? -12.359 -5.695 -4.352 1 93.75 253 THR A N 1
ATOM 1986 C CA . THR A 1 253 ? -12 -4.617 -5.266 1 93.75 253 THR A CA 1
ATOM 1987 C C . THR A 1 253 ? -13.234 -4.082 -5.988 1 93.75 253 THR A C 1
ATOM 1989 O O . THR A 1 253 ? -14.227 -4.797 -6.145 1 93.75 253 THR A O 1
ATOM 1992 N N . PHE A 1 254 ? -13.109 -2.865 -6.367 1 93.31 254 PHE A N 1
ATOM 1993 C CA . PHE A 1 254 ? -14.281 -2.26 -6.992 1 93.31 254 PHE A CA 1
ATOM 1994 C C . PHE A 1 254 ? -14.586 -2.928 -8.328 1 93.31 254 PHE A C 1
ATOM 1996 O O . PHE A 1 254 ? -15.758 -3.133 -8.664 1 93.31 254 PHE A O 1
ATOM 2003 N N . THR A 1 255 ? -13.609 -3.201 -9.094 1 93.94 255 THR A N 1
ATOM 2004 C CA . THR A 1 255 ? -13.672 -3.953 -10.336 1 93.94 255 THR A CA 1
ATOM 2005 C C . THR A 1 255 ? -12.656 -5.09 -10.344 1 93.94 255 THR A C 1
ATOM 2007 O O . THR A 1 255 ? -11.82 -5.184 -9.438 1 93.94 255 THR A O 1
ATOM 2010 N N . ASP A 1 256 ? -12.867 -6.008 -11.32 1 93.31 256 ASP A N 1
ATOM 2011 C CA . ASP A 1 256 ? -11.875 -7.062 -11.516 1 93.31 256 ASP A CA 1
ATOM 2012 C C . ASP A 1 256 ? -10.766 -6.605 -12.461 1 93.31 256 ASP A C 1
ATOM 2014 O O . ASP A 1 256 ? -11.039 -6.031 -13.516 1 93.31 256 ASP A O 1
ATOM 2018 N N . PRO A 1 257 ? -9.469 -6.871 -12.086 1 92.94 257 PRO A N 1
ATOM 2019 C CA . PRO A 1 257 ? -8.359 -6.305 -12.852 1 92.94 257 PRO A CA 1
ATOM 2020 C C . PRO A 1 257 ? -8.297 -6.836 -14.281 1 92.94 257 PRO A C 1
ATOM 2022 O O . PRO A 1 257 ? -7.754 -6.168 -15.164 1 92.94 257 PRO A O 1
ATOM 2025 N N . TRP A 1 258 ? -8.797 -8.039 -14.578 1 91.62 258 TRP A N 1
ATOM 2026 C CA . TRP A 1 258 ? -8.734 -8.602 -15.922 1 91.62 258 TRP A CA 1
ATOM 2027 C C . TRP A 1 258 ? -9.773 -7.961 -16.828 1 91.62 258 TRP A C 1
ATOM 2029 O O . TRP A 1 258 ? -9.711 -8.102 -18.047 1 91.62 258 TRP A O 1
ATOM 2039 N N . THR A 1 259 ? -10.797 -7.301 -16.25 1 92.06 259 THR A N 1
ATOM 2040 C CA . THR A 1 259 ? -11.789 -6.559 -17.016 1 92.06 259 THR A CA 1
ATOM 2041 C C . THR A 1 259 ? -11.492 -5.062 -16.984 1 92.06 259 THR A C 1
ATOM 2043 O O . THR A 1 259 ? -11.469 -4.41 -18.031 1 92.06 259 THR A O 1
ATOM 2046 N N . MET A 1 260 ? -11.297 -4.617 -15.766 1 95.12 260 MET A N 1
ATOM 2047 C CA . MET A 1 260 ? -11.039 -3.203 -15.508 1 95.12 260 MET A CA 1
ATOM 2048 C C . MET A 1 260 ? -10.242 -3.02 -14.227 1 95.12 260 MET A C 1
ATOM 2050 O O . MET A 1 260 ? -10.625 -3.529 -13.172 1 95.12 260 MET A O 1
ATOM 2054 N N . GLN A 1 261 ? -9.172 -2.297 -14.391 1 96.75 261 GLN A N 1
ATOM 2055 C CA . GLN A 1 261 ? -8.32 -2.078 -13.227 1 96.75 261 GLN A CA 1
ATOM 2056 C C . GLN A 1 261 ? -9.062 -1.309 -12.133 1 96.75 261 GLN A C 1
ATOM 2058 O O . GLN A 1 261 ? -9.711 -0.298 -12.414 1 96.75 261 GLN A O 1
ATOM 2063 N N . PRO A 1 262 ? -8.992 -1.739 -10.906 1 97.5 262 PRO A N 1
ATOM 2064 C CA . PRO A 1 262 ? -9.562 -0.996 -9.781 1 97.5 262 PRO A CA 1
ATOM 2065 C C . PRO A 1 262 ? -8.609 0.059 -9.227 1 97.5 262 PRO A C 1
ATOM 2067 O O . PRO A 1 262 ? -7.488 0.209 -9.727 1 97.5 262 PRO A O 1
ATOM 2070 N N . GLN A 1 263 ? -9.07 0.811 -8.18 1 97.75 263 GLN A N 1
ATOM 2071 C CA . GLN A 1 263 ? -8.25 1.631 -7.297 1 97.75 263 GLN A CA 1
ATOM 2072 C C . GLN A 1 263 ? -8.336 1.142 -5.855 1 97.75 263 GLN A C 1
ATOM 2074 O O . GLN A 1 263 ? -9.438 1.002 -5.309 1 97.75 263 GLN A O 1
ATOM 2079 N N . PRO A 1 264 ? -7.207 0.809 -5.238 1 97.38 264 PRO A N 1
ATOM 2080 C CA . PRO A 1 264 ? -5.855 0.787 -5.812 1 97.38 264 PRO A CA 1
ATOM 2081 C C . PRO A 1 264 ? -5.723 -0.205 -6.965 1 97.38 264 PRO A C 1
ATOM 2083 O O . PRO A 1 264 ? -6.512 -1.148 -7.07 1 97.38 264 PRO A O 1
ATOM 2086 N N . ARG A 1 265 ? -4.707 -0.003 -7.785 1 97.88 265 ARG A N 1
ATOM 2087 C CA . ARG A 1 265 ? -4.461 -0.885 -8.922 1 97.88 265 ARG A CA 1
ATOM 2088 C C . ARG A 1 265 ? -3.844 -2.205 -8.469 1 97.88 265 ARG A C 1
ATOM 2090 O O . ARG A 1 265 ? -3.033 -2.23 -7.539 1 97.88 265 ARG A O 1
ATOM 2097 N N . CYS A 1 266 ? -4.215 -3.242 -9.195 1 98.44 266 CYS A N 1
ATOM 2098 C CA . CYS A 1 266 ? -3.637 -4.555 -8.914 1 98.44 266 CYS A CA 1
ATOM 2099 C C . CYS A 1 266 ? -2.324 -4.742 -9.672 1 98.44 266 CYS A C 1
ATOM 2101 O O . CYS A 1 266 ? -2.203 -4.336 -10.828 1 98.44 266 CYS A O 1
ATOM 2103 N N . GLY A 1 267 ? -1.364 -5.293 -8.984 1 98.69 267 GLY A N 1
ATOM 2104 C CA . GLY A 1 267 ? -0.043 -5.523 -9.547 1 98.69 267 GLY A CA 1
ATOM 2105 C C . GLY A 1 267 ? 1.081 -5.188 -8.586 1 98.69 267 GLY A C 1
ATOM 2106 O O . GLY A 1 267 ? 0.967 -5.434 -7.383 1 98.69 267 GLY A O 1
ATOM 2107 N N . PHE A 1 268 ? 2.234 -4.742 -9.172 1 98.88 268 PHE A N 1
ATOM 2108 C CA . PHE A 1 268 ? 3.438 -4.562 -8.375 1 98.88 268 PHE A CA 1
ATOM 2109 C C . PHE A 1 268 ? 4.051 -3.188 -8.617 1 98.88 268 PHE A C 1
ATOM 2111 O O . PHE A 1 268 ? 3.971 -2.654 -9.727 1 98.88 268 PHE A O 1
ATOM 2118 N N . VAL A 1 269 ? 4.586 -2.619 -7.621 1 98.94 269 VAL A N 1
ATOM 2119 C CA . VAL A 1 269 ? 5.617 -1.592 -7.742 1 98.94 269 VAL A CA 1
ATOM 2120 C C . VAL A 1 269 ? 6.918 -2.088 -7.117 1 98.94 269 VAL A C 1
ATOM 2122 O O . VAL A 1 269 ? 6.941 -2.477 -5.945 1 98.94 269 VAL A O 1
ATOM 2125 N N . VAL A 1 270 ? 7.926 -2.104 -7.906 1 98.94 270 VAL A N 1
ATOM 2126 C CA . VAL A 1 270 ? 9.219 -2.619 -7.484 1 98.94 270 VAL A CA 1
ATOM 2127 C C . VAL A 1 270 ? 10.211 -1.465 -7.332 1 98.94 270 VAL A C 1
ATOM 2129 O O . VAL A 1 270 ? 10.359 -0.645 -8.242 1 98.94 270 VAL A O 1
ATOM 2132 N N . VAL A 1 271 ? 10.875 -1.405 -6.176 1 98.62 271 VAL A N 1
ATOM 2133 C CA . VAL A 1 271 ? 11.828 -0.339 -5.883 1 98.62 271 VAL A CA 1
ATOM 2134 C C . VAL A 1 271 ? 13.242 -0.915 -5.801 1 98.62 271 VAL A C 1
ATOM 2136 O O . VAL A 1 271 ? 13.477 -1.896 -5.09 1 98.62 271 VAL A O 1
ATOM 2139 N N . GLY A 1 272 ? 14.086 -0.323 -6.512 1 98 272 GLY A N 1
ATOM 2140 C CA . GLY A 1 272 ? 15.492 -0.685 -6.461 1 98 272 GLY A CA 1
ATOM 2141 C C . GLY A 1 272 ? 16.391 0.479 -6.098 1 98 272 GLY A C 1
ATOM 2142 O O . GLY A 1 272 ? 15.922 1.605 -5.926 1 98 272 GLY A O 1
ATOM 2143 N N . THR A 1 273 ? 17.641 0.196 -5.938 1 96.06 273 THR A N 1
ATOM 2144 C CA . THR A 1 273 ? 18.641 1.178 -5.508 1 96.06 273 THR A CA 1
ATOM 2145 C C . THR A 1 273 ? 18.828 2.26 -6.566 1 96.06 273 THR A C 1
ATOM 2147 O O . THR A 1 273 ? 19.297 3.359 -6.262 1 96.06 273 THR A O 1
ATOM 2150 N N . GLU A 1 274 ? 18.406 1.941 -7.836 1 97.06 274 GLU A N 1
ATOM 2151 C CA . GLU A 1 274 ? 18.703 2.885 -8.906 1 97.06 274 GLU A CA 1
ATOM 2152 C C . GLU A 1 274 ? 17.453 3.26 -9.68 1 97.06 274 GLU A C 1
ATOM 2154 O O . GLU A 1 274 ? 17.516 3.91 -10.727 1 97.06 274 GLU A O 1
ATOM 2159 N N . GLY A 1 275 ? 16.375 2.828 -9.195 1 98.06 275 GLY A N 1
ATOM 2160 C CA . GLY A 1 275 ? 15.148 3.133 -9.922 1 98.06 275 GLY A CA 1
ATOM 2161 C C . GLY A 1 275 ? 13.945 2.377 -9.406 1 98.06 275 GLY A C 1
ATOM 2162 O O . GLY A 1 275 ? 14.016 1.731 -8.359 1 98.06 275 GLY A O 1
ATOM 2163 N N . THR A 1 276 ? 12.812 2.572 -10.125 1 98.81 276 THR A N 1
ATOM 2164 C CA . THR A 1 276 ? 11.562 1.92 -9.766 1 98.81 276 THR A CA 1
ATOM 2165 C C . THR A 1 276 ? 10.836 1.419 -11.016 1 98.81 276 THR A C 1
ATOM 2167 O O . THR A 1 276 ? 11.078 1.919 -12.117 1 98.81 276 THR A O 1
ATOM 2170 N N . ILE A 1 277 ? 9.992 0.394 -10.82 1 98.94 277 ILE A N 1
ATOM 2171 C CA . ILE A 1 277 ? 9.148 -0.127 -11.891 1 98.94 277 ILE A CA 1
ATOM 2172 C C . ILE A 1 277 ? 7.727 -0.326 -11.375 1 98.94 277 ILE A C 1
ATOM 2174 O O . ILE A 1 277 ? 7.512 -0.988 -10.359 1 98.94 277 ILE A O 1
ATOM 2178 N N . SER A 1 278 ? 6.781 0.337 -12.016 1 98.88 278 SER A N 1
ATOM 2179 C CA . SER A 1 278 ? 5.391 -0.046 -11.805 1 98.88 278 SER A CA 1
ATOM 2180 C C . SER A 1 278 ? 4.953 -1.109 -12.805 1 98.88 278 SER A C 1
ATOM 2182 O O . SER A 1 278 ? 5.152 -0.951 -14.016 1 98.88 278 SER A O 1
ATOM 2184 N N . SER A 1 279 ? 4.441 -2.189 -12.32 1 98.81 279 SER A N 1
ATOM 2185 C CA . SER A 1 279 ? 4.039 -3.369 -13.086 1 98.81 279 SER A CA 1
ATOM 2186 C C . SER A 1 279 ? 2.619 -3.797 -12.734 1 98.81 279 SER A C 1
ATOM 2188 O O . SER A 1 279 ? 2.422 -4.691 -11.906 1 98.81 279 SER A O 1
ATOM 2190 N N . TYR A 1 280 ? 1.651 -3.236 -13.422 1 98.62 280 TYR A N 1
ATOM 2191 C CA . TYR A 1 280 ? 0.263 -3.504 -13.062 1 98.62 280 TYR A CA 1
ATOM 2192 C C . TYR A 1 280 ? -0.328 -4.594 -13.945 1 98.62 280 TYR A C 1
ATOM 2194 O O . TYR A 1 280 ? -0.008 -4.68 -15.133 1 98.62 280 TYR A O 1
ATOM 2202 N N . ASP A 1 281 ? -1.219 -5.336 -13.344 1 98.25 281 ASP A N 1
ATOM 2203 C CA . ASP A 1 281 ? -1.842 -6.465 -14.031 1 98.25 281 ASP A CA 1
ATOM 2204 C C . ASP A 1 281 ? -2.529 -6.016 -15.32 1 98.25 281 ASP A C 1
ATOM 2206 O O . ASP A 1 281 ? -3.293 -5.051 -15.312 1 98.25 281 ASP A O 1
ATOM 2210 N N . TYR A 1 282 ? -2.16 -6.664 -16.422 1 97 282 TYR A N 1
ATOM 2211 C CA . TYR A 1 282 ? -2.836 -6.578 -17.703 1 97 282 TYR A CA 1
ATOM 2212 C C . TYR A 1 282 ? -2.543 -5.25 -18.391 1 97 282 TYR A C 1
ATOM 2214 O O . TYR A 1 282 ? -3.127 -4.938 -19.438 1 97 282 TYR A O 1
ATOM 2222 N N . ASP A 1 283 ? -1.667 -4.422 -17.781 1 97.5 283 ASP A N 1
ATOM 2223 C CA . ASP A 1 283 ? -1.234 -3.207 -18.469 1 97.5 283 ASP A CA 1
ATOM 2224 C C . ASP A 1 283 ? -0.372 -3.541 -19.688 1 97.5 283 ASP A C 1
ATOM 2226 O O . ASP A 1 283 ? 0.448 -4.461 -19.641 1 97.5 283 ASP A O 1
ATOM 2230 N N . PRO A 1 284 ? -0.459 -2.701 -20.688 1 97.94 284 PRO A N 1
ATOM 2231 C CA . PRO A 1 284 ? 0.347 -2.939 -21.891 1 97.94 284 PRO A CA 1
ATOM 2232 C C . PRO A 1 284 ? 1.76 -2.371 -21.781 1 97.94 284 PRO A C 1
ATOM 2234 O O . PRO A 1 284 ? 2.533 -2.43 -22.734 1 97.94 284 PRO A O 1
ATOM 2237 N N . HIS A 1 285 ? 2.117 -1.782 -20.672 1 98.75 285 HIS A N 1
ATOM 2238 C CA . HIS A 1 285 ? 3.439 -1.22 -20.406 1 98.75 285 HIS A CA 1
ATOM 2239 C C . HIS A 1 285 ? 3.799 -1.303 -18.938 1 98.75 285 HIS A C 1
ATOM 2241 O O . HIS A 1 285 ? 2.938 -1.575 -18.094 1 98.75 285 HIS A O 1
ATOM 2247 N N . VAL A 1 286 ? 5.035 -1.149 -18.625 1 98.88 286 VAL A N 1
ATOM 2248 C CA . VAL A 1 286 ? 5.508 -0.925 -17.266 1 98.88 286 VAL A CA 1
ATOM 2249 C C . VAL A 1 286 ? 6.074 0.487 -17.141 1 98.88 286 VAL A C 1
ATOM 2251 O O . VAL A 1 286 ? 6.637 1.023 -18.094 1 98.88 286 VAL A O 1
ATOM 2254 N N . GLY A 1 287 ? 5.848 1.146 -15.992 1 98.81 287 GLY A N 1
ATOM 2255 C CA . GLY A 1 287 ? 6.434 2.453 -15.727 1 98.81 287 GLY A CA 1
ATOM 2256 C C . GLY A 1 287 ? 7.805 2.375 -15.086 1 98.81 287 GLY A C 1
ATOM 2257 O O . GLY A 1 287 ? 7.977 1.723 -14.055 1 98.81 287 GLY A O 1
ATOM 2258 N N . VAL A 1 288 ? 8.75 3.09 -15.672 1 98.81 288 VAL A N 1
ATOM 2259 C CA . VAL A 1 288 ? 10.117 2.98 -15.188 1 98.81 288 VAL A CA 1
ATOM 2260 C C . VAL A 1 288 ? 10.656 4.363 -14.836 1 98.81 288 VAL A C 1
ATOM 2262 O O . VAL A 1 288 ? 10.469 5.32 -15.586 1 98.81 288 VAL A O 1
ATOM 2265 N N . GLN A 1 289 ? 11.195 4.492 -13.625 1 98.38 289 GLN A N 1
ATOM 2266 C CA . GLN A 1 289 ? 12.016 5.625 -13.211 1 98.38 289 GLN A CA 1
ATOM 2267 C C . GLN A 1 289 ? 13.453 5.191 -12.938 1 98.38 289 GLN A C 1
ATOM 2269 O O . GLN A 1 289 ? 13.68 4.141 -12.336 1 98.38 289 GLN A O 1
ATOM 2274 N N . THR A 1 290 ? 14.398 5.984 -13.422 1 97.94 290 THR A N 1
ATOM 2275 C CA . THR A 1 290 ? 15.805 5.73 -13.109 1 97.94 290 THR A CA 1
ATOM 2276 C C . THR A 1 290 ? 16.531 7.031 -12.773 1 97.94 290 THR A C 1
ATOM 2278 O O . THR A 1 290 ? 15.992 8.117 -13 1 97.94 290 THR A O 1
ATOM 2281 N N . LYS A 1 291 ? 17.688 6.926 -12.25 1 93.56 291 LYS A N 1
ATOM 2282 C CA . LYS A 1 291 ? 18.5 8.102 -11.922 1 93.56 291 LYS A CA 1
ATOM 2283 C C . LYS A 1 291 ? 18.766 8.945 -13.164 1 93.56 291 LYS A C 1
ATOM 2285 O O . LYS A 1 291 ? 18.75 10.172 -13.102 1 93.56 291 LYS A O 1
ATOM 2290 N N . ASP A 1 292 ? 18.938 8.242 -14.219 1 94.12 292 ASP A N 1
ATOM 2291 C CA . ASP A 1 292 ? 19.234 8.93 -15.477 1 94.12 292 ASP A CA 1
ATOM 2292 C C . ASP A 1 292 ? 17.969 9.539 -16.078 1 94.12 292 ASP A C 1
ATOM 2294 O O . ASP A 1 292 ? 18.031 10.547 -16.781 1 94.12 292 ASP A O 1
ATOM 2298 N N . ARG A 1 293 ? 16.875 8.984 -15.844 1 95.94 293 ARG A N 1
ATOM 2299 C CA . ARG A 1 293 ? 15.578 9.43 -16.312 1 95.94 293 ARG A CA 1
ATOM 2300 C C . ARG A 1 293 ? 14.547 9.398 -15.195 1 95.94 293 ARG A C 1
ATOM 2302 O O . ARG A 1 293 ? 13.719 8.484 -15.133 1 95.94 293 ARG A O 1
ATOM 2309 N N . PRO A 1 294 ? 14.484 10.469 -14.445 1 95.94 294 PRO A N 1
ATOM 2310 C CA . PRO A 1 294 ? 13.641 10.445 -13.25 1 95.94 294 PRO A CA 1
ATOM 2311 C C . PRO A 1 294 ? 12.156 10.539 -13.57 1 95.94 294 PRO A C 1
ATOM 2313 O O . PRO A 1 294 ? 11.312 10.258 -12.719 1 95.94 294 PRO A O 1
ATOM 2316 N N . GLN A 1 295 ? 11.82 10.984 -14.742 1 96.75 295 GLN A N 1
ATOM 2317 C CA . GLN A 1 295 ? 10.422 10.969 -15.164 1 96.75 295 GLN A CA 1
ATOM 2318 C C . GLN A 1 295 ? 9.945 9.547 -15.453 1 96.75 295 GLN A C 1
ATOM 2320 O O . GLN A 1 295 ? 10.688 8.75 -16.016 1 96.75 295 GLN A O 1
ATOM 2325 N N . ILE A 1 296 ? 8.742 9.266 -15.148 1 97.5 296 ILE A N 1
ATOM 2326 C CA . ILE A 1 296 ? 8.203 7.938 -15.422 1 97.5 296 ILE A CA 1
ATOM 2327 C C . ILE A 1 296 ? 8.094 7.73 -16.938 1 97.5 296 ILE A C 1
ATOM 2329 O O . ILE A 1 296 ? 7.441 8.516 -17.625 1 97.5 296 ILE A O 1
ATOM 2333 N N . THR A 1 297 ? 8.734 6.734 -17.406 1 98.12 297 THR A N 1
ATOM 2334 C CA . THR A 1 297 ? 8.656 6.344 -18.797 1 98.12 297 THR A CA 1
ATOM 2335 C C . THR A 1 297 ? 7.969 4.992 -18.953 1 98.12 297 THR A C 1
ATOM 2337 O O . THR A 1 297 ? 8.305 4.035 -18.25 1 98.12 297 THR A O 1
ATOM 2340 N N . ASN A 1 298 ? 7.047 4.977 -19.859 1 98.44 298 ASN A N 1
ATOM 2341 C CA . ASN A 1 298 ? 6.359 3.715 -20.125 1 98.44 298 ASN A CA 1
ATOM 2342 C C . ASN A 1 298 ? 7.133 2.852 -21.125 1 98.44 298 ASN A C 1
ATOM 2344 O O . ASN A 1 298 ? 7.379 3.275 -22.25 1 98.44 298 ASN A O 1
ATOM 2348 N N . ILE A 1 299 ? 7.488 1.709 -20.656 1 98.69 299 ILE A N 1
ATOM 2349 C CA . ILE A 1 299 ? 8.102 0.705 -21.516 1 98.69 299 ILE A CA 1
ATOM 2350 C C . ILE A 1 299 ? 7.055 -0.331 -21.922 1 98.69 299 ILE A C 1
ATOM 2352 O O . ILE A 1 299 ? 6.438 -0.968 -21.078 1 98.69 299 ILE A O 1
ATOM 2356 N N . PRO A 1 300 ? 6.875 -0.514 -23.203 1 98.69 300 PRO A N 1
ATOM 2357 C CA . PRO A 1 300 ? 5.887 -1.511 -23.625 1 98.69 300 PRO A CA 1
ATOM 2358 C C . PRO A 1 300 ? 6.184 -2.904 -23.078 1 98.69 300 PRO A C 1
ATOM 2360 O O . PRO A 1 300 ? 7.344 -3.307 -23 1 98.69 300 PRO A O 1
ATOM 2363 N N . ALA A 1 301 ? 5.125 -3.539 -22.688 1 98.56 301 ALA A N 1
ATOM 2364 C CA . ALA A 1 301 ? 5.289 -4.918 -22.234 1 98.56 301 ALA A CA 1
ATOM 2365 C C . ALA A 1 301 ? 5.805 -5.805 -23.359 1 98.56 301 ALA A C 1
ATOM 2367 O O . ALA A 1 301 ? 5.395 -5.656 -24.516 1 98.56 301 ALA A O 1
ATOM 2368 N N . ASP A 1 302 ? 6.594 -6.754 -23.016 1 97.94 302 ASP A N 1
ATOM 2369 C CA . ASP A 1 302 ? 7.156 -7.684 -24 1 97.94 302 ASP A CA 1
ATOM 2370 C C . ASP A 1 302 ? 6.066 -8.562 -24.609 1 97.94 302 ASP A C 1
ATOM 2372 O O . ASP A 1 302 ? 5.102 -8.93 -23.938 1 97.94 302 ASP A O 1
ATOM 2376 N N . VAL A 1 303 ? 6.266 -8.836 -25.875 1 97.56 303 VAL A N 1
ATOM 2377 C CA . VAL A 1 303 ? 5.461 -9.898 -26.484 1 97.56 303 VAL A CA 1
ATOM 2378 C C . VAL A 1 303 ? 6.074 -11.258 -26.156 1 97.56 303 VAL A C 1
ATOM 2380 O O . VAL A 1 303 ? 7.215 -11.539 -26.531 1 97.56 303 VAL A O 1
ATOM 2383 N N . LEU A 1 304 ? 5.328 -12.031 -25.406 1 97.56 304 LEU A N 1
ATOM 2384 C CA . LEU A 1 304 ? 5.84 -13.344 -25.031 1 97.56 304 LEU A CA 1
ATOM 2385 C C . LEU A 1 304 ? 5.871 -14.281 -26.25 1 97.56 304 LEU A C 1
ATOM 2387 O O . LEU A 1 304 ? 4.918 -14.328 -27.016 1 97.56 304 LEU A O 1
ATOM 2391 N N . GLN A 1 305 ? 6.949 -14.969 -26.453 1 97.25 305 GLN A N 1
ATOM 2392 C CA . GLN A 1 305 ? 7.137 -15.898 -27.562 1 97.25 305 GLN A CA 1
ATOM 2393 C C . GLN A 1 305 ? 7.379 -17.312 -27.062 1 97.25 305 GLN A C 1
ATOM 2395 O O . GLN A 1 305 ? 7.828 -17.516 -25.922 1 97.25 305 GLN A O 1
ATOM 2400 N N . SER A 1 306 ? 7.043 -18.25 -27.906 1 96.44 306 SER A N 1
ATOM 2401 C CA . SER A 1 306 ? 7.398 -19.641 -27.594 1 96.44 306 SER A CA 1
ATOM 2402 C C . SER A 1 306 ? 8.898 -19.781 -27.375 1 96.44 306 SER A C 1
ATOM 2404 O O . SER A 1 306 ? 9.703 -19.188 -28.094 1 96.44 306 SER A O 1
ATOM 2406 N N . PRO A 1 307 ? 9.227 -20.5 -26.375 1 96.81 307 PRO A N 1
ATOM 2407 C CA . PRO A 1 307 ? 8.469 -21.422 -25.516 1 96.81 307 PRO A CA 1
ATOM 2408 C C . PRO A 1 307 ? 8.062 -20.781 -24.188 1 96.81 307 PRO A C 1
ATOM 2410 O O . PRO A 1 307 ? 7.789 -21.484 -23.219 1 96.81 307 PRO A O 1
ATOM 2413 N N . TYR A 1 308 ? 8.102 -19.453 -24.109 1 97.31 308 TYR A N 1
ATOM 2414 C CA . TYR A 1 308 ? 7.898 -18.766 -22.844 1 97.31 308 TYR A CA 1
ATOM 2415 C C . TYR A 1 308 ? 6.523 -18.109 -22.797 1 97.31 308 TYR A C 1
ATOM 2417 O O . TYR A 1 308 ? 6.32 -17.125 -22.078 1 97.31 308 TYR A O 1
ATOM 2425 N N . ARG A 1 309 ? 5.594 -18.703 -23.562 1 96.62 309 ARG A N 1
ATOM 2426 C CA . ARG A 1 309 ? 4.277 -18.078 -23.641 1 96.62 309 ARG A CA 1
ATOM 2427 C C . ARG A 1 309 ? 3.35 -18.625 -22.547 1 96.62 309 ARG A C 1
ATOM 2429 O O . ARG A 1 309 ? 2.363 -17.969 -22.203 1 96.62 309 ARG A O 1
ATOM 2436 N N . ASN A 1 310 ? 3.609 -19.828 -22.094 1 98 310 ASN A N 1
ATOM 2437 C CA . ASN A 1 310 ? 2.758 -20.484 -21.109 1 98 310 ASN A CA 1
ATOM 2438 C C . ASN A 1 310 ? 3.49 -21.625 -20.406 1 98 310 ASN A C 1
ATOM 2440 O O . ASN A 1 310 ? 4.613 -21.969 -20.781 1 98 310 ASN A O 1
ATOM 2444 N N . PRO A 1 311 ? 2.855 -22.156 -19.359 1 98.44 311 PRO A N 1
ATOM 2445 C CA . PRO A 1 311 ? 3.607 -23.109 -18.547 1 98.44 311 PRO A CA 1
ATOM 2446 C C . PRO A 1 311 ? 3.887 -24.422 -19.266 1 98.44 311 PRO A C 1
ATOM 2448 O O . PRO A 1 311 ? 4.898 -25.078 -19.016 1 98.44 311 PRO A O 1
ATOM 2451 N N . ILE A 1 312 ? 3.057 -24.844 -20.25 1 98.25 312 ILE A N 1
ATOM 2452 C CA . ILE A 1 312 ? 3.246 -26.109 -20.969 1 98.25 312 ILE A CA 1
ATOM 2453 C C . ILE A 1 312 ? 4.449 -25.984 -21.906 1 98.25 312 ILE A C 1
ATOM 2455 O O . ILE A 1 312 ? 5.359 -26.812 -21.859 1 98.25 312 ILE A O 1
ATOM 2459 N N . GLU A 1 313 ? 4.43 -24.922 -22.688 1 98.06 313 GLU A N 1
ATOM 2460 C CA . GLU A 1 313 ? 5.559 -24.672 -23.578 1 98.06 313 GLU A CA 1
ATOM 2461 C C . GLU A 1 313 ? 6.867 -24.578 -22.797 1 98.06 313 GLU A C 1
ATOM 2463 O O . GLU A 1 313 ? 7.863 -25.203 -23.172 1 98.06 313 GLU A O 1
ATOM 2468 N N . TYR A 1 314 ? 6.82 -23.844 -21.781 1 98.31 314 TYR A N 1
ATOM 2469 C CA . TYR A 1 314 ? 8.016 -23.609 -20.984 1 98.31 314 TYR A CA 1
ATOM 2470 C C . TYR A 1 314 ? 8.547 -24.906 -20.375 1 98.31 314 TYR A C 1
ATOM 2472 O O . TYR A 1 314 ? 9.742 -25.188 -20.453 1 98.31 314 TYR A O 1
ATOM 2480 N N . PHE A 1 315 ? 7.672 -25.641 -19.766 1 98.19 315 PHE A N 1
ATOM 2481 C CA . PHE A 1 315 ? 8.07 -26.891 -19.125 1 98.19 315 PHE A CA 1
ATOM 2482 C C . PHE A 1 315 ? 8.695 -27.844 -20.125 1 98.19 315 PHE A C 1
ATOM 2484 O O . PHE A 1 315 ? 9.75 -28.422 -19.859 1 98.19 315 PHE A O 1
ATOM 2491 N N . LEU A 1 316 ? 8.055 -28.047 -21.219 1 97.56 316 LEU A N 1
ATOM 2492 C CA . LEU A 1 316 ? 8.531 -28.969 -22.234 1 97.56 316 LEU A CA 1
ATOM 2493 C C . LEU A 1 316 ? 9.867 -28.5 -22.812 1 97.56 316 LEU A C 1
ATOM 2495 O O . LEU A 1 316 ? 10.727 -29.328 -23.125 1 97.56 316 LEU A O 1
ATOM 2499 N N . HIS A 1 317 ? 9.977 -27.234 -22.938 1 97.31 317 HIS A N 1
ATOM 2500 C CA . HIS A 1 317 ? 11.25 -26.672 -23.359 1 97.31 317 HIS A CA 1
ATOM 2501 C C . HIS A 1 317 ? 12.359 -27.031 -22.375 1 97.31 317 HIS A C 1
ATOM 2503 O O . HIS A 1 317 ? 13.453 -27.438 -22.781 1 97.31 317 HIS A O 1
ATOM 2509 N N . CYS A 1 318 ? 12.117 -26.859 -21.094 1 97.56 318 CYS A N 1
ATOM 2510 C CA . CYS A 1 318 ? 13.094 -27.203 -20.062 1 97.56 318 CYS A CA 1
ATOM 2511 C C . CYS A 1 318 ? 13.453 -28.688 -20.141 1 97.56 318 CYS A C 1
ATOM 2513 O O . CYS A 1 318 ? 14.633 -29.047 -20.094 1 97.56 318 CYS A O 1
ATOM 2515 N N . LYS A 1 319 ? 12.453 -29.5 -20.281 1 95.62 319 LYS A N 1
ATOM 2516 C CA . LYS A 1 319 ? 12.664 -30.953 -20.359 1 95.62 319 LYS A CA 1
ATOM 2517 C C . LYS A 1 319 ? 13.477 -31.312 -21.594 1 95.62 319 LYS A C 1
ATOM 2519 O O . LYS A 1 319 ? 14.438 -32.094 -21.5 1 95.62 319 LYS A O 1
ATOM 2524 N N . GLU A 1 320 ? 13.094 -30.781 -22.734 1 95.56 320 GLU A N 1
ATOM 2525 C CA . GLU A 1 320 ? 13.75 -31.078 -24 1 95.56 320 GLU A CA 1
ATOM 2526 C C . GLU A 1 320 ? 15.227 -30.703 -23.953 1 95.56 320 GLU A C 1
ATOM 2528 O O . GLU A 1 320 ? 16.062 -31.406 -24.531 1 95.56 320 GLU A O 1
ATOM 2533 N N . ASN A 1 321 ? 15.57 -29.672 -23.266 1 97 321 ASN A N 1
ATOM 2534 C CA . ASN A 1 321 ? 16.922 -29.141 -23.312 1 97 321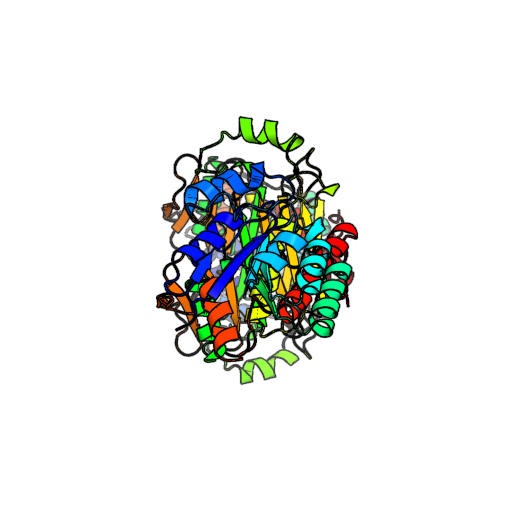 ASN A CA 1
ATOM 2535 C C . ASN A 1 321 ? 17.688 -29.453 -22.016 1 97 321 ASN A C 1
ATOM 2537 O O . ASN A 1 321 ? 18.812 -28.969 -21.828 1 97 321 ASN A O 1
ATOM 2541 N N . GLY A 1 322 ? 17.109 -30.141 -21.188 1 95.75 322 GLY A N 1
ATOM 2542 C CA . GLY A 1 322 ? 17.766 -30.516 -19.938 1 95.75 322 GLY A CA 1
ATOM 2543 C C . GLY A 1 322 ? 18.031 -29.312 -19.031 1 95.75 322 GLY A C 1
ATOM 2544 O O . GLY A 1 322 ? 19.078 -29.25 -18.391 1 95.75 322 GLY A O 1
ATOM 2545 N N . LYS A 1 323 ? 17.203 -28.328 -19.078 1 96.62 323 LYS A N 1
ATOM 2546 C CA . LYS A 1 323 ? 17.312 -27.141 -18.25 1 96.62 323 LYS A CA 1
ATOM 2547 C C . LYS A 1 323 ? 16.359 -27.219 -17.047 1 96.62 323 LYS A C 1
ATOM 2549 O O . LYS A 1 323 ? 15.273 -27.766 -17.141 1 96.62 323 LYS A O 1
ATOM 2554 N N . PRO A 1 324 ? 16.797 -26.703 -15.961 1 96.81 324 PRO A N 1
ATOM 2555 C CA . PRO A 1 324 ? 15.883 -26.672 -14.812 1 96.81 324 PRO A CA 1
ATOM 2556 C C . PRO A 1 324 ? 14.75 -25.672 -14.992 1 96.81 324 PRO A C 1
ATOM 2558 O O . PRO A 1 324 ? 14.906 -24.672 -15.711 1 96.81 324 PRO A O 1
ATOM 2561 N N . VAL A 1 325 ? 13.68 -25.953 -14.336 1 97.81 325 VAL A N 1
ATOM 2562 C CA . VAL A 1 325 ? 12.609 -24.969 -14.219 1 97.81 325 VAL A CA 1
ATOM 2563 C C . VAL A 1 325 ? 13.055 -23.844 -13.289 1 97.81 325 VAL A C 1
ATOM 2565 O O . VAL A 1 325 ? 13.641 -24.094 -12.234 1 97.81 325 VAL A O 1
ATOM 2568 N N . THR A 1 326 ? 12.844 -22.578 -13.672 1 97.81 326 THR A N 1
ATOM 2569 C CA . THR A 1 326 ? 13.289 -21.438 -12.875 1 97.81 326 THR A CA 1
ATOM 2570 C C . THR A 1 326 ? 12.141 -20.469 -12.641 1 97.81 326 THR A C 1
ATOM 2572 O O . THR A 1 326 ? 11.031 -20.672 -13.125 1 97.81 326 THR A O 1
ATOM 2575 N N . GLY A 1 327 ? 12.438 -19.422 -11.844 1 97.81 327 GLY A N 1
ATOM 2576 C CA . GLY A 1 327 ? 11.445 -18.391 -11.594 1 97.81 327 GLY A CA 1
ATOM 2577 C C . GLY A 1 327 ? 10.312 -18.844 -10.688 1 97.81 327 GLY A C 1
ATOM 2578 O O . GLY A 1 327 ? 10.523 -19.672 -9.797 1 97.81 327 GLY A O 1
ATOM 2579 N N . PRO A 1 328 ? 9.148 -18.266 -10.898 1 98.5 328 PRO A N 1
ATOM 2580 C CA . PRO A 1 328 ? 8.016 -18.547 -10.016 1 98.5 328 PRO A CA 1
ATOM 2581 C C . PRO A 1 328 ? 7.566 -20.016 -10.078 1 98.5 328 PRO A C 1
ATOM 2583 O O . PRO A 1 328 ? 6.855 -20.484 -9.18 1 98.5 328 PRO A O 1
ATOM 2586 N N . LEU A 1 329 ? 7.922 -20.734 -11.125 1 98.62 329 LEU A N 1
ATOM 2587 C CA . LEU A 1 329 ? 7.488 -22.125 -11.266 1 98.62 329 LEU A CA 1
ATOM 2588 C C . LEU A 1 329 ? 8.406 -23.062 -10.484 1 98.62 329 LEU A C 1
ATOM 2590 O O . LEU A 1 329 ? 8.086 -24.234 -10.297 1 98.62 329 LEU A O 1
ATOM 2594 N N . ASP A 1 330 ? 9.594 -22.578 -10.07 1 98.5 330 ASP A N 1
ATOM 2595 C CA . ASP A 1 330 ? 10.578 -23.375 -9.328 1 98.5 330 ASP A CA 1
ATOM 2596 C C . ASP A 1 330 ? 10.078 -23.672 -7.918 1 98.5 330 ASP A C 1
ATOM 2598 O O . ASP A 1 330 ? 9.883 -22.766 -7.109 1 98.5 330 ASP A O 1
ATOM 2602 N N . PRO A 1 331 ? 9.953 -24.969 -7.582 1 98.25 331 PRO A N 1
ATOM 2603 C CA . PRO A 1 331 ? 9.438 -25.312 -6.258 1 98.25 331 PRO A CA 1
ATOM 2604 C C . PRO A 1 331 ? 10.312 -24.781 -5.125 1 98.25 331 PRO A C 1
ATOM 2606 O O . PRO A 1 331 ? 9.82 -24.516 -4.027 1 98.25 331 PRO A O 1
ATOM 2609 N N . VAL A 1 332 ? 11.602 -24.594 -5.375 1 98.19 332 VAL A N 1
ATOM 2610 C CA . VAL A 1 332 ? 12.484 -24.062 -4.34 1 98.19 332 VAL A CA 1
ATOM 2611 C C . VAL A 1 332 ? 12.133 -22.609 -4.051 1 98.19 332 VAL A C 1
ATOM 2613 O O . VAL A 1 332 ? 12.055 -22.203 -2.891 1 98.19 332 VAL A O 1
ATOM 2616 N N . LEU A 1 333 ? 11.953 -21.828 -5.086 1 98.62 333 LEU A N 1
ATOM 2617 C CA . LEU A 1 333 ? 11.484 -20.453 -4.906 1 98.62 333 LEU A CA 1
ATOM 2618 C C . LEU A 1 333 ? 10.109 -20.438 -4.254 1 98.62 333 LEU A C 1
ATOM 2620 O O . LEU A 1 333 ? 9.859 -19.625 -3.354 1 98.62 333 LEU A O 1
ATOM 2624 N N . CYS A 1 334 ? 9.258 -21.328 -4.699 1 98.81 334 CYS A N 1
ATOM 2625 C CA . CYS A 1 334 ? 7.914 -21.422 -4.137 1 98.81 334 CYS A CA 1
ATOM 2626 C C . CYS A 1 334 ? 7.969 -21.766 -2.652 1 98.81 334 CYS A C 1
ATOM 2628 O O . CYS A 1 334 ? 7.102 -21.359 -1.881 1 98.81 334 CYS A O 1
ATOM 2630 N N . PHE A 1 335 ? 8.953 -22.531 -2.258 1 98.75 335 PHE A N 1
ATOM 2631 C CA . PHE A 1 335 ? 9.109 -22.891 -0.852 1 98.75 335 PHE A CA 1
ATOM 2632 C C . PHE A 1 335 ? 9.375 -21.641 -0.007 1 98.75 335 PHE A C 1
ATOM 2634 O O . PHE A 1 335 ? 8.805 -21.5 1.077 1 98.75 335 PHE A O 1
ATOM 2641 N N . THR A 1 336 ? 10.219 -20.766 -0.488 1 98.75 336 THR A N 1
ATOM 2642 C CA . THR A 1 336 ? 10.445 -19.5 0.197 1 98.75 336 THR A CA 1
ATOM 2643 C C . THR A 1 336 ? 9.148 -18.719 0.326 1 98.75 336 THR A C 1
ATOM 2645 O O . THR A 1 336 ? 8.836 -18.188 1.396 1 98.75 336 THR A O 1
ATOM 2648 N N . ALA A 1 337 ? 8.406 -18.656 -0.714 1 98.81 337 ALA A N 1
ATOM 2649 C CA . ALA A 1 337 ? 7.113 -17.969 -0.69 1 98.81 337 ALA A CA 1
ATOM 2650 C C . ALA A 1 337 ? 6.16 -18.625 0.302 1 98.81 337 ALA A C 1
ATOM 2652 O O . ALA A 1 337 ? 5.41 -17.938 1.001 1 98.81 337 ALA A O 1
ATOM 2653 N N . GLN A 1 338 ? 6.156 -19.984 0.345 1 98.75 338 GLN A N 1
ATOM 2654 C CA . GLN A 1 338 ? 5.316 -20.703 1.286 1 98.75 338 GLN A CA 1
ATOM 2655 C C . GLN A 1 338 ? 5.66 -20.344 2.729 1 98.75 338 GLN A C 1
ATOM 2657 O O . GLN A 1 338 ? 4.77 -20.234 3.574 1 98.75 338 GLN A O 1
ATOM 2662 N N . ARG A 1 339 ? 6.949 -20.188 3.025 1 98.88 339 ARG A N 1
ATOM 2663 C CA . ARG A 1 339 ? 7.363 -19.734 4.352 1 98.88 339 ARG A CA 1
ATOM 2664 C C . ARG A 1 339 ? 6.75 -18.391 4.691 1 98.88 339 ARG A C 1
ATOM 2666 O O . ARG A 1 339 ? 6.281 -18.172 5.812 1 98.88 339 ARG A O 1
ATOM 2673 N N . ILE A 1 340 ? 6.715 -17.484 3.777 1 98.88 340 ILE A N 1
ATOM 2674 C CA . ILE A 1 340 ? 6.121 -16.156 3.975 1 98.88 340 ILE A CA 1
ATOM 2675 C C . ILE A 1 340 ? 4.629 -16.297 4.266 1 98.88 340 ILE A C 1
ATOM 2677 O O . ILE A 1 340 ? 4.121 -15.719 5.227 1 98.88 340 ILE A O 1
ATOM 2681 N N . ILE A 1 341 ? 3.939 -17.125 3.475 1 98.75 341 ILE A N 1
ATOM 2682 C CA . ILE A 1 341 ? 2.492 -17.297 3.574 1 98.75 341 ILE A CA 1
ATOM 2683 C C . ILE A 1 341 ? 2.133 -17.891 4.934 1 98.75 341 ILE A C 1
ATOM 2685 O O . ILE A 1 341 ? 1.256 -17.375 5.633 1 98.75 341 ILE A O 1
ATOM 2689 N N . ASP A 1 342 ? 2.818 -18.938 5.309 1 98.69 342 ASP A N 1
ATOM 2690 C CA . ASP A 1 342 ? 2.502 -19.594 6.574 1 98.69 342 ASP A CA 1
ATOM 2691 C C . ASP A 1 342 ? 2.836 -18.688 7.758 1 98.69 342 ASP A C 1
ATOM 2693 O O . ASP A 1 342 ? 2.121 -18.672 8.758 1 98.69 342 ASP A O 1
ATOM 2697 N N . THR A 1 343 ? 3.936 -17.953 7.668 1 98.94 343 THR A N 1
ATOM 2698 C CA . THR A 1 343 ? 4.262 -16.984 8.719 1 98.94 343 THR A CA 1
ATOM 2699 C C . THR A 1 343 ? 3.195 -15.906 8.812 1 98.94 343 THR A C 1
ATOM 2701 O O . THR A 1 343 ? 2.838 -15.469 9.906 1 98.94 343 THR A O 1
ATOM 2704 N N . ALA A 1 344 ? 2.721 -15.469 7.68 1 98.88 344 ALA A N 1
ATOM 2705 C CA . ALA A 1 344 ? 1.674 -14.453 7.637 1 98.88 344 ALA A CA 1
ATOM 2706 C C . ALA A 1 344 ? 0.416 -14.93 8.359 1 98.88 344 ALA A C 1
ATOM 2708 O O . ALA A 1 344 ? -0.178 -14.188 9.141 1 98.88 344 ALA A O 1
ATOM 2709 N N . VAL A 1 345 ? 0.008 -16.156 8.07 1 98.06 345 VAL A N 1
ATOM 2710 C CA . VAL A 1 345 ? -1.177 -16.734 8.703 1 98.06 345 VAL A CA 1
ATOM 2711 C C . VAL A 1 345 ? -1 -16.734 10.219 1 98.06 345 VAL A C 1
ATOM 2713 O O . VAL A 1 345 ? -1.893 -16.312 10.953 1 98.06 345 VAL A O 1
ATOM 2716 N N . GLU A 1 346 ? 0.148 -17.188 10.641 1 98.44 346 GLU A N 1
ATOM 2717 C CA . GLU A 1 346 ? 0.415 -17.25 12.078 1 98.44 346 GLU A CA 1
ATOM 2718 C C . GLU A 1 346 ? 0.492 -15.852 12.688 1 98.44 346 GLU A C 1
ATOM 2720 O O . GLU A 1 346 ? -0.014 -15.617 13.789 1 98.44 346 GLU A O 1
ATOM 2725 N N . SER A 1 347 ? 1.158 -14.938 11.992 1 98.88 347 SER A N 1
ATOM 2726 C CA . SER A 1 347 ? 1.255 -13.562 12.461 1 98.88 347 SER A CA 1
ATOM 2727 C C . SER A 1 347 ? -0.127 -12.945 12.648 1 98.88 347 SER A C 1
ATOM 2729 O O . SER A 1 347 ? -0.394 -12.305 13.672 1 98.88 347 SER A O 1
ATOM 2731 N N . ALA A 1 348 ? -0.987 -13.094 11.711 1 98.38 348 ALA A N 1
ATOM 2732 C CA . ALA A 1 348 ? -2.352 -12.578 11.797 1 98.38 348 ALA A CA 1
ATOM 2733 C C . ALA A 1 348 ? -3.082 -13.156 13 1 98.38 348 ALA A C 1
ATOM 2735 O O . ALA A 1 348 ? -3.803 -12.438 13.703 1 98.38 348 ALA A O 1
ATOM 2736 N N . LYS A 1 349 ? -2.938 -14.438 13.242 1 97.31 349 LYS A N 1
ATOM 2737 C CA . LYS A 1 349 ? -3.588 -15.125 14.352 1 97.31 349 LYS A CA 1
ATOM 2738 C C . LYS A 1 349 ? -3.105 -14.586 15.695 1 97.31 349 LYS A C 1
ATOM 2740 O O . LYS A 1 349 ? -3.904 -14.391 16.609 1 97.31 349 LYS A O 1
ATOM 2745 N N . GLN A 1 350 ? -1.793 -14.312 15.742 1 98.38 350 GLN A N 1
ATOM 2746 C CA . GLN A 1 350 ? -1.196 -13.961 17.031 1 98.38 350 GLN A CA 1
ATOM 2747 C C . GLN A 1 350 ? -1.199 -12.453 17.25 1 98.38 350 GLN A C 1
ATOM 2749 O O . GLN A 1 350 ? -0.988 -11.984 18.375 1 98.38 350 GLN A O 1
ATOM 2754 N N . GLY A 1 351 ? -1.37 -11.695 16.234 1 98.38 351 GLY A N 1
ATOM 2755 C CA . GLY A 1 351 ? -1.311 -10.242 16.328 1 98.38 351 GLY A CA 1
ATOM 2756 C C . GLY A 1 351 ? 0.08 -9.727 16.641 1 98.38 351 GLY A C 1
ATOM 2757 O O . GLY A 1 351 ? 0.237 -8.773 17.406 1 98.38 351 GLY A O 1
ATOM 2758 N N . LYS A 1 352 ? 1.099 -10.422 16.031 1 98.44 352 LYS A N 1
ATOM 2759 C CA . LYS A 1 352 ? 2.49 -10.086 16.328 1 98.44 352 LYS A CA 1
ATOM 2760 C C . LYS A 1 352 ? 3.354 -10.211 15.07 1 98.44 352 LYS A C 1
ATOM 2762 O O . LYS A 1 352 ? 3.01 -10.953 14.148 1 98.44 352 LYS A O 1
ATOM 2767 N N . THR A 1 353 ? 4.406 -9.445 15.102 1 98.81 353 THR A N 1
ATOM 2768 C CA . THR A 1 353 ? 5.477 -9.695 14.141 1 98.81 353 THR A CA 1
ATOM 2769 C C . THR A 1 353 ? 6.207 -10.992 14.469 1 98.81 353 THR A C 1
ATOM 2771 O O . THR A 1 353 ? 6.574 -11.234 15.625 1 98.81 353 THR A O 1
ATOM 2774 N N . LEU A 1 354 ? 6.426 -11.82 13.453 1 98.88 354 LEU A N 1
ATOM 2775 C CA . LEU A 1 354 ? 7.086 -13.102 13.688 1 98.88 354 LEU A CA 1
ATOM 2776 C C . LEU A 1 354 ? 8.336 -13.234 12.82 1 98.88 354 LEU A C 1
ATOM 2778 O O . LEU A 1 354 ? 8.375 -12.719 11.695 1 98.88 354 LEU A O 1
ATOM 2782 N N . ASP A 1 355 ? 9.328 -13.945 13.328 1 98.81 355 ASP A N 1
ATOM 2783 C CA . ASP A 1 355 ? 10.422 -14.391 12.477 1 98.81 355 ASP A CA 1
ATOM 2784 C C . ASP A 1 355 ? 9.906 -15.32 11.375 1 98.81 355 ASP A C 1
ATOM 2786 O O . ASP A 1 355 ? 8.969 -16.094 11.594 1 98.81 355 ASP A O 1
ATOM 2790 N N . LEU A 1 356 ? 10.547 -15.219 10.258 1 98.75 356 LEU A N 1
ATOM 2791 C CA . LEU A 1 356 ? 10.164 -16.109 9.172 1 98.75 356 LEU A CA 1
ATOM 2792 C C . LEU A 1 356 ? 10.289 -17.578 9.586 1 98.75 356 LEU A C 1
ATOM 2794 O O . LEU A 1 356 ? 11.336 -17.984 10.086 1 98.75 356 LEU A O 1
ATOM 2798 N N . LEU A 1 357 ? 9.273 -18.281 9.344 1 97.56 357 LEU A N 1
ATOM 2799 C CA . LEU A 1 357 ? 9.297 -19.703 9.656 1 97.56 357 LEU A CA 1
ATOM 2800 C C . LEU A 1 357 ? 10.336 -20.438 8.805 1 97.56 357 LEU A C 1
ATOM 2802 O O . LEU A 1 357 ? 10.57 -20.062 7.652 1 97.56 357 LEU A O 1
ATOM 2806 N N . GLU A 1 358 ? 10.914 -21.5 9.422 1 92.94 358 GLU A N 1
ATOM 2807 C CA . GLU A 1 358 ? 11.914 -22.297 8.719 1 92.94 358 GLU A CA 1
ATOM 2808 C C . GLU A 1 358 ? 11.289 -23.531 8.062 1 92.94 358 GLU A C 1
ATOM 2810 O O . GLU A 1 358 ? 10.312 -24.078 8.57 1 92.94 358 GLU A O 1
ATOM 2815 N N . MET B 1 1 ? -12.805 49.219 7.75 1 53.47 1 MET B N 1
ATOM 2816 C CA . MET B 1 1 ? -13.016 47.969 8.477 1 53.47 1 MET B CA 1
ATOM 2817 C C . MET B 1 1 ? -11.742 47.562 9.211 1 53.47 1 MET B C 1
ATOM 2819 O O . MET B 1 1 ? -10.633 47.781 8.727 1 53.47 1 MET B O 1
ATOM 2823 N N . THR B 1 2 ? -11.734 47.312 10.57 1 78.38 2 THR B N 1
ATOM 2824 C CA . THR B 1 2 ? -10.547 47.062 11.383 1 78.38 2 THR B CA 1
ATOM 2825 C C . THR B 1 2 ? -9.766 45.875 10.875 1 78.38 2 THR B C 1
ATOM 2827 O O . THR B 1 2 ? -10.359 44.844 10.547 1 78.38 2 THR B O 1
ATOM 2830 N N . ARG B 1 3 ? -8.492 46.062 10.516 1 93.94 3 ARG B N 1
ATOM 2831 C CA . ARG B 1 3 ? -7.602 45.031 9.969 1 93.94 3 ARG B CA 1
ATOM 2832 C C . ARG B 1 3 ? -7.203 44.031 11.047 1 93.94 3 ARG B C 1
ATOM 2834 O O . ARG B 1 3 ? -7.078 44.406 12.219 1 93.94 3 ARG B O 1
ATOM 2841 N N . TRP B 1 4 ? -7.094 42.812 10.688 1 97.62 4 TRP B N 1
ATOM 2842 C CA . TRP B 1 4 ? -6.668 41.75 11.602 1 97.62 4 TRP B CA 1
ATOM 2843 C C . TRP B 1 4 ? -5.195 41.906 11.969 1 97.62 4 TRP B C 1
ATOM 2845 O O . TRP B 1 4 ? -4.367 42.25 11.109 1 97.62 4 TRP B O 1
ATOM 2855 N N . ARG B 1 5 ? -4.926 41.812 13.203 1 98.31 5 ARG B N 1
ATOM 2856 C CA . ARG B 1 5 ? -3.559 41.938 13.711 1 98.31 5 ARG B CA 1
ATOM 2857 C C . ARG B 1 5 ? -2.959 40.531 13.938 1 98.31 5 ARG B C 1
ATOM 2859 O O . ARG B 1 5 ? -3.424 39.781 14.797 1 98.31 5 ARG B O 1
ATOM 2866 N N . VAL B 1 6 ? -1.866 40.219 13.211 1 98.62 6 VAL B N 1
ATOM 2867 C CA . VAL B 1 6 ? -1.246 38.906 13.281 1 98.62 6 VAL B CA 1
ATOM 2868 C C . VAL B 1 6 ? 0.196 39.031 13.766 1 98.62 6 VAL B C 1
ATOM 2870 O O . VAL B 1 6 ? 0.913 39.938 13.359 1 98.62 6 VAL B O 1
ATOM 2873 N N . VAL B 1 7 ? 0.635 38.156 14.664 1 98.5 7 VAL B N 1
ATOM 2874 C CA . VAL B 1 7 ? 2.016 38.094 15.125 1 98.5 7 VAL B CA 1
ATOM 2875 C C . VAL B 1 7 ? 2.578 36.688 14.883 1 98.5 7 VAL B C 1
ATOM 2877 O O . VAL B 1 7 ? 1.859 35.688 15.016 1 98.5 7 VAL B O 1
ATOM 2880 N N . GLY B 1 8 ? 3.82 36.625 14.438 1 98.62 8 GLY B N 1
ATOM 2881 C CA . GLY B 1 8 ? 4.547 35.375 14.414 1 98.62 8 GLY B CA 1
ATOM 2882 C C . GLY B 1 8 ? 5.406 35.156 15.641 1 98.62 8 GLY B C 1
ATOM 2883 O O . GLY B 1 8 ? 6.199 36.031 16.016 1 98.62 8 GLY B O 1
ATOM 2884 N N . ILE B 1 9 ? 5.176 34 16.328 1 98.31 9 ILE B N 1
ATOM 2885 C CA . ILE B 1 9 ? 5.953 33.719 17.516 1 98.31 9 ILE B CA 1
ATOM 2886 C C . ILE B 1 9 ? 6.648 32.375 17.359 1 98.31 9 ILE B C 1
ATOM 2888 O O . ILE B 1 9 ? 6.035 31.391 16.922 1 98.31 9 ILE B O 1
ATOM 2892 N N . ASN B 1 10 ? 7.941 32.25 17.797 1 97.31 10 ASN B N 1
ATOM 2893 C CA . ASN B 1 10 ? 8.773 31.062 17.734 1 97.31 10 ASN B CA 1
ATOM 2894 C C . ASN B 1 10 ? 9.008 30.625 16.297 1 97.31 10 ASN B C 1
ATOM 2896 O O . ASN B 1 10 ? 8.078 30.188 15.617 1 97.31 10 ASN B O 1
ATOM 2900 N N . PHE B 1 11 ? 10.211 30.688 15.82 1 95.88 11 PHE B N 1
ATOM 2901 C CA . PHE B 1 11 ? 10.578 30.516 14.422 1 95.88 11 PHE B CA 1
ATOM 2902 C C . PHE B 1 11 ? 11.414 29.25 14.234 1 95.88 11 PHE B C 1
ATOM 2904 O O . PHE B 1 11 ? 12.297 29.203 13.375 1 95.88 11 PHE B O 1
ATOM 2911 N N . ASP B 1 12 ? 11.172 28.234 15.125 1 90.25 12 ASP B N 1
ATOM 2912 C CA . ASP B 1 12 ? 11.914 26.969 15.031 1 90.25 12 ASP B CA 1
ATOM 2913 C C . ASP B 1 12 ? 11.586 26.234 13.734 1 90.25 12 ASP B C 1
ATOM 2915 O O . ASP B 1 12 ? 12.469 25.656 13.102 1 90.25 12 ASP B O 1
ATOM 2919 N N . HIS B 1 13 ? 10.391 26.203 13.422 1 86.25 13 HIS B N 1
ATOM 2920 C CA . HIS B 1 13 ? 9.945 25.516 12.227 1 86.25 13 HIS B CA 1
ATOM 2921 C C . HIS B 1 13 ? 10.047 26.406 10.992 1 86.25 13 HIS B C 1
ATOM 2923 O O . HIS B 1 13 ? 9.617 27.562 11.031 1 86.25 13 HIS B O 1
ATOM 2929 N N . MET B 1 14 ? 10.414 25.938 9.898 1 81.75 14 MET B N 1
ATOM 2930 C CA . MET B 1 14 ? 10.758 26.703 8.703 1 81.75 14 MET B CA 1
ATOM 2931 C C . MET B 1 14 ? 9.5 27.234 8.023 1 81.75 14 MET B C 1
ATOM 2933 O O . MET B 1 14 ? 9.57 28.172 7.227 1 81.75 14 MET B O 1
ATOM 2937 N N . HIS B 1 15 ? 8.359 26.688 8.344 1 91.06 15 HIS B N 1
ATOM 2938 C CA . HIS B 1 15 ? 7.133 27.047 7.648 1 91.06 15 HIS B CA 1
ATOM 2939 C C . HIS B 1 15 ? 6.602 28.391 8.141 1 91.06 15 HIS B C 1
ATOM 2941 O O . HIS B 1 15 ? 5.613 28.906 7.609 1 91.06 15 HIS B O 1
ATOM 2947 N N . MET B 1 16 ? 7.227 29.016 9.148 1 95.25 16 MET B N 1
ATOM 2948 C CA . MET B 1 16 ? 6.805 30.328 9.625 1 95.25 16 MET B CA 1
ATOM 2949 C C . MET B 1 16 ? 6.77 31.328 8.484 1 95.25 16 MET B C 1
ATOM 2951 O O . MET B 1 16 ? 5.801 32.062 8.336 1 95.25 16 MET B O 1
ATOM 2955 N N . GLY B 1 17 ? 7.812 31.25 7.66 1 94.69 17 GLY B N 1
ATOM 2956 C CA . GLY B 1 17 ? 7.867 32.156 6.531 1 94.69 17 GLY B CA 1
ATOM 2957 C C . GLY B 1 17 ? 6.672 32.031 5.605 1 94.69 17 GLY B C 1
ATOM 2958 O O . GLY B 1 17 ? 6.113 33.062 5.168 1 94.69 17 GLY B O 1
ATOM 2959 N N . ASP B 1 18 ? 6.277 30.812 5.34 1 95.31 18 ASP B N 1
ATOM 2960 C CA . ASP B 1 18 ? 5.145 30.562 4.457 1 95.31 18 ASP B CA 1
ATOM 2961 C C . ASP B 1 18 ? 3.842 31.062 5.074 1 95.31 18 ASP B C 1
ATOM 2963 O O . ASP B 1 18 ? 3.004 31.656 4.379 1 95.31 18 ASP B O 1
ATOM 2967 N N . LEU B 1 19 ? 3.709 30.844 6.348 1 97.81 19 LEU B N 1
ATOM 2968 C CA . LEU B 1 19 ? 2.482 31.25 7.027 1 97.81 19 LEU B CA 1
ATOM 2969 C C . LEU B 1 19 ? 2.395 32.75 7.141 1 97.81 19 LEU B C 1
ATOM 2971 O O . LEU B 1 19 ? 1.34 33.344 6.887 1 97.81 19 LEU B O 1
ATOM 2975 N N . LEU B 1 20 ? 3.498 33.406 7.453 1 98 20 LEU B N 1
ATOM 2976 C CA . LEU B 1 20 ? 3.51 34.875 7.516 1 98 20 LEU B CA 1
ATOM 2977 C C . LEU B 1 20 ? 3.305 35.469 6.133 1 98 20 LEU B C 1
ATOM 2979 O O . LEU B 1 20 ? 2.713 36.531 6.004 1 98 20 LEU B O 1
ATOM 2983 N N . ARG B 1 21 ? 3.777 34.812 5.086 1 98.06 21 ARG B N 1
ATOM 2984 C CA . ARG B 1 21 ? 3.514 35.25 3.725 1 98.06 21 ARG B CA 1
ATOM 2985 C C . ARG B 1 21 ? 2.016 35.281 3.434 1 98.06 21 ARG B C 1
ATOM 2987 O O . ARG B 1 21 ? 1.508 36.219 2.809 1 98.06 21 ARG B O 1
ATOM 2994 N N . ASN B 1 22 ? 1.353 34.188 3.85 1 98.06 22 ASN B N 1
ATOM 2995 C CA . ASN B 1 22 ? -0.1 34.156 3.705 1 98.06 22 ASN B CA 1
ATOM 2996 C C . ASN B 1 22 ? -0.75 35.344 4.402 1 98.06 22 ASN B C 1
ATOM 2998 O O . ASN B 1 22 ? -1.695 35.938 3.877 1 98.06 22 ASN B O 1
ATOM 3002 N N . ALA B 1 23 ? -0.272 35.719 5.578 1 98 23 ALA B N 1
ATOM 3003 C CA . ALA B 1 23 ? -0.782 36.875 6.316 1 98 23 ALA B CA 1
ATOM 3004 C C . ALA B 1 23 ? -0.463 38.188 5.586 1 98 23 ALA B C 1
ATOM 3006 O O . ALA B 1 23 ? -1.331 39.031 5.43 1 98 23 ALA B O 1
ATOM 3007 N N . PHE B 1 24 ? 0.746 38.312 5.121 1 97.88 24 PHE B N 1
ATOM 3008 C CA . PHE B 1 24 ? 1.234 39.5 4.441 1 97.88 24 PHE B CA 1
ATOM 3009 C C . PHE B 1 24 ? 0.42 39.781 3.186 1 97.88 24 PHE B C 1
ATOM 3011 O O . PHE B 1 24 ? 0.115 40.938 2.883 1 97.88 24 PHE B O 1
ATOM 3018 N N . ASP B 1 25 ? 0.078 38.75 2.506 1 97.25 25 ASP B N 1
ATOM 3019 C CA . ASP B 1 25 ? -0.609 38.875 1.225 1 97.25 25 ASP B CA 1
ATOM 3020 C C . ASP B 1 25 ? -2.107 39.094 1.424 1 97.25 25 ASP B C 1
ATOM 3022 O O . ASP B 1 25 ? -2.822 39.438 0.478 1 97.25 25 ASP B O 1
ATOM 3026 N N . HIS B 1 26 ? -2.559 38.906 2.592 1 97.12 26 HIS B N 1
ATOM 3027 C CA . HIS B 1 26 ? -3.979 39.062 2.877 1 97.12 26 HIS B CA 1
ATOM 3028 C C . HIS B 1 26 ? -4.344 40.562 2.941 1 97.12 26 HIS B C 1
ATOM 3030 O O . HIS B 1 26 ? -3.699 41.312 3.654 1 97.12 26 HIS B O 1
ATOM 3036 N N . PRO B 1 27 ? -5.387 40.969 2.33 1 95.44 27 PRO B N 1
ATOM 3037 C CA . PRO B 1 27 ? -5.695 42.406 2.232 1 95.44 27 PRO B CA 1
ATOM 3038 C C . PRO B 1 27 ? -6.133 43 3.564 1 95.44 27 PRO B C 1
ATOM 3040 O O . PRO B 1 27 ? -6 44.219 3.775 1 95.44 27 PRO B O 1
ATOM 3043 N N . ASP B 1 28 ? -6.594 42.219 4.418 1 96.75 28 ASP B N 1
ATOM 3044 C CA . ASP B 1 28 ? -7.152 42.75 5.656 1 96.75 28 ASP B CA 1
ATOM 3045 C C . ASP B 1 28 ? -6.297 42.344 6.859 1 96.75 28 ASP B C 1
ATOM 3047 O O . ASP B 1 28 ? -6.801 42.25 7.98 1 96.75 28 ASP B O 1
ATOM 3051 N N . VAL B 1 29 ? -5.008 42.031 6.617 1 97.94 29 VAL B N 1
ATOM 3052 C CA . VAL B 1 29 ? -4.168 41.562 7.715 1 97.94 29 VAL B CA 1
ATOM 3053 C C . VAL B 1 29 ? -2.932 42.469 7.832 1 97.94 29 VAL B C 1
ATOM 3055 O O . VAL B 1 29 ? -2.342 42.844 6.82 1 97.94 29 VAL B O 1
ATOM 3058 N N . ASP B 1 30 ? -2.592 42.844 9.016 1 97.81 30 ASP B N 1
ATOM 3059 C CA . ASP B 1 30 ? -1.31 43.469 9.336 1 97.81 30 ASP B CA 1
ATOM 3060 C C . ASP B 1 30 ? -0.459 42.562 10.211 1 97.81 30 ASP B C 1
ATOM 3062 O O . ASP B 1 30 ? -0.926 42.062 11.234 1 97.81 30 ASP B O 1
ATOM 3066 N N . ILE B 1 31 ? 0.755 42.312 9.75 1 98.31 31 ILE B N 1
ATOM 3067 C CA . ILE B 1 31 ? 1.71 41.688 10.664 1 98.31 31 ILE B CA 1
ATOM 3068 C C . ILE B 1 31 ? 2.211 42.719 11.664 1 98.31 31 ILE B C 1
ATOM 3070 O O . ILE B 1 31 ? 2.941 43.656 11.297 1 98.31 31 ILE B O 1
ATOM 3074 N N . VAL B 1 32 ? 1.872 42.531 12.914 1 98 32 VAL B N 1
ATOM 3075 C CA . VAL B 1 32 ? 2.09 43.625 13.875 1 98 32 VAL B CA 1
ATOM 3076 C C . VAL B 1 32 ? 3.215 43.219 14.836 1 98 32 VAL B C 1
ATOM 3078 O O . VAL B 1 32 ? 3.426 43.906 15.852 1 98 32 VAL B O 1
ATOM 3081 N N . GLY B 1 33 ? 3.916 42.125 14.492 1 97.88 33 GLY B N 1
ATOM 3082 C CA . GLY B 1 33 ? 5.055 41.75 15.32 1 97.88 33 GLY B CA 1
ATOM 3083 C C . GLY B 1 33 ? 5.617 40.375 15.008 1 97.88 33 GLY B C 1
ATOM 3084 O O . GLY B 1 33 ? 4.93 39.562 14.414 1 97.88 33 GLY B O 1
ATOM 3085 N N . VAL B 1 34 ? 6.805 40.188 15.344 1 98.5 34 VAL B N 1
ATOM 3086 C CA . VAL B 1 34 ? 7.477 38.906 15.359 1 98.5 34 VAL B CA 1
ATOM 3087 C C . VAL B 1 34 ? 8.242 38.719 16.672 1 98.5 34 VAL B C 1
ATOM 3089 O O . VAL B 1 34 ? 8.727 39.719 17.234 1 98.5 34 VAL B O 1
ATOM 3092 N N . CYS B 1 35 ? 8.227 37.5 17.125 1 98.44 35 CYS B N 1
ATOM 3093 C CA . CYS B 1 35 ? 8.859 37.281 18.422 1 98.44 35 CYS B CA 1
ATOM 3094 C C . CYS B 1 35 ? 9.594 35.938 18.422 1 98.44 35 CYS B C 1
ATOM 3096 O O . CYS B 1 35 ? 9.039 34.906 18.016 1 98.44 35 CYS B O 1
ATOM 3098 N N . ASP B 1 36 ? 10.805 35.938 18.781 1 98 36 ASP B N 1
ATOM 3099 C CA . ASP B 1 36 ? 11.602 34.75 19.094 1 98 36 ASP B CA 1
ATOM 3100 C C . ASP B 1 36 ? 12.609 35.031 20.203 1 98 36 ASP B C 1
ATOM 3102 O O . ASP B 1 36 ? 13.164 36.156 20.25 1 98 36 ASP B O 1
ATOM 3106 N N . ARG B 1 37 ? 12.742 34.062 21.031 1 95.56 37 ARG B N 1
ATOM 3107 C CA . ARG B 1 37 ? 13.703 34.25 22.109 1 95.56 37 ARG B CA 1
ATOM 3108 C C . ARG B 1 37 ? 15.102 34.5 21.562 1 95.56 37 ARG B C 1
ATOM 3110 O O . ARG B 1 37 ? 15.914 35.188 22.203 1 95.56 37 ARG B O 1
ATOM 3117 N N . GLN B 1 38 ? 15.312 33.938 20.438 1 94.56 38 GLN B N 1
ATOM 3118 C CA . GLN B 1 38 ? 16.547 34.219 19.703 1 94.56 38 GLN B CA 1
ATOM 3119 C C . GLN B 1 38 ? 16.297 35.219 18.578 1 94.56 38 GLN B C 1
ATOM 3121 O O . GLN B 1 38 ? 15.852 34.844 17.484 1 94.56 38 GLN B O 1
ATOM 3126 N N . ALA B 1 39 ? 16.797 36.375 18.766 1 89.31 39 ALA B N 1
ATOM 3127 C CA . ALA B 1 39 ? 16.453 37.5 17.891 1 89.31 39 ALA B CA 1
ATOM 3128 C C . ALA B 1 39 ? 16.859 37.219 16.453 1 89.31 39 ALA B C 1
ATOM 3130 O O . ALA B 1 39 ? 16.172 37.625 15.516 1 89.31 39 ALA B O 1
ATOM 3131 N N . ASP B 1 40 ? 17.891 36.5 16.312 1 92.94 40 ASP B N 1
ATOM 3132 C CA . ASP B 1 40 ? 18.422 36.25 14.969 1 92.94 40 ASP B CA 1
ATOM 3133 C C . ASP B 1 40 ? 17.5 35.344 14.164 1 92.94 40 ASP B C 1
ATOM 3135 O O . ASP B 1 40 ? 17.547 35.312 12.93 1 92.94 40 ASP B O 1
ATOM 3139 N N . ARG B 1 41 ? 16.594 34.688 14.773 1 94.94 41 ARG B N 1
ATOM 3140 C CA . ARG B 1 41 ? 15.734 33.719 14.109 1 94.94 41 ARG B CA 1
ATOM 3141 C C . ARG B 1 41 ? 14.609 34.406 13.344 1 94.94 41 ARG B C 1
ATOM 3143 O O . ARG B 1 41 ? 13.969 33.781 12.484 1 94.94 41 ARG B O 1
ATOM 3150 N N . THR B 1 42 ? 14.391 35.688 13.648 1 96.31 42 THR B N 1
ATOM 3151 C CA . THR B 1 42 ? 13.305 36.406 12.984 1 96.31 42 THR B CA 1
ATOM 3152 C C . THR B 1 42 ? 13.836 37.219 11.805 1 96.31 42 THR B C 1
ATOM 3154 O O . THR B 1 42 ? 13.062 37.844 11.078 1 96.31 42 THR B O 1
ATOM 3157 N N . LYS B 1 43 ? 15.148 37.219 11.555 1 95.38 43 LYS B N 1
ATOM 3158 C CA . LYS B 1 43 ? 15.805 38.125 10.633 1 95.38 43 LYS B CA 1
ATOM 3159 C C . LYS B 1 43 ? 15.234 38 9.219 1 95.38 43 LYS B C 1
ATOM 3161 O O . LYS B 1 43 ? 14.992 39 8.539 1 95.38 43 LYS B O 1
ATOM 3166 N N . ASP B 1 44 ? 15.062 36.781 8.766 1 94.38 44 ASP B N 1
ATOM 3167 C CA . ASP B 1 44 ? 14.57 36.562 7.41 1 94.38 44 ASP B CA 1
ATOM 3168 C C . ASP B 1 44 ? 13.141 37.062 7.246 1 94.38 44 ASP B C 1
ATOM 3170 O O . ASP B 1 44 ? 12.805 37.688 6.223 1 94.38 44 ASP B O 1
ATOM 3174 N N . ALA B 1 45 ? 12.352 36.781 8.242 1 95.25 45 ALA B N 1
ATOM 3175 C CA . ALA B 1 45 ? 10.977 37.281 8.195 1 95.25 45 ALA B CA 1
ATOM 3176 C C . ALA B 1 45 ? 10.945 38.812 8.25 1 95.25 45 ALA B C 1
ATOM 3178 O O . ALA B 1 45 ? 10.164 39.438 7.535 1 95.25 45 ALA B O 1
ATOM 3179 N N . VAL B 1 46 ? 11.742 39.406 9.086 1 96 46 VAL B N 1
ATOM 3180 C CA . VAL B 1 46 ? 11.828 40.844 9.219 1 96 46 VAL B CA 1
ATOM 3181 C C . VAL B 1 46 ? 12.164 41.469 7.863 1 96 46 VAL B C 1
ATOM 3183 O O . VAL B 1 46 ? 11.523 42.438 7.441 1 96 46 VAL B O 1
ATOM 3186 N N . ALA B 1 47 ? 13.125 40.875 7.223 1 96.44 47 ALA B N 1
ATOM 3187 C CA . ALA B 1 47 ? 13.547 41.344 5.918 1 96.44 47 ALA B CA 1
ATOM 3188 C C . ALA B 1 47 ? 12.461 41.156 4.871 1 96.44 47 ALA B C 1
ATOM 3190 O O . ALA B 1 47 ? 12.156 42.062 4.086 1 96.44 47 ALA B O 1
ATOM 3191 N N . ALA B 1 48 ? 11.867 40.031 4.895 1 95.81 48 ALA B N 1
ATOM 3192 C CA . ALA B 1 48 ? 10.906 39.625 3.867 1 95.81 48 ALA B CA 1
ATOM 3193 C C . ALA B 1 48 ? 9.641 40.469 3.949 1 95.81 48 ALA B C 1
ATOM 3195 O O . ALA B 1 48 ? 9.016 40.781 2.928 1 95.81 48 ALA B O 1
ATOM 3196 N N . PHE B 1 49 ? 9.273 40.844 5.176 1 97.06 49 PHE B N 1
ATOM 3197 C CA . PHE B 1 49 ? 7.965 41.469 5.34 1 97.06 49 PHE B CA 1
ATOM 3198 C C . PHE B 1 49 ? 8.109 42.906 5.859 1 97.06 49 PHE B C 1
ATOM 3200 O O . PHE B 1 49 ? 7.125 43.531 6.281 1 97.06 49 PHE B O 1
ATOM 3207 N N . ASP B 1 50 ? 9.328 43.438 5.871 1 95.69 50 ASP B N 1
ATOM 3208 C CA . ASP B 1 50 ? 9.648 44.812 6.25 1 95.69 50 ASP B CA 1
ATOM 3209 C C . ASP B 1 50 ? 9.07 45.156 7.621 1 95.69 50 ASP B C 1
ATOM 3211 O O . ASP B 1 50 ? 8.344 46.156 7.766 1 95.69 50 ASP B O 1
ATOM 3215 N N . ILE B 1 51 ? 9.344 44.281 8.484 1 96.5 51 ILE B N 1
ATOM 3216 C CA . ILE B 1 51 ? 8.844 44.469 9.836 1 96.5 51 ILE B CA 1
ATOM 3217 C C . ILE B 1 51 ? 9.672 45.531 10.547 1 96.5 51 ILE B C 1
ATOM 3219 O O . ILE B 1 51 ? 10.898 45.469 10.594 1 96.5 51 ILE B O 1
ATOM 3223 N N . ALA B 1 52 ? 9.031 46.531 11.125 1 96.44 52 ALA B N 1
ATOM 3224 C CA . ALA B 1 52 ? 9.711 47.625 11.82 1 96.44 52 ALA B CA 1
ATOM 3225 C C . ALA B 1 52 ? 10.43 47.094 13.07 1 96.44 52 ALA B C 1
ATOM 3227 O O . ALA B 1 52 ? 9.961 46.188 13.734 1 96.44 52 ALA B O 1
ATOM 3228 N N . PRO B 1 53 ? 11.531 47.75 13.375 1 96.06 53 PRO B N 1
ATOM 3229 C CA . PRO B 1 53 ? 12.344 47.312 14.508 1 96.06 53 PRO B CA 1
ATOM 3230 C C . PRO B 1 53 ? 11.562 47.281 15.82 1 96.06 53 PRO B C 1
ATOM 3232 O O . PRO B 1 53 ? 11.805 46.406 16.672 1 96.06 53 PRO B O 1
ATOM 3235 N N . GLU B 1 54 ? 10.594 48.188 15.984 1 96.38 54 GLU B N 1
ATOM 3236 C CA . GLU B 1 54 ? 9.844 48.281 17.234 1 96.38 54 GLU B CA 1
ATOM 3237 C C . GLU B 1 54 ? 8.844 47.125 17.359 1 96.38 54 GLU B C 1
ATOM 3239 O O . GLU B 1 54 ? 8.266 46.906 18.422 1 96.38 54 GLU B O 1
ATOM 3244 N N . LEU B 1 55 ? 8.688 46.375 16.297 1 97.31 55 LEU B N 1
ATOM 3245 C CA . LEU B 1 55 ? 7.742 45.281 16.266 1 97.31 55 LEU B CA 1
ATOM 3246 C C . LEU B 1 55 ? 8.477 43.938 16.375 1 97.31 55 LEU B C 1
ATOM 3248 O O . LEU B 1 55 ? 7.887 42.875 16.109 1 97.31 55 LEU B O 1
ATOM 3252 N N . ILE B 1 56 ? 9.766 43.969 16.656 1 98 56 ILE B N 1
ATOM 3253 C CA . ILE B 1 56 ? 10.578 42.781 16.875 1 98 56 ILE B CA 1
ATOM 3254 C C . ILE B 1 56 ? 10.75 42.531 18.375 1 98 56 ILE B C 1
ATOM 3256 O O . ILE B 1 56 ? 11.234 43.406 19.094 1 98 56 ILE B O 1
ATOM 3260 N N . PHE B 1 57 ? 10.312 41.406 18.844 1 98.31 57 PHE B N 1
ATOM 3261 C CA . PHE B 1 57 ? 10.32 41.125 20.281 1 98.31 57 PHE B CA 1
ATOM 3262 C C . PHE B 1 57 ? 11.117 39.875 20.578 1 98.31 57 PHE B C 1
ATOM 3264 O O . PHE B 1 57 ? 11.289 39 19.703 1 98.31 57 PHE B O 1
ATOM 3271 N N . THR B 1 58 ? 11.57 39.75 21.812 1 98 58 THR B N 1
ATOM 3272 C CA . THR B 1 58 ? 12.234 38.531 22.281 1 98 58 THR B CA 1
ATOM 3273 C C . THR B 1 58 ? 11.492 37.938 23.484 1 98 58 THR B C 1
ATOM 3275 O O . THR B 1 58 ? 11.875 36.875 23.984 1 98 58 THR B O 1
ATOM 3278 N N . ASP B 1 59 ? 10.508 38.656 23.844 1 97.81 59 ASP B N 1
ATOM 3279 C CA . ASP B 1 59 ? 9.656 38.219 24.953 1 97.81 59 ASP B CA 1
ATOM 3280 C C . ASP B 1 59 ? 8.203 38.125 24.516 1 97.81 59 ASP B C 1
ATOM 3282 O O . ASP B 1 59 ? 7.625 39.094 24.031 1 97.81 59 ASP B O 1
ATOM 3286 N N . VAL B 1 60 ? 7.59 36.969 24.766 1 98.12 60 VAL B N 1
ATOM 3287 C CA . VAL B 1 60 ? 6.258 36.688 24.266 1 98.12 60 VAL B CA 1
ATOM 3288 C C . VAL B 1 60 ? 5.227 37.562 24.969 1 98.12 60 VAL B C 1
ATOM 3290 O O . VAL B 1 60 ? 4.324 38.094 24.328 1 98.12 60 VAL B O 1
ATOM 3293 N N . GLU B 1 61 ? 5.32 37.688 26.234 1 97.75 61 GLU B N 1
ATOM 3294 C CA . GLU B 1 61 ? 4.371 38.5 26.969 1 97.75 61 GLU B CA 1
ATOM 3295 C C . GLU B 1 61 ? 4.398 39.938 26.5 1 97.75 61 GLU B C 1
ATOM 3297 O O . GLU B 1 61 ? 3.348 40.562 26.266 1 97.75 61 GLU B O 1
ATOM 3302 N N . GLU B 1 62 ? 5.625 40.469 26.422 1 98.19 62 GLU B N 1
ATOM 3303 C CA . GLU B 1 62 ? 5.777 41.844 25.922 1 98.19 62 GLU B CA 1
ATOM 3304 C C . GLU B 1 62 ? 5.184 42 24.531 1 98.19 62 GLU B C 1
ATOM 3306 O O . GLU B 1 62 ? 4.488 42.969 24.25 1 98.19 62 GLU B O 1
ATOM 3311 N N . CYS B 1 63 ? 5.492 41.062 23.703 1 98.44 63 CYS B N 1
ATOM 3312 C CA . CYS B 1 63 ? 4.996 41.062 22.328 1 98.44 63 CYS B CA 1
ATOM 3313 C C . CYS B 1 63 ? 3.475 41.125 22.312 1 98.44 63 CYS B C 1
ATOM 3315 O O . CYS B 1 63 ? 2.9 42.031 21.672 1 98.44 63 CYS B O 1
ATOM 3317 N N . VAL B 1 64 ? 2.783 40.281 23.062 1 98.19 64 VAL B N 1
ATOM 3318 C CA . VAL B 1 64 ? 1.327 40.156 23.031 1 98.19 64 VAL B CA 1
ATOM 3319 C C . VAL B 1 64 ? 0.711 41.406 23.656 1 98.19 64 VAL B C 1
ATOM 3321 O O . VAL B 1 64 ? -0.255 41.969 23.125 1 98.19 64 VAL B O 1
ATOM 3324 N N . ARG B 1 65 ? 1.274 41.906 24.703 1 97.56 65 ARG B N 1
ATOM 3325 C CA . ARG B 1 65 ? 0.751 43.062 25.406 1 97.56 65 ARG B CA 1
ATOM 3326 C C . ARG B 1 65 ? 0.822 44.312 24.516 1 97.56 65 ARG B C 1
ATOM 3328 O O . ARG B 1 65 ? -0.12 45.094 24.484 1 97.56 65 ARG B O 1
ATOM 3335 N N . GLN B 1 66 ? 1.876 44.438 23.844 1 98 66 GLN B N 1
ATOM 3336 C CA . GLN B 1 66 ? 2.1 45.656 23.062 1 98 66 GLN B CA 1
ATOM 3337 C C . GLN B 1 66 ? 1.321 45.625 21.75 1 98 66 GLN B C 1
ATOM 3339 O O . GLN B 1 66 ? 0.806 46.625 21.297 1 98 66 GLN B O 1
ATOM 3344 N N . THR B 1 67 ? 1.26 44.469 21.188 1 98 67 THR B N 1
ATOM 3345 C CA . THR B 1 67 ? 0.724 44.406 19.828 1 98 67 THR B CA 1
ATOM 3346 C C . THR B 1 67 ? -0.761 44.062 19.859 1 98 67 THR B C 1
ATOM 3348 O O . THR B 1 67 ? -1.475 44.281 18.875 1 98 67 THR B O 1
ATOM 3351 N N . LYS B 1 68 ? -1.28 43.406 20.906 1 97.31 68 LYS B N 1
ATOM 3352 C CA . LYS B 1 68 ? -2.672 43 21.062 1 97.31 68 LYS B CA 1
ATOM 3353 C C . LYS B 1 68 ? -3.164 42.25 19.812 1 97.31 68 LYS B C 1
ATOM 3355 O O . LYS B 1 68 ? -4.152 42.656 19.203 1 97.31 68 LYS B O 1
ATOM 3360 N N . PRO B 1 69 ? -2.5 41.156 19.5 1 98.12 69 PRO B N 1
ATOM 3361 C CA . PRO B 1 69 ? -2.828 40.469 18.25 1 98.12 69 PRO B CA 1
ATOM 3362 C C . PRO B 1 69 ? -4.188 39.75 18.297 1 98.12 69 PRO B C 1
ATOM 3364 O O . PRO B 1 69 ? -4.637 39.375 19.375 1 98.12 69 PRO B O 1
ATOM 3367 N N . ASP B 1 70 ? -4.844 39.656 17.094 1 97.12 70 ASP B N 1
ATOM 3368 C CA . ASP B 1 70 ? -6.035 38.844 16.922 1 97.12 70 ASP B CA 1
ATOM 3369 C C . ASP B 1 70 ? -5.668 37.375 16.734 1 97.12 70 ASP B C 1
ATOM 3371 O O . ASP B 1 70 ? -6.477 36.469 17.016 1 97.12 70 ASP B O 1
ATOM 3375 N N . LEU B 1 71 ? -4.473 37.125 16.25 1 98.31 71 LEU B N 1
ATOM 3376 C CA . LEU B 1 71 ? -4.008 35.781 15.93 1 98.31 71 LEU B CA 1
ATOM 3377 C C . LEU B 1 71 ? -2.498 35.656 16.094 1 98.31 71 LEU B C 1
ATOM 3379 O O . LEU B 1 71 ? -1.752 36.531 15.656 1 98.31 71 LEU B O 1
ATOM 3383 N N . VAL B 1 72 ? -2.113 34.625 16.75 1 98.69 72 VAL B N 1
ATOM 3384 C CA . VAL B 1 72 ? -0.704 34.281 16.828 1 98.69 72 VAL B CA 1
ATOM 3385 C C . VAL B 1 72 ? -0.422 33.062 15.93 1 98.69 72 VAL B C 1
ATOM 3387 O O . VAL B 1 72 ? -1.102 32.062 16.031 1 98.69 72 VAL B O 1
ATOM 3390 N N . VAL B 1 73 ? 0.511 33.219 15.023 1 98.75 73 VAL B N 1
ATOM 3391 C CA . VAL B 1 73 ? 1.073 32.094 14.266 1 98.75 73 VAL B CA 1
ATOM 3392 C C . VAL B 1 73 ? 2.27 31.516 15.016 1 98.75 73 VAL B C 1
ATOM 3394 O O . VAL B 1 73 ? 3.238 32.219 15.297 1 98.75 73 VAL B O 1
ATOM 3397 N N . LEU B 1 74 ? 2.152 30.328 15.375 1 98.19 74 LEU B N 1
ATOM 3398 C CA . LEU B 1 74 ? 3.129 29.688 16.25 1 98.19 74 LEU B CA 1
ATOM 3399 C C . LEU B 1 74 ? 3.826 28.531 15.547 1 98.19 74 LEU B C 1
ATOM 3401 O O . LEU B 1 74 ? 3.168 27.625 15.047 1 98.19 74 LEU B O 1
ATOM 3405 N N . CYS B 1 75 ? 5.215 28.484 15.453 1 97.12 75 CYS B N 1
ATOM 3406 C CA . CYS B 1 75 ? 5.98 27.438 14.773 1 97.12 75 CYS B CA 1
ATOM 3407 C C . CYS B 1 75 ? 7.133 26.953 15.641 1 97.12 75 CYS B C 1
ATOM 3409 O O . CYS B 1 75 ? 8.297 27.016 15.234 1 97.12 75 CYS B O 1
ATOM 3411 N N . PRO B 1 76 ? 6.852 26.375 16.797 1 95.12 76 PRO B N 1
ATOM 3412 C CA . PRO B 1 76 ? 7.891 25.828 17.672 1 95.12 76 PRO B CA 1
ATOM 3413 C C . PRO B 1 76 ? 8.352 24.438 17.234 1 95.12 76 PRO B C 1
ATOM 3415 O O . PRO B 1 76 ? 7.711 23.812 16.375 1 95.12 76 PRO B O 1
ATOM 3418 N N . ALA B 1 77 ? 9.484 24 17.812 1 91.19 77 ALA B N 1
ATOM 3419 C CA . ALA B 1 77 ? 9.844 22.594 17.688 1 91.19 77 ALA B CA 1
ATOM 3420 C C . ALA B 1 77 ? 8.781 21.688 18.297 1 91.19 77 ALA B C 1
ATOM 3422 O O . ALA B 1 77 ? 8.172 22.047 19.312 1 91.19 77 ALA B O 1
ATOM 3423 N N . THR B 1 78 ? 8.602 20.547 17.719 1 91.5 78 THR B N 1
ATOM 3424 C CA . THR B 1 78 ? 7.5 19.656 18.094 1 91.5 78 THR B CA 1
ATOM 3425 C C . THR B 1 78 ? 7.496 19.406 19.594 1 91.5 78 THR B C 1
ATOM 3427 O O . THR B 1 78 ? 6.441 19.453 20.234 1 91.5 78 THR B O 1
ATOM 3430 N N . ALA B 1 79 ? 8.641 19.188 20.141 1 90.81 79 ALA B N 1
ATOM 3431 C CA . ALA B 1 79 ? 8.758 18.875 21.562 1 90.81 79 ALA B CA 1
ATOM 3432 C C . ALA B 1 79 ? 8.234 20.031 22.422 1 90.81 79 ALA B C 1
ATOM 3434 O O . ALA B 1 79 ? 7.848 19.828 23.578 1 90.81 79 ALA B O 1
ATOM 3435 N N . ASP B 1 80 ? 8.141 21.234 21.844 1 94.56 80 ASP B N 1
ATOM 3436 C CA . ASP B 1 80 ? 7.785 22.422 22.594 1 94.56 80 ASP B CA 1
ATOM 3437 C C . ASP B 1 80 ? 6.371 22.891 22.266 1 94.56 80 ASP B C 1
ATOM 3439 O O . ASP B 1 80 ? 5.941 23.953 22.703 1 94.56 80 ASP B O 1
ATOM 3443 N N . HIS B 1 81 ? 5.633 22.141 21.5 1 97.25 81 HIS B N 1
ATOM 3444 C CA . HIS B 1 81 ? 4.32 22.578 21.047 1 97.25 81 HIS B CA 1
ATOM 3445 C C . HIS B 1 81 ? 3.41 22.906 22.219 1 97.25 81 HIS B C 1
ATOM 3447 O O . HIS B 1 81 ? 2.816 24 22.266 1 97.25 81 HIS B O 1
ATOM 3453 N N . ALA B 1 82 ? 3.361 22.031 23.188 1 97.94 82 ALA B N 1
ATOM 3454 C CA . ALA B 1 82 ? 2.438 22.219 24.297 1 97.94 82 ALA B CA 1
ATOM 3455 C C . ALA B 1 82 ? 2.84 23.438 25.125 1 97.94 82 ALA B C 1
ATOM 3457 O O . ALA B 1 82 ? 2.01 24.297 25.422 1 97.94 82 ALA B O 1
ATOM 3458 N N . VAL B 1 83 ? 4.086 23.531 25.453 1 97.69 83 VAL B N 1
ATOM 3459 C CA . VAL B 1 83 ? 4.574 24.609 26.312 1 97.69 83 VAL B CA 1
ATOM 3460 C C . VAL B 1 83 ? 4.398 25.938 25.594 1 97.69 83 VAL B C 1
ATOM 3462 O O . VAL B 1 83 ? 3.939 26.922 26.203 1 97.69 83 VAL B O 1
ATOM 3465 N N . ALA B 1 84 ? 4.793 25.984 24.359 1 97.5 84 ALA B N 1
ATOM 3466 C CA . ALA B 1 84 ? 4.668 27.219 23.578 1 97.5 84 ALA B CA 1
ATOM 3467 C C . ALA B 1 84 ? 3.207 27.641 23.453 1 97.5 84 ALA B C 1
ATOM 3469 O O . ALA B 1 84 ? 2.879 28.828 23.594 1 97.5 84 ALA B O 1
ATOM 3470 N N . TYR B 1 85 ? 2.352 26.734 23.188 1 98 85 TYR B N 1
ATOM 3471 C CA . TYR B 1 85 ? 0.928 27.031 23.062 1 98 85 TYR B CA 1
ATOM 3472 C C . TYR B 1 85 ? 0.36 27.547 24.375 1 98 85 TYR B C 1
ATOM 3474 O O . TYR B 1 85 ? -0.372 28.531 24.391 1 98 85 TYR B O 1
ATOM 3482 N N . GLU B 1 86 ? 0.649 26.844 25.406 1 98 86 GLU B N 1
ATOM 3483 C CA . GLU B 1 86 ? 0.155 27.234 26.734 1 98 86 GLU B CA 1
ATOM 3484 C C . GLU B 1 86 ? 0.568 28.656 27.078 1 98 86 GLU B C 1
ATOM 3486 O O . GLU B 1 86 ? -0.224 29.422 27.641 1 98 86 GLU B O 1
ATOM 3491 N N . GLU B 1 87 ? 1.775 28.953 26.781 1 97.44 87 GLU B N 1
ATOM 3492 C CA . GLU B 1 87 ? 2.252 30.312 27.031 1 97.44 87 GLU B CA 1
ATOM 3493 C C . GLU B 1 87 ? 1.416 31.328 26.266 1 97.44 87 GLU B C 1
ATOM 3495 O O . GLU B 1 87 ? 0.913 32.281 26.859 1 97.44 87 GLU B O 1
ATOM 3500 N N . CYS B 1 88 ? 1.225 31.141 25.016 1 97 88 CYS B N 1
ATOM 3501 C CA . CYS B 1 88 ? 0.451 32.094 24.203 1 97 88 CYS B CA 1
ATOM 3502 C C . CYS B 1 88 ? -1.001 32.125 24.656 1 97 88 CYS B C 1
ATOM 3504 O O . CYS B 1 88 ? -1.588 33.219 24.766 1 97 88 CYS B O 1
ATOM 3506 N N . CYS B 1 89 ? -1.523 31 24.906 1 95.88 89 CYS B N 1
ATOM 3507 C CA . CYS B 1 89 ? -2.918 30.859 25.312 1 95.88 89 CYS B CA 1
ATOM 3508 C C . CYS B 1 89 ? -3.188 31.609 26.609 1 95.88 89 CYS B C 1
ATOM 3510 O O . CYS B 1 89 ? -4.277 32.156 26.812 1 95.88 89 CYS B O 1
ATOM 3512 N N . SER B 1 90 ? -2.252 31.688 27.469 1 96 90 SER B N 1
ATOM 3513 C CA . SER B 1 90 ? -2.406 32.344 28.766 1 96 90 SER B CA 1
ATOM 3514 C C . SER B 1 90 ? -2.695 33.812 28.609 1 96 90 SER B C 1
ATOM 3516 O O . SER B 1 90 ? -3.211 34.469 29.516 1 96 90 SER B O 1
ATOM 3518 N N . PHE B 1 91 ? -2.416 34.375 27.5 1 96.38 91 PHE B N 1
ATOM 3519 C CA . PHE B 1 91 ? -2.672 35.812 27.234 1 96.38 91 PHE B CA 1
ATOM 3520 C C . PHE B 1 91 ? -4.004 35.969 26.516 1 96.38 91 PHE B C 1
ATOM 3522 O O . PHE B 1 91 ? -4.34 37.094 26.094 1 96.38 91 PHE B O 1
ATOM 3529 N N . GLY B 1 92 ? -4.734 34.906 26.328 1 96 92 GLY B N 1
ATOM 3530 C CA . GLY B 1 92 ? -6.082 34.969 25.781 1 96 92 GLY B CA 1
ATOM 3531 C C . GLY B 1 92 ? -6.105 35.156 24.266 1 96 92 GLY B C 1
ATOM 3532 O O . GLY B 1 92 ? -7.07 35.719 23.734 1 96 92 GLY B O 1
ATOM 3533 N N . VAL B 1 93 ? -5.062 34.75 23.625 1 96.69 93 VAL B N 1
ATOM 3534 C CA . VAL B 1 93 ? -4.984 35 22.188 1 96.69 93 VAL B CA 1
ATOM 3535 C C . VAL B 1 93 ? -5.277 33.688 21.422 1 96.69 93 VAL B C 1
ATOM 3537 O O . VAL B 1 93 ? -5.027 32.594 21.938 1 96.69 93 VAL B O 1
ATOM 3540 N N . ASP B 1 94 ? -5.891 33.781 20.219 1 98.12 94 ASP B N 1
ATOM 3541 C CA . ASP B 1 94 ? -6.082 32.656 19.312 1 98.12 94 ASP B CA 1
ATOM 3542 C C . ASP B 1 94 ? -4.766 32.25 18.656 1 98.12 94 ASP B C 1
ATOM 3544 O O . ASP B 1 94 ? -3.906 33.094 18.406 1 98.12 94 ASP B O 1
ATOM 3548 N N . VAL B 1 95 ? -4.641 30.938 18.391 1 98.62 95 VAL B N 1
ATOM 3549 C CA . VAL B 1 95 ? -3.355 30.453 17.906 1 98.62 95 VAL B CA 1
ATOM 3550 C C . VAL B 1 95 ? -3.572 29.562 16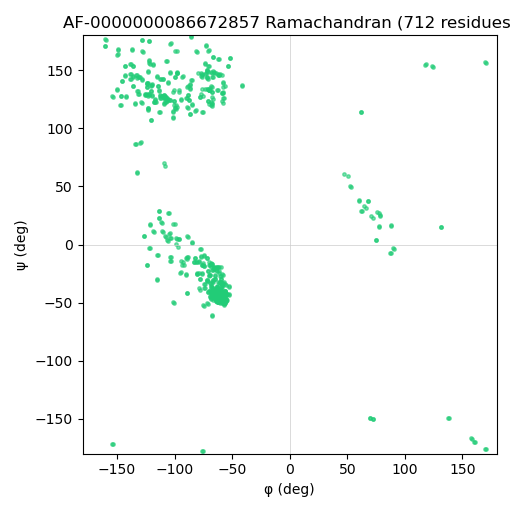.672 1 98.62 95 VAL B C 1
ATOM 3552 O O . VAL B 1 95 ? -4.453 28.703 16.672 1 98.62 95 VAL B O 1
ATOM 3555 N N . LEU B 1 96 ? -2.865 29.812 15.602 1 98.75 96 LEU B N 1
ATOM 3556 C CA . LEU B 1 96 ? -2.613 28.906 14.492 1 98.75 96 LEU B CA 1
ATOM 3557 C C . LEU B 1 96 ? -1.221 28.297 14.602 1 98.75 96 LEU B C 1
ATOM 3559 O O . LEU B 1 96 ? -0.218 29 14.516 1 98.75 96 LEU B O 1
ATOM 3563 N N . MET B 1 97 ? -1.193 27.031 14.812 1 98.19 97 MET B N 1
ATOM 3564 C CA . MET B 1 97 ? 0.082 26.344 15.016 1 98.19 97 MET B CA 1
ATOM 3565 C C . MET B 1 97 ? 0.416 25.453 13.828 1 98.19 97 MET B C 1
ATOM 3567 O O . MET B 1 97 ? -0.468 24.797 13.273 1 98.19 97 MET B O 1
ATOM 3571 N N . GLU B 1 98 ? 1.649 25.375 13.469 1 97.56 98 GLU B N 1
ATOM 3572 C CA . GLU B 1 98 ? 2.107 24.5 12.391 1 97.56 98 GLU B CA 1
ATOM 3573 C C . GLU B 1 98 ? 2.191 23.047 12.859 1 97.56 98 GLU B C 1
ATOM 3575 O O . GLU B 1 98 ? 2.527 22.781 14.016 1 97.56 98 GLU B O 1
ATOM 3580 N N . LYS B 1 99 ? 1.921 22.172 12.055 1 97.06 99 LYS B N 1
ATOM 3581 C CA . LYS B 1 99 ? 2.012 20.75 12.328 1 97.06 99 LYS B CA 1
ATOM 3582 C C . LYS B 1 99 ? 3.385 20.375 12.883 1 97.06 99 LYS B C 1
ATOM 3584 O O . LYS B 1 99 ? 4.367 21.078 12.633 1 97.06 99 LYS B O 1
ATOM 3589 N N . PRO B 1 100 ? 3.562 19.266 13.531 1 96.44 100 PRO B N 1
ATOM 3590 C CA . PRO B 1 100 ? 2.469 18.375 13.914 1 96.44 100 PRO B CA 1
ATOM 3591 C C . PRO B 1 100 ? 1.661 18.906 15.102 1 96.44 100 PRO B C 1
ATOM 3593 O O . PRO B 1 100 ? 1.873 20.031 15.539 1 96.44 100 PRO B O 1
ATOM 3596 N N . PHE B 1 101 ? 0.638 18.141 15.578 1 97.81 101 PHE B N 1
ATOM 3597 C CA . PHE B 1 101 ? -0.215 18.609 16.672 1 97.81 101 PHE B CA 1
ATOM 3598 C C . PHE B 1 101 ? 0.571 18.703 17.969 1 97.81 101 PHE B C 1
ATOM 3600 O O . PHE B 1 101 ? 0.791 19.797 18.484 1 97.81 101 PHE B O 1
ATOM 3607 N N . ALA B 1 102 ? 1.085 17.578 18.406 1 97.19 102 ALA B N 1
ATOM 3608 C CA . ALA B 1 102 ? 1.821 17.516 19.656 1 97.19 102 ALA B CA 1
ATOM 3609 C C . ALA B 1 102 ? 2.908 16.438 19.609 1 97.19 102 ALA B C 1
ATOM 3611 O O . ALA B 1 102 ? 2.934 15.617 18.703 1 97.19 102 ALA B O 1
ATOM 3612 N N . ALA B 1 103 ? 3.773 16.516 20.625 1 94.56 103 ALA B N 1
ATOM 3613 C CA . ALA B 1 103 ? 4.863 15.539 20.688 1 94.56 103 ALA B CA 1
ATOM 3614 C C . ALA B 1 103 ? 4.344 14.156 21.062 1 94.56 103 ALA B C 1
ATOM 3616 O O . ALA B 1 103 ? 4.93 13.141 20.688 1 94.56 103 ALA B O 1
ATOM 3617 N N . ASN B 1 104 ? 3.305 14.133 21.844 1 95.75 104 ASN B N 1
ATOM 3618 C CA . ASN B 1 104 ? 2.686 12.898 22.297 1 95.75 104 ASN B CA 1
ATOM 3619 C C . ASN B 1 104 ? 1.252 13.133 22.781 1 95.75 104 ASN B C 1
ATOM 3621 O O . ASN B 1 104 ? 0.792 14.273 22.828 1 95.75 104 ASN B O 1
ATOM 3625 N N . LEU B 1 105 ? 0.686 12.047 23.109 1 97.69 105 LEU B N 1
ATOM 3626 C CA . LEU B 1 105 ? -0.729 12.07 23.469 1 97.69 105 LEU B CA 1
ATOM 3627 C C . LEU B 1 105 ? -0.954 12.875 24.734 1 97.69 105 LEU B C 1
ATOM 3629 O O . LEU B 1 105 ? -1.967 13.57 24.859 1 97.69 105 LEU B O 1
ATOM 3633 N N . ARG B 1 106 ? -0.107 12.766 25.672 1 97.62 106 ARG B N 1
ATOM 3634 C CA . ARG B 1 106 ? -0.222 13.531 26.906 1 97.62 106 ARG B CA 1
ATOM 3635 C C . ARG B 1 106 ? -0.208 15.031 26.641 1 97.62 106 ARG B C 1
ATOM 3637 O O . ARG B 1 106 ? -1.06 15.766 27.125 1 97.62 106 ARG B O 1
ATOM 3644 N N . ASP B 1 107 ? 0.732 15.453 25.844 1 98.06 107 ASP B N 1
ATOM 3645 C CA . ASP B 1 107 ? 0.833 16.859 25.469 1 98.06 107 ASP B CA 1
ATOM 3646 C C . ASP B 1 107 ? -0.394 17.312 24.688 1 98.06 107 ASP B C 1
ATOM 3648 O O . ASP B 1 107 ? -0.881 18.422 24.859 1 98.06 107 ASP B O 1
ATOM 3652 N N . ALA B 1 108 ? -0.848 16.484 23.812 1 98.44 108 ALA B N 1
ATOM 3653 C CA . ALA B 1 108 ? -2.041 16.797 23.047 1 98.44 108 ALA B CA 1
ATOM 3654 C C . ALA B 1 108 ? -3.238 17.062 23.953 1 98.44 108 ALA B C 1
ATOM 3656 O O . ALA B 1 108 ? -3.979 18.016 23.75 1 98.44 108 ALA B O 1
ATOM 3657 N N . ARG B 1 109 ? -3.426 16.219 24.906 1 98.12 109 ARG B N 1
ATOM 3658 C CA . ARG B 1 109 ? -4.52 16.375 25.859 1 98.12 109 ARG B CA 1
ATOM 3659 C C . ARG B 1 109 ? -4.379 17.672 26.641 1 98.12 109 ARG B C 1
ATOM 3661 O O . ARG B 1 109 ? -5.355 18.406 26.828 1 98.12 109 ARG B O 1
ATOM 3668 N N . ARG B 1 110 ? -3.174 17.891 27.062 1 97.75 110 ARG B N 1
ATOM 3669 C CA . ARG B 1 110 ? -2.865 19.109 27.797 1 97.75 110 ARG B CA 1
ATOM 3670 C C . ARG B 1 110 ? -3.232 20.344 26.969 1 97.75 110 ARG B C 1
ATOM 3672 O O . ARG B 1 110 ? -3.799 21.312 27.5 1 97.75 110 ARG B O 1
ATOM 3679 N N . MET B 1 111 ? -2.955 20.328 25.781 1 98.5 111 MET B N 1
ATOM 3680 C CA . MET B 1 111 ? -3.236 21.453 24.891 1 98.5 111 MET B CA 1
ATOM 3681 C C . MET B 1 111 ? -4.738 21.656 24.719 1 98.5 111 MET B C 1
ATOM 3683 O O . MET B 1 111 ? -5.223 22.797 24.75 1 98.5 111 MET B O 1
ATOM 3687 N N . LEU B 1 112 ? -5.457 20.578 24.547 1 98.25 112 LEU B N 1
ATOM 3688 C CA . LEU B 1 112 ? -6.906 20.672 24.438 1 98.25 112 LEU B CA 1
ATOM 3689 C C . LEU B 1 112 ? -7.523 21.234 25.719 1 98.25 112 LEU B C 1
ATOM 3691 O O . LEU B 1 112 ? -8.422 22.078 25.656 1 98.25 112 LEU B O 1
ATOM 3695 N N . GLU B 1 113 ? -7.074 20.781 26.812 1 97.94 113 GLU B N 1
ATOM 3696 C CA . GLU B 1 113 ? -7.57 21.266 28.094 1 97.94 113 GLU B CA 1
ATOM 3697 C C . GLU B 1 113 ? -7.301 22.75 28.266 1 97.94 113 GLU B C 1
ATOM 3699 O O . GLU B 1 113 ? -8.164 23.5 28.75 1 97.94 113 GLU B O 1
ATOM 3704 N N . THR B 1 114 ? -6.098 23.094 27.938 1 97.69 114 THR B N 1
ATOM 3705 C CA . THR B 1 114 ? -5.715 24.5 28 1 97.69 114 THR B CA 1
ATOM 3706 C C . THR B 1 114 ? -6.617 25.359 27.125 1 97.69 114 THR B C 1
ATOM 3708 O O . THR B 1 114 ? -7.086 26.406 27.547 1 97.69 114 THR B O 1
ATOM 3711 N N . ARG B 1 115 ? -6.836 24.938 25.922 1 97.38 115 ARG B N 1
ATOM 3712 C CA . ARG B 1 115 ? -7.711 25.625 24.969 1 97.38 115 ARG B CA 1
ATOM 3713 C C . ARG B 1 115 ? -9.102 25.828 25.562 1 97.38 115 ARG B C 1
ATOM 3715 O O . ARG B 1 115 ? -9.641 26.938 25.531 1 97.38 115 ARG B O 1
ATOM 3722 N N . ASP B 1 116 ? -9.664 24.797 26.109 1 96.88 116 ASP B N 1
ATOM 3723 C CA . ASP B 1 116 ? -11.023 24.828 26.656 1 96.88 116 ASP B CA 1
ATOM 3724 C C . ASP B 1 116 ? -11.117 25.766 27.859 1 96.88 116 ASP B C 1
ATOM 3726 O O . ASP B 1 116 ? -12.094 26.5 28 1 96.88 116 ASP B O 1
ATOM 3730 N N . ALA B 1 117 ? -10.156 25.75 28.656 1 96.94 117 ALA B N 1
ATOM 3731 C CA . ALA B 1 117 ? -10.133 26.594 29.859 1 96.94 117 ALA B CA 1
ATOM 3732 C C . ALA B 1 117 ? -10.008 28.062 29.484 1 96.94 117 ALA B C 1
ATOM 3734 O O . ALA B 1 117 ? -10.617 28.922 30.141 1 96.94 117 ALA B O 1
ATOM 3735 N N . ALA B 1 118 ? -9.203 28.375 28.516 1 95.81 118 ALA B N 1
ATOM 3736 C CA . ALA B 1 118 ? -8.93 29.766 28.109 1 95.81 118 ALA B CA 1
ATOM 3737 C C . ALA B 1 118 ? -10.055 30.312 27.25 1 95.81 118 ALA B C 1
ATOM 3739 O O . ALA B 1 118 ? -10.234 31.531 27.156 1 95.81 118 ALA B O 1
ATOM 3740 N N . GLY B 1 119 ? -10.773 29.406 26.594 1 95.25 119 GLY B N 1
ATOM 3741 C CA . GLY B 1 119 ? -11.82 29.844 25.672 1 95.25 119 GLY B CA 1
ATOM 3742 C C . GLY B 1 119 ? -11.273 30.453 24.391 1 95.25 119 GLY B C 1
ATOM 3743 O O . GLY B 1 119 ? -11.914 31.312 23.797 1 95.25 119 GLY B O 1
ATOM 3744 N N . THR B 1 120 ? -10.055 30.125 24.047 1 95.25 120 THR B N 1
ATOM 3745 C CA . THR B 1 120 ? -9.43 30.609 22.828 1 95.25 120 THR B CA 1
ATOM 3746 C C . THR B 1 120 ? -9.531 29.562 21.719 1 95.25 120 THR B C 1
ATOM 3748 O O . THR B 1 120 ? -9.93 28.438 21.969 1 95.25 120 THR B O 1
ATOM 3751 N N . CYS B 1 121 ? -9.25 29.984 20.5 1 97.25 121 CYS B N 1
ATOM 3752 C CA . CYS B 1 121 ? -9.258 29.078 19.359 1 97.25 121 CYS B CA 1
ATOM 3753 C C . CYS B 1 121 ? -7.852 28.578 19.062 1 97.25 121 CYS B C 1
ATOM 3755 O O . CYS B 1 121 ? -6.887 29.344 19.109 1 97.25 121 CYS B O 1
ATOM 3757 N N . LEU B 1 122 ? -7.746 27.297 18.875 1 98.38 122 LEU B N 1
ATOM 3758 C CA . LEU B 1 122 ? -6.527 26.625 18.406 1 98.38 122 LEU B CA 1
ATOM 3759 C C . LEU B 1 122 ? -6.766 25.891 17.094 1 98.38 122 LEU B C 1
ATOM 3761 O O . LEU B 1 122 ? -7.738 25.141 16.969 1 98.38 122 LEU B O 1
ATOM 3765 N N . ALA B 1 123 ? -5.941 26.141 16.125 1 98.69 123 ALA B N 1
ATOM 3766 C CA . ALA B 1 123 ? -5.949 25.391 14.867 1 98.69 123 ALA B CA 1
ATOM 3767 C C . ALA B 1 123 ? -4.555 24.875 14.523 1 98.69 123 ALA B C 1
ATOM 3769 O O . ALA B 1 123 ? -3.553 25.531 14.82 1 98.69 123 ALA B O 1
ATOM 3770 N N . ILE B 1 124 ? -4.512 23.734 14.008 1 98.75 124 ILE B N 1
ATOM 3771 C CA . ILE B 1 124 ? -3.252 23.141 13.555 1 98.75 124 ILE B CA 1
ATOM 3772 C C . ILE B 1 124 ? -3.195 23.156 12.031 1 98.75 124 ILE B C 1
ATOM 3774 O O . ILE B 1 124 ? -4.07 22.594 11.367 1 98.75 124 ILE B O 1
ATOM 3778 N N . ASN B 1 125 ? -2.182 23.703 11.5 1 98.5 125 ASN B N 1
ATOM 3779 C CA . ASN B 1 125 ? -2.082 23.734 10.047 1 98.5 125 ASN B CA 1
ATOM 3780 C C . ASN B 1 125 ? -1.411 22.469 9.508 1 98.5 125 ASN B C 1
ATOM 3782 O O . ASN B 1 125 ? -0.321 22.109 9.945 1 98.5 125 ASN B O 1
ATOM 3786 N N . TRP B 1 126 ? -2.057 21.844 8.664 1 98.19 126 TRP B N 1
ATOM 3787 C CA . TRP B 1 126 ? -1.492 20.766 7.848 1 98.19 126 TRP B CA 1
ATOM 3788 C C . TRP B 1 126 ? -1.433 21.172 6.379 1 98.19 126 TRP B C 1
ATOM 3790 O O . TRP B 1 126 ? -2.459 21.219 5.699 1 98.19 126 TRP B O 1
ATOM 3800 N N . PRO B 1 127 ? -0.231 21.312 5.848 1 96.5 127 PRO B N 1
ATOM 3801 C CA . PRO B 1 127 ? -0.099 21.828 4.48 1 96.5 127 PRO B CA 1
ATOM 3802 C C . PRO B 1 127 ? -0.89 21 3.467 1 96.5 127 PRO B C 1
ATOM 3804 O O . PRO B 1 127 ? -1.473 21.562 2.533 1 96.5 127 PRO B O 1
ATOM 3807 N N . SER B 1 128 ? -1.007 19.703 3.639 1 97.06 128 SER B N 1
ATOM 3808 C CA . SER B 1 128 ? -1.67 18.828 2.678 1 97.06 128 SER B CA 1
ATOM 3809 C C . SER B 1 128 ? -3.172 19.094 2.637 1 97.06 128 SER B C 1
ATOM 3811 O O . SER B 1 128 ? -3.854 18.688 1.694 1 97.06 128 SER B O 1
ATOM 3813 N N . ARG B 1 129 ? -3.668 19.766 3.658 1 98.12 129 ARG B N 1
ATOM 3814 C CA . ARG B 1 129 ? -5.078 20.141 3.68 1 98.12 129 ARG B CA 1
ATOM 3815 C C . ARG B 1 129 ? -5.402 21.109 2.545 1 98.12 129 ARG B C 1
ATOM 3817 O O . ARG B 1 129 ? -6.543 21.156 2.078 1 98.12 129 ARG B O 1
ATOM 3824 N N . TRP B 1 130 ? -4.371 21.766 2.074 1 97.94 130 TRP B N 1
ATOM 3825 C CA . TRP B 1 130 ? -4.602 22.828 1.111 1 97.94 130 TRP B CA 1
ATOM 3826 C C . TRP B 1 130 ? -4.246 22.375 -0.302 1 97.94 130 TRP B C 1
ATOM 3828 O O . TRP B 1 130 ? -4.203 23.188 -1.228 1 97.94 130 TRP B O 1
ATOM 3838 N N . PHE B 1 131 ? -3.902 21.078 -0.491 1 98.25 131 PHE B N 1
ATOM 3839 C CA . PHE B 1 131 ? -3.758 20.547 -1.842 1 98.25 131 PHE B CA 1
ATOM 3840 C C . PHE B 1 131 ? -5.113 20.422 -2.525 1 98.25 131 PHE B C 1
ATOM 3842 O O . PHE B 1 131 ? -6.016 19.75 -2.018 1 98.25 131 PHE B O 1
ATOM 3849 N N . PRO B 1 132 ? -5.297 21.031 -3.672 1 98.5 132 PRO B N 1
ATOM 3850 C CA . PRO B 1 132 ? -6.598 21 -4.344 1 98.5 132 PRO B CA 1
ATOM 3851 C C . PRO B 1 132 ? -7.137 19.594 -4.531 1 98.5 132 PRO B C 1
ATOM 3853 O O . PRO B 1 132 ? -8.344 19.359 -4.398 1 98.5 132 PRO B O 1
ATOM 3856 N N . ALA B 1 133 ? -6.312 18.641 -4.789 1 98.62 133 ALA B N 1
ATOM 3857 C CA . ALA B 1 133 ? -6.746 17.266 -4.992 1 98.62 133 ALA B CA 1
ATOM 3858 C C . ALA B 1 133 ? -7.406 16.703 -3.734 1 98.62 133 ALA B C 1
ATOM 3860 O O . ALA B 1 133 ? -8.445 16.047 -3.812 1 98.62 133 ALA B O 1
ATOM 3861 N N . HIS B 1 134 ? -6.816 16.969 -2.555 1 98.81 134 HIS B N 1
ATOM 3862 C CA . HIS B 1 134 ? -7.348 16.422 -1.312 1 98.81 134 HIS B CA 1
ATOM 3863 C C . HIS B 1 134 ? -8.625 17.141 -0.894 1 98.81 134 HIS B C 1
ATOM 3865 O O . HIS B 1 134 ? -9.539 16.516 -0.35 1 98.81 134 HIS B O 1
ATOM 3871 N N . VAL B 1 135 ? -8.68 18.453 -1.186 1 98.69 135 VAL B N 1
ATOM 3872 C CA . VAL B 1 135 ? -9.906 19.219 -0.936 1 98.69 135 VAL B CA 1
ATOM 3873 C C . VAL B 1 135 ? -11.031 18.688 -1.82 1 98.69 135 VAL B C 1
ATOM 3875 O O . VAL B 1 135 ? -12.148 18.469 -1.349 1 98.69 135 VAL B O 1
ATOM 3878 N N . THR B 1 136 ? -10.711 18.484 -3.084 1 98.88 136 THR B N 1
ATOM 3879 C CA . THR B 1 136 ? -11.68 17.922 -4.027 1 98.88 136 THR B CA 1
ATOM 3880 C C . THR B 1 136 ? -12.156 16.547 -3.561 1 98.88 136 THR B C 1
ATOM 3882 O O . THR B 1 136 ? -13.352 16.266 -3.602 1 98.88 136 THR B O 1
ATOM 3885 N N . THR B 1 137 ? -11.258 15.734 -3.105 1 98.94 137 THR B N 1
ATOM 3886 C CA . THR B 1 137 ? -11.586 14.406 -2.594 1 98.94 137 THR B CA 1
ATOM 3887 C C . THR B 1 137 ? -12.586 14.5 -1.451 1 98.94 137 THR B C 1
ATOM 3889 O O . THR B 1 137 ? -13.609 13.805 -1.456 1 98.94 137 THR B O 1
ATOM 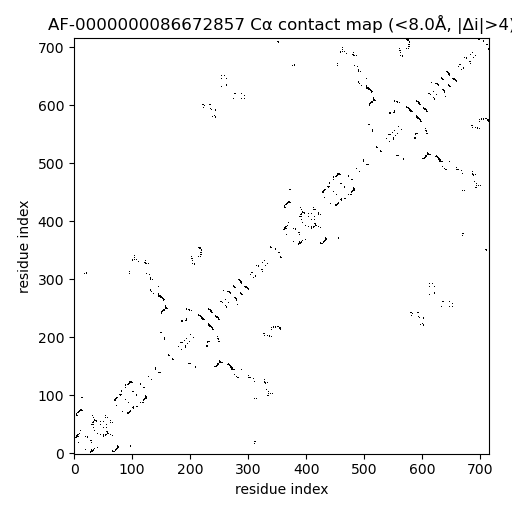3892 N N . LYS B 1 138 ? -12.297 15.352 -0.488 1 98.88 138 LYS B N 1
ATOM 3893 C CA . LYS B 1 138 ? -13.203 15.484 0.653 1 98.88 138 LYS B CA 1
ATOM 3894 C C . LYS B 1 138 ? -14.57 15.984 0.212 1 98.88 138 LYS B C 1
ATOM 3896 O O . LYS B 1 138 ? -15.602 15.516 0.715 1 98.88 138 LYS B O 1
ATOM 3901 N N . ARG B 1 139 ? -14.602 16.969 -0.695 1 98.69 139 ARG B N 1
ATOM 3902 C CA . ARG B 1 139 ? -15.875 17.438 -1.223 1 98.69 139 ARG B CA 1
ATOM 3903 C C . ARG B 1 139 ? -16.672 16.297 -1.824 1 98.69 139 ARG B C 1
ATOM 3905 O O . ARG B 1 139 ? -17.875 16.156 -1.547 1 98.69 139 ARG B O 1
ATOM 3912 N N . LEU B 1 140 ? -16.062 15.484 -2.623 1 98.81 140 LEU B N 1
ATOM 3913 C CA . LEU B 1 140 ? -16.719 14.367 -3.279 1 98.81 140 LEU B CA 1
ATOM 3914 C C . LEU B 1 140 ? -17.234 13.359 -2.252 1 98.81 140 LEU B C 1
ATOM 3916 O O . LEU B 1 140 ? -18.312 12.797 -2.404 1 98.81 140 LEU B O 1
ATOM 3920 N N . ILE B 1 141 ? -16.438 13.094 -1.217 1 98.81 141 ILE B N 1
ATOM 3921 C CA . ILE B 1 141 ? -16.844 12.211 -0.129 1 98.81 141 ILE B CA 1
ATOM 3922 C C . ILE B 1 141 ? -18.094 12.781 0.544 1 98.81 141 ILE B C 1
ATOM 3924 O O . ILE B 1 141 ? -19.078 12.062 0.748 1 98.81 141 ILE B O 1
ATOM 3928 N N . ASP B 1 142 ? -18.094 14.07 0.835 1 98.62 142 ASP B N 1
ATOM 3929 C CA . ASP B 1 142 ? -19.188 14.719 1.55 1 98.62 142 ASP B CA 1
ATOM 3930 C C . ASP B 1 142 ? -20.469 14.727 0.706 1 98.62 142 ASP B C 1
ATOM 3932 O O . ASP B 1 142 ? -21.562 14.711 1.245 1 98.62 142 ASP B O 1
ATOM 3936 N N . GLN B 1 143 ? -20.25 14.773 -0.576 1 98.44 143 GLN B N 1
ATOM 3937 C CA . GLN B 1 143 ? -21.391 14.766 -1.502 1 98.44 143 GLN B CA 1
ATOM 3938 C C . GLN B 1 143 ? -21.969 13.359 -1.649 1 98.44 143 GLN B C 1
ATOM 3940 O O . GLN B 1 143 ? -23 13.172 -2.301 1 98.44 143 GLN B O 1
ATOM 3945 N N . GLY B 1 144 ? -21.266 12.383 -1.116 1 98.25 144 GLY B N 1
ATOM 3946 C CA . GLY B 1 144 ? -21.75 11.016 -1.165 1 98.25 144 GLY B CA 1
ATOM 3947 C C . GLY B 1 144 ? -21.328 10.281 -2.428 1 98.25 144 GLY B C 1
ATOM 3948 O O . GLY B 1 144 ? -21.875 9.211 -2.732 1 98.25 144 GLY B O 1
ATOM 3949 N N . THR B 1 145 ? -20.359 10.781 -3.164 1 98.31 145 THR B N 1
ATOM 3950 C CA . THR B 1 145 ? -19.969 10.25 -4.469 1 98.31 145 THR B CA 1
ATOM 3951 C C . THR B 1 145 ? -19.547 8.789 -4.352 1 98.31 145 THR B C 1
ATOM 3953 O O . THR B 1 145 ? -19.812 7.988 -5.25 1 98.31 145 THR B O 1
ATOM 3956 N N . ILE B 1 146 ? -18.922 8.414 -3.221 1 98.38 146 ILE B N 1
ATOM 3957 C CA . ILE B 1 146 ? -18.406 7.055 -3.121 1 98.38 146 ILE B CA 1
ATOM 3958 C C . ILE B 1 146 ? -19.047 6.344 -1.932 1 98.38 146 ILE B C 1
ATOM 3960 O O . ILE B 1 146 ? -18.516 5.352 -1.432 1 98.38 146 ILE B O 1
ATOM 3964 N N . GLY B 1 147 ? -20.094 6.816 -1.433 1 97.94 147 GLY B N 1
ATOM 3965 C CA . GLY B 1 147 ? -20.734 6.23 -0.27 1 97.94 147 GLY B CA 1
ATOM 3966 C C . GLY B 1 147 ? -19.938 6.414 1.01 1 97.94 147 GLY B C 1
ATOM 3967 O O . GLY B 1 147 ? -19.281 7.441 1.197 1 97.94 147 GLY B O 1
ATOM 3968 N N . GLN B 1 148 ? -20.078 5.461 1.896 1 97.44 148 GLN B N 1
ATOM 3969 C CA . GLN B 1 148 ? -19.344 5.516 3.154 1 97.44 148 GLN B CA 1
ATOM 3970 C C . GLN B 1 148 ? -17.891 5.094 2.959 1 97.44 148 GLN B C 1
ATOM 3972 O O . GLN B 1 148 ? -17.625 4.031 2.391 1 97.44 148 GLN B O 1
ATOM 3977 N N . VAL B 1 149 ? -16.984 5.934 3.406 1 98.62 149 VAL B N 1
ATOM 3978 C CA . VAL B 1 149 ? -15.57 5.586 3.312 1 98.62 149 VAL B CA 1
ATOM 3979 C C . VAL B 1 149 ? -15.258 4.418 4.246 1 98.62 149 VAL B C 1
ATOM 3981 O O . VAL B 1 149 ? -15.625 4.445 5.426 1 98.62 149 VAL B O 1
ATOM 3984 N N . THR B 1 150 ? -14.562 3.389 3.719 1 97.31 150 THR B N 1
ATOM 3985 C CA . THR B 1 150 ? -14.266 2.197 4.508 1 97.31 150 THR B CA 1
ATOM 3986 C C . THR B 1 150 ? -12.758 2.059 4.73 1 97.31 150 THR B C 1
ATOM 3988 O O . THR B 1 150 ? -12.328 1.448 5.711 1 97.31 150 THR B O 1
ATOM 3991 N N . GLN B 1 151 ? -11.969 2.551 3.768 1 97.69 151 GLN B N 1
ATOM 3992 C CA . GLN B 1 151 ? -10.516 2.432 3.805 1 97.69 151 GLN B CA 1
ATOM 3993 C C . GLN B 1 151 ? -9.844 3.686 3.254 1 97.69 151 GLN B C 1
ATOM 3995 O O . GLN B 1 151 ? -10.352 4.305 2.314 1 97.69 151 GLN B O 1
ATOM 4000 N N . VAL B 1 152 ? -8.734 4.004 3.832 1 98.88 152 VAL B N 1
ATOM 4001 C CA . VAL B 1 152 ? -7.859 5.043 3.301 1 98.88 152 VAL B CA 1
ATOM 4002 C C . VAL B 1 152 ? -6.434 4.504 3.176 1 98.88 152 VAL B C 1
ATOM 4004 O O . VAL B 1 152 ? -5.867 4 4.148 1 98.88 152 VAL B O 1
ATOM 4007 N N . HIS B 1 153 ? -5.902 4.547 1.976 1 98.81 153 HIS B N 1
ATOM 4008 C CA . HIS B 1 153 ? -4.52 4.145 1.729 1 98.81 153 HIS B CA 1
ATOM 4009 C C . HIS B 1 153 ? -3.639 5.352 1.435 1 98.81 153 HIS B C 1
ATOM 4011 O O . HIS B 1 153 ? -3.904 6.109 0.496 1 98.81 153 HIS B O 1
ATOM 4017 N N . TYR B 1 154 ? -2.635 5.477 2.242 1 98.88 154 TYR B N 1
ATOM 4018 C CA . TYR B 1 154 ? -1.737 6.621 2.16 1 98.88 154 TYR B CA 1
ATOM 4019 C C . TYR B 1 154 ? -0.305 6.176 1.895 1 98.88 154 TYR B C 1
ATOM 4021 O O . TYR B 1 154 ? 0.164 5.195 2.477 1 98.88 154 TYR B O 1
ATOM 4029 N N . TYR B 1 155 ? 0.354 6.762 0.967 1 98.62 155 TYR B N 1
ATOM 4030 C CA . TYR B 1 155 ? 1.799 6.699 0.774 1 98.62 155 TYR B CA 1
ATOM 4031 C C . TYR B 1 155 ? 2.41 8.094 0.777 1 98.62 155 TYR B C 1
ATOM 4033 O O . TYR B 1 155 ? 2.033 8.945 -0.032 1 98.62 155 TYR B O 1
ATOM 4041 N N . GLY B 1 156 ? 3.264 8.359 1.749 1 97.81 156 GLY B N 1
ATOM 4042 C CA . GLY B 1 156 ? 3.838 9.688 1.851 1 97.81 156 GLY B CA 1
ATOM 4043 C C . GLY B 1 156 ? 5.316 9.68 2.197 1 97.81 156 GLY B C 1
ATOM 4044 O O . GLY B 1 156 ? 5.773 8.82 2.949 1 97.81 156 GLY B O 1
ATOM 4045 N N . GLY B 1 157 ? 5.949 10.609 1.693 1 95.75 157 GLY B N 1
ATOM 4046 C CA . GLY B 1 157 ? 7.371 10.758 1.967 1 95.75 157 GLY B CA 1
ATOM 4047 C C . GLY B 1 157 ? 8.094 11.609 0.94 1 95.75 157 GLY B C 1
ATOM 4048 O O . GLY B 1 157 ? 7.461 12.367 0.206 1 95.75 157 GLY B O 1
ATOM 4049 N N . ASN B 1 158 ? 9.406 11.609 1.03 1 94.12 158 ASN B N 1
ATOM 4050 C CA . ASN B 1 158 ? 10.305 12.32 0.13 1 94.12 158 ASN B CA 1
ATOM 4051 C C . ASN B 1 158 ? 11.68 11.656 0.069 1 94.12 158 ASN B C 1
ATOM 4053 O O . ASN B 1 158 ? 11.852 10.531 0.549 1 94.12 158 ASN B O 1
ATOM 4057 N N . ARG B 1 159 ? 12.609 12.258 -0.542 1 91.69 159 ARG B N 1
ATOM 4058 C CA . ARG B 1 159 ? 13.953 11.703 -0.703 1 91.69 159 ARG B CA 1
ATOM 4059 C C . ARG B 1 159 ? 14.711 11.711 0.62 1 91.69 159 ARG B C 1
ATOM 4061 O O . ARG B 1 159 ? 15.719 11.023 0.768 1 91.69 159 ARG B O 1
ATOM 4068 N N . GLY B 1 160 ? 14.242 12.344 1.544 1 89.25 160 GLY B N 1
ATOM 4069 C CA . GLY B 1 160 ? 14.906 12.562 2.82 1 89.25 160 GLY B CA 1
ATOM 4070 C C . GLY B 1 160 ? 15.039 14.031 3.178 1 89.25 160 GLY B C 1
ATOM 4071 O O . GLY B 1 160 ? 15.086 14.891 2.293 1 89.25 160 GLY B O 1
ATOM 4072 N N . PRO B 1 161 ? 15.094 14.289 4.473 1 82.69 161 PRO B N 1
ATOM 4073 C CA . PRO B 1 161 ? 15.055 15.68 4.93 1 82.69 161 PRO B CA 1
ATOM 4074 C C . PRO B 1 161 ? 16.297 16.469 4.527 1 82.69 161 PRO B C 1
ATOM 4076 O O . PRO B 1 161 ? 16.25 17.688 4.414 1 82.69 161 PRO B O 1
ATOM 4079 N N . LEU B 1 162 ? 17.344 15.773 4.266 1 79.69 162 LEU B N 1
ATOM 4080 C CA . LEU B 1 162 ? 18.578 16.469 3.99 1 79.69 162 LEU B CA 1
ATOM 4081 C C . LEU B 1 162 ? 18.719 16.797 2.506 1 79.69 162 LEU B C 1
ATOM 4083 O O . LEU B 1 162 ? 19.625 17.531 2.102 1 79.69 162 LEU B O 1
ATOM 4087 N N . TYR B 1 163 ? 17.859 16.234 1.722 1 78.62 163 TYR B N 1
ATOM 4088 C CA . TYR B 1 163 ? 17.859 16.547 0.298 1 78.62 163 TYR B CA 1
ATOM 4089 C C . TYR B 1 163 ? 17.125 17.875 0.032 1 78.62 163 TYR B C 1
ATOM 4091 O O . TYR B 1 163 ? 17.266 18.438 -1.051 1 78.62 163 TYR B O 1
ATOM 4099 N N . HIS B 1 164 ? 16.422 18.281 1.004 1 70.88 164 HIS B N 1
ATOM 4100 C CA . HIS B 1 164 ? 15.57 19.453 0.83 1 70.88 164 HIS B CA 1
ATOM 4101 C C . HIS B 1 164 ? 16.109 20.641 1.611 1 70.88 164 HIS B C 1
ATOM 4103 O O . HIS B 1 164 ? 15.773 20.828 2.783 1 70.88 164 HIS B O 1
ATOM 4109 N N . LEU B 1 165 ? 17.203 21.125 1.131 1 58.91 165 LEU B N 1
ATOM 4110 C CA . LEU B 1 165 ? 17.734 22.328 1.768 1 58.91 165 LEU B CA 1
ATOM 4111 C C . LEU B 1 165 ? 16.984 23.562 1.283 1 58.91 165 LEU B C 1
ATOM 4113 O O . LEU B 1 165 ? 16.375 23.547 0.211 1 58.91 165 LEU B O 1
ATOM 4117 N N . ALA B 1 166 ? 16.953 24.469 2.307 1 51.38 166 ALA B N 1
ATOM 4118 C CA . ALA B 1 166 ? 16.422 25.766 1.911 1 51.38 166 ALA B CA 1
ATOM 4119 C C . ALA B 1 166 ? 16.953 26.188 0.549 1 51.38 166 ALA B C 1
ATOM 4121 O O . ALA B 1 166 ? 18.094 25.875 0.201 1 51.38 166 ALA B O 1
ATOM 4122 N N . ASP B 1 167 ? 16.156 26.734 -0.372 1 45.78 167 ASP B N 1
ATOM 4123 C CA . ASP B 1 167 ? 16.391 27.281 -1.705 1 45.78 167 ASP B CA 1
ATOM 4124 C C . ASP B 1 167 ? 16.562 26.156 -2.734 1 45.78 167 ASP B C 1
ATOM 4126 O O . ASP B 1 167 ? 17.062 26.391 -3.836 1 45.78 167 ASP B O 1
ATOM 4130 N N . LYS B 1 168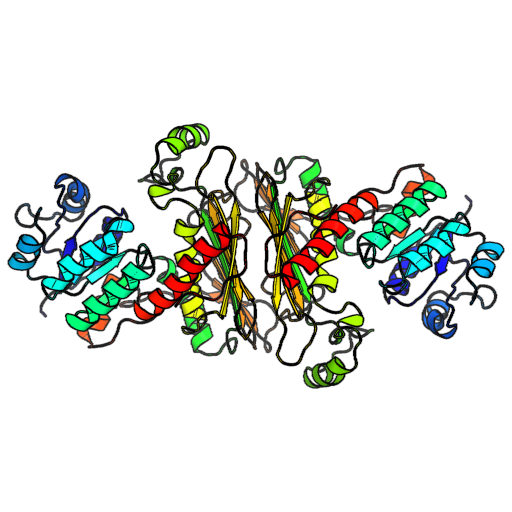 ? 16.219 25.047 -2.426 1 55.09 168 LYS B N 1
ATOM 4131 C CA . LYS B 1 168 ? 16.172 23.906 -3.336 1 55.09 168 LYS B CA 1
ATOM 4132 C C . LYS B 1 168 ? 17.562 23.578 -3.883 1 55.09 168 LYS B C 1
ATOM 4134 O O . LYS B 1 168 ? 17.703 23.25 -5.059 1 55.09 168 LYS B O 1
ATOM 4139 N N . VAL B 1 169 ? 18.594 23.922 -3.006 1 54.56 169 VAL B N 1
ATOM 4140 C CA . VAL B 1 169 ? 19.953 23.594 -3.439 1 54.56 169 VAL B CA 1
ATOM 4141 C C . VAL B 1 169 ? 20.125 22.094 -3.492 1 54.56 169 VAL B C 1
ATOM 4143 O O . VAL B 1 169 ? 19.734 21.375 -2.568 1 54.56 169 VAL B O 1
ATOM 4146 N N . GLU B 1 170 ? 20.531 21.641 -4.59 1 63.22 170 GLU B N 1
ATOM 4147 C CA . GLU B 1 170 ? 20.766 20.219 -4.777 1 63.22 170 GLU B CA 1
ATOM 4148 C C . GLU B 1 170 ? 21.953 19.75 -3.939 1 63.22 170 GLU B C 1
ATOM 4150 O O . GLU B 1 170 ? 22.984 20.422 -3.875 1 63.22 170 GLU B O 1
ATOM 4155 N N . VAL B 1 171 ? 21.672 18.828 -3.102 1 73.06 171 VAL B N 1
ATOM 4156 C CA . VAL B 1 171 ? 22.75 18.219 -2.307 1 73.06 171 VAL B CA 1
ATOM 4157 C C . VAL B 1 171 ? 23.047 16.828 -2.828 1 73.06 171 VAL B C 1
ATOM 4159 O O . VAL B 1 171 ? 22.156 16.125 -3.303 1 73.06 171 VAL B O 1
ATOM 4162 N N . SER B 1 172 ? 24.375 16.484 -2.871 1 75.94 172 SER B N 1
ATOM 4163 C CA . SER B 1 172 ? 24.797 15.172 -3.342 1 75.94 172 SER B CA 1
ATOM 4164 C C . SER B 1 172 ? 24.484 14.086 -2.311 1 75.94 172 SER B C 1
ATOM 4166 O O . SER B 1 172 ? 24.359 14.375 -1.119 1 75.94 172 SER B O 1
ATOM 4168 N N . ASP B 1 173 ? 24.359 12.867 -2.779 1 76.12 173 ASP B N 1
ATOM 4169 C CA . ASP B 1 173 ? 24.125 11.719 -1.912 1 76.12 173 ASP B CA 1
ATOM 4170 C C . ASP B 1 173 ? 25.234 11.586 -0.869 1 76.12 173 ASP B C 1
ATOM 4172 O O . ASP B 1 173 ? 24.969 11.266 0.291 1 76.12 173 ASP B O 1
ATOM 4176 N N . ASP B 1 174 ? 26.406 11.836 -1.327 1 76.38 174 ASP B N 1
ATOM 4177 C CA . ASP B 1 174 ? 27.562 11.727 -0.431 1 76.38 174 ASP B CA 1
ATOM 4178 C C . ASP B 1 174 ? 27.469 12.75 0.695 1 76.38 174 ASP B C 1
ATOM 4180 O O . ASP B 1 174 ? 27.766 12.438 1.851 1 76.38 174 ASP B O 1
ATOM 4184 N N . GLU B 1 175 ? 27.094 13.898 0.316 1 76.69 175 GLU B N 1
ATOM 4185 C CA . GLU B 1 175 ? 26.969 14.953 1.316 1 76.69 175 GLU B CA 1
ATOM 4186 C C . GLU B 1 175 ? 25.859 14.641 2.312 1 76.69 175 GLU B C 1
ATOM 4188 O O . GLU B 1 175 ? 26.016 14.852 3.516 1 76.69 175 GLU B O 1
ATOM 4193 N N . VAL B 1 176 ? 24.828 14.164 1.804 1 78.69 176 VAL B N 1
ATOM 4194 C CA . VAL B 1 176 ? 23.688 13.812 2.646 1 78.69 176 VAL B CA 1
ATOM 4195 C C . VAL B 1 176 ? 24.094 12.719 3.631 1 78.69 176 VAL B C 1
ATOM 4197 O O . VAL B 1 176 ? 23.812 12.812 4.828 1 78.69 176 VAL B O 1
ATOM 4200 N N . GLN B 1 177 ? 24.797 11.781 3.121 1 76.81 177 GLN B N 1
ATOM 4201 C CA . GLN B 1 177 ? 25.203 10.68 3.98 1 76.81 177 GLN B CA 1
ATOM 4202 C C . GLN B 1 177 ? 26.109 11.164 5.109 1 76.81 177 GLN B C 1
ATOM 4204 O O . GLN B 1 177 ? 25.969 10.734 6.254 1 76.81 177 GLN B O 1
ATOM 4209 N N . ARG B 1 178 ? 26.984 12.164 4.844 1 76.31 178 ARG B N 1
ATOM 4210 C CA . ARG B 1 178 ? 27.906 12.711 5.832 1 76.31 178 ARG B CA 1
ATOM 4211 C C . ARG B 1 178 ? 27.156 13.539 6.875 1 76.31 178 ARG B C 1
ATOM 4213 O O . ARG B 1 178 ? 27.516 13.516 8.055 1 76.31 178 ARG B O 1
ATOM 4220 N N . LYS B 1 179 ? 26.125 14.109 6.445 1 78.94 179 LYS B N 1
ATOM 4221 C CA . LYS B 1 179 ? 25.422 15.055 7.309 1 78.94 179 LYS B CA 1
ATOM 4222 C C . LYS B 1 179 ? 24.359 14.344 8.156 1 78.94 179 LYS B C 1
ATOM 4224 O O . LYS B 1 179 ? 23.828 14.93 9.102 1 78.94 179 LYS B O 1
ATOM 4229 N N . LYS B 1 180 ? 24.062 13.109 7.809 1 77.5 180 LYS B N 1
ATOM 4230 C CA . LYS B 1 180 ? 23.016 12.375 8.516 1 77.5 180 LYS B CA 1
ATOM 4231 C C . LYS B 1 180 ? 23.344 12.273 10.008 1 77.5 180 LYS B C 1
ATOM 4233 O O . LYS B 1 180 ? 22.453 12.469 10.844 1 77.5 180 LYS B O 1
ATOM 4238 N N . SER B 1 181 ? 24.594 12.031 10.312 1 75 181 SER B N 1
ATOM 4239 C CA . SER B 1 181 ? 25 11.805 11.695 1 75 181 SER B CA 1
ATOM 4240 C C . SER B 1 181 ? 24.875 13.086 12.516 1 75 181 SER B C 1
ATOM 4242 O O . SER B 1 181 ? 24.734 13.031 13.742 1 75 181 SER B O 1
ATOM 4244 N N . GLU B 1 182 ? 24.828 14.133 11.852 1 78.88 182 GLU B N 1
ATOM 4245 C CA . GLU B 1 182 ? 24.844 15.406 12.57 1 78.88 182 GLU B CA 1
ATOM 4246 C C . GLU B 1 182 ? 23.453 16.031 12.617 1 78.88 182 GLU B C 1
ATOM 4248 O O . GLU B 1 182 ? 23.203 16.953 13.391 1 78.88 182 GLU B O 1
ATOM 4253 N N . SER B 1 183 ? 22.656 15.453 11.867 1 82.31 183 SER B N 1
ATOM 4254 C CA . SER B 1 183 ? 21.344 16.078 11.734 1 82.31 183 SER B CA 1
ATOM 4255 C C . SER B 1 183 ? 20.391 15.586 12.805 1 82.31 183 SER B C 1
ATOM 4257 O O . SER B 1 183 ? 20.312 14.383 13.078 1 82.31 183 SER B O 1
ATOM 4259 N N . TRP B 1 184 ? 19.641 16.484 13.391 1 79.31 184 TRP B N 1
ATOM 4260 C CA . TRP B 1 184 ? 18.641 16.125 14.391 1 79.31 184 TRP B CA 1
ATOM 4261 C C . TRP B 1 184 ? 17.578 15.211 13.797 1 79.31 184 TRP B C 1
ATOM 4263 O O . TRP B 1 184 ? 16.953 14.414 14.516 1 79.31 184 TRP B O 1
ATOM 4273 N N . TRP B 1 185 ? 17.375 15.25 12.5 1 81.56 185 TRP B N 1
ATOM 4274 C CA . TRP B 1 185 ? 16.391 14.422 11.805 1 81.56 185 TRP B CA 1
ATOM 4275 C C . TRP B 1 185 ? 16.672 12.938 12.047 1 81.56 185 TRP B C 1
ATOM 4277 O O . TRP B 1 185 ? 15.742 12.117 12.023 1 81.56 185 TRP B O 1
ATOM 4287 N N . TYR B 1 186 ? 17.859 12.695 12.305 1 85.69 186 TYR B N 1
ATOM 4288 C CA . TYR B 1 186 ? 18.266 11.289 12.383 1 85.69 186 TYR B CA 1
ATOM 4289 C C . TYR B 1 186 ? 18.609 10.898 13.812 1 85.69 186 TYR B C 1
ATOM 4291 O O . TYR B 1 186 ? 19.312 9.914 14.039 1 85.69 186 TYR B O 1
ATOM 4299 N N . LYS B 1 187 ? 18.156 11.672 14.734 1 84.81 187 LYS B N 1
ATOM 4300 C CA . LYS B 1 187 ? 18.312 11.359 16.156 1 84.81 187 LYS B CA 1
ATOM 4301 C C . LYS B 1 187 ? 17 10.938 16.781 1 84.81 187 LYS B C 1
ATOM 4303 O O . LYS B 1 187 ? 16 11.664 16.703 1 84.81 187 LYS B O 1
ATOM 4308 N N . LYS B 1 188 ? 17.031 9.805 17.422 1 85.69 188 LYS B N 1
ATOM 4309 C CA . LYS B 1 188 ? 15.836 9.258 18.062 1 85.69 188 LYS B CA 1
ATOM 4310 C C . LYS B 1 188 ? 15.328 10.203 19.156 1 85.69 188 LYS B C 1
ATOM 4312 O O . LYS B 1 188 ? 14.125 10.445 19.266 1 85.69 188 LYS B O 1
ATOM 4317 N N . GLU B 1 189 ? 16.188 10.742 19.875 1 82.5 189 GLU B N 1
ATOM 4318 C CA . GLU B 1 189 ? 15.844 11.609 21 1 82.5 189 GLU B CA 1
ATOM 4319 C C . GLU B 1 189 ? 15.164 12.891 20.531 1 82.5 189 GLU B C 1
ATOM 4321 O O . GLU B 1 189 ? 14.422 13.516 21.281 1 82.5 189 GLU B O 1
ATOM 4326 N N . SER B 1 190 ? 15.398 13.18 19.25 1 81.81 190 SER B N 1
ATOM 4327 C CA . SER B 1 190 ? 14.828 14.406 18.688 1 81.81 190 SER B CA 1
ATOM 4328 C C . SER B 1 190 ? 13.547 14.125 17.922 1 81.81 190 SER B C 1
ATOM 4330 O O . SER B 1 190 ? 13 15.016 17.266 1 81.81 190 SER B O 1
ATOM 4332 N N . GLY B 1 191 ? 13.117 12.883 17.984 1 81.81 191 GLY B N 1
ATOM 4333 C CA . GLY B 1 191 ? 11.883 12.539 17.297 1 81.81 191 GLY B CA 1
ATOM 4334 C C . GLY B 1 191 ? 12.039 12.414 15.805 1 81.81 191 GLY B C 1
ATOM 4335 O O . GLY B 1 191 ? 11.109 12.719 15.047 1 81.81 191 GLY B O 1
ATOM 4336 N N . GLY B 1 192 ? 13.172 12.078 15.43 1 86.62 192 GLY B N 1
ATOM 4337 C CA . GLY B 1 192 ? 13.422 11.883 14.008 1 86.62 192 GLY B CA 1
ATOM 4338 C C . GLY B 1 192 ? 12.789 10.609 13.469 1 86.62 192 GLY B C 1
ATOM 4339 O O . GLY B 1 192 ? 12.195 9.836 14.227 1 86.62 192 GLY B O 1
ATOM 4340 N N . GLY B 1 193 ? 12.859 10.5 12.086 1 93.38 193 GLY B N 1
ATOM 4341 C CA . GLY B 1 193 ? 12.328 9.312 11.438 1 93.38 193 GLY B CA 1
ATOM 4342 C C . GLY B 1 193 ? 11.172 9.617 10.5 1 93.38 193 GLY B C 1
ATOM 4343 O O . GLY B 1 193 ? 10.43 10.578 10.703 1 93.38 193 GLY B O 1
ATOM 4344 N N . SER B 1 194 ? 11.055 8.719 9.578 1 95.5 194 SER B N 1
ATOM 4345 C CA . SER B 1 194 ? 10.016 8.898 8.57 1 95.5 194 SER B CA 1
ATOM 4346 C C . SER B 1 194 ? 8.625 8.766 9.188 1 95.5 194 SER B C 1
ATOM 4348 O O . SER B 1 194 ? 7.691 9.461 8.781 1 95.5 194 SER B O 1
ATOM 4350 N N . LEU B 1 195 ? 8.445 7.871 10.148 1 97.44 195 LEU B N 1
ATOM 4351 C CA . LEU B 1 195 ? 7.156 7.645 10.789 1 97.44 195 LEU B CA 1
ATOM 4352 C C . LEU B 1 195 ? 6.621 8.93 11.406 1 97.44 195 LEU B C 1
ATOM 4354 O O . LEU B 1 195 ? 5.535 9.391 11.055 1 97.44 195 LEU B O 1
ATOM 4358 N N . LEU B 1 196 ? 7.414 9.586 12.188 1 94.62 196 LEU B N 1
ATOM 4359 C CA . LEU B 1 196 ? 6.957 10.773 12.898 1 94.62 196 LEU B CA 1
ATOM 4360 C C . LEU B 1 196 ? 6.883 11.977 11.953 1 94.62 196 LEU B C 1
ATOM 4362 O O . LEU B 1 196 ? 6.102 12.898 12.18 1 94.62 196 LEU B O 1
ATOM 4366 N N . ASP B 1 197 ? 7.668 11.898 10.914 1 92.44 197 ASP B N 1
ATOM 4367 C CA . ASP B 1 197 ? 7.691 12.992 9.945 1 92.44 197 ASP B CA 1
ATOM 4368 C C . ASP B 1 197 ? 6.434 12.977 9.078 1 92.44 197 ASP B C 1
ATOM 4370 O O . ASP B 1 197 ? 5.852 14.031 8.812 1 92.44 197 ASP B O 1
ATOM 4374 N N . TYR B 1 198 ? 5.957 11.805 8.719 1 96.94 198 TYR B N 1
ATOM 4375 C CA . TYR B 1 198 ? 4.965 11.797 7.648 1 96.94 198 TYR B CA 1
ATOM 4376 C C . TYR B 1 198 ? 3.684 11.109 8.094 1 96.94 198 TYR B C 1
ATOM 4378 O O . TYR B 1 198 ? 2.645 11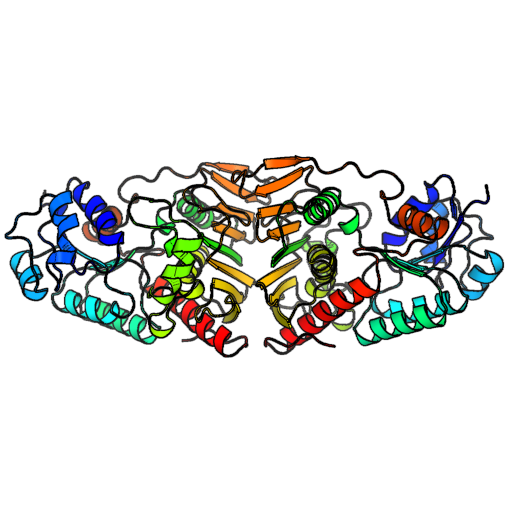.234 7.438 1 96.94 198 TYR B O 1
ATOM 4386 N N . LEU B 1 199 ? 3.705 10.344 9.141 1 98.56 199 LEU B N 1
ATOM 4387 C CA . LEU B 1 199 ? 2.5 9.617 9.523 1 98.56 199 LEU B CA 1
ATOM 4388 C C . LEU B 1 199 ? 1.391 10.586 9.93 1 98.56 199 LEU B C 1
ATOM 4390 O O . LEU B 1 199 ? 0.208 10.289 9.734 1 98.56 199 LEU B O 1
ATOM 4394 N N . GLY B 1 200 ? 1.792 11.727 10.445 1 98.44 200 GLY B N 1
ATOM 4395 C CA . GLY B 1 200 ? 0.803 12.727 10.805 1 98.44 200 GLY B CA 1
ATOM 4396 C C . GLY B 1 200 ? -0.095 13.125 9.648 1 98.44 200 GLY B C 1
ATOM 4397 O O . GLY B 1 200 ? -1.297 13.336 9.828 1 98.44 200 GLY B O 1
ATOM 4398 N N . TYR B 1 201 ? 0.469 13.258 8.453 1 98.5 201 TYR B N 1
ATOM 4399 C CA . TYR B 1 201 ? -0.324 13.594 7.273 1 98.5 201 TYR B CA 1
ATOM 4400 C C . TYR B 1 201 ? -1.351 12.508 6.98 1 98.5 201 TYR B C 1
ATOM 4402 O O . TYR B 1 201 ? -2.545 12.789 6.848 1 98.5 201 TYR B O 1
ATOM 4410 N N . GLY B 1 202 ? -0.888 11.273 6.961 1 98.69 202 GLY B N 1
ATOM 4411 C CA . GLY B 1 202 ? -1.79 10.164 6.688 1 98.69 202 GLY B CA 1
ATOM 4412 C C . GLY B 1 202 ? -2.873 10 7.738 1 98.69 202 GLY B C 1
ATOM 4413 O O . GLY B 1 202 ? -4.047 9.82 7.406 1 98.69 202 GLY B O 1
ATOM 4414 N N . ALA B 1 203 ? -2.439 10.086 8.969 1 98.88 203 ALA B N 1
ATOM 4415 C CA . ALA B 1 203 ? -3.371 9.867 10.07 1 98.88 203 ALA B CA 1
ATOM 4416 C C . ALA B 1 203 ? -4.406 10.984 10.148 1 98.88 203 ALA B C 1
ATOM 4418 O O . ALA B 1 203 ? -5.598 10.719 10.32 1 98.88 203 ALA B O 1
ATOM 4419 N N . THR B 1 204 ? -4.016 12.211 9.977 1 98.88 204 THR B N 1
ATOM 4420 C CA . THR B 1 204 ? -4.914 13.344 10.141 1 98.88 204 THR B CA 1
ATOM 4421 C C . THR B 1 204 ? -5.867 13.461 8.953 1 98.88 204 THR B C 1
ATOM 4423 O O . THR B 1 204 ? -7.086 13.523 9.133 1 98.88 204 THR B O 1
ATOM 4426 N N . LEU B 1 205 ? -5.301 13.477 7.758 1 98.94 205 LEU B N 1
ATOM 4427 C CA . LEU B 1 205 ? -6.18 13.555 6.598 1 98.94 205 LEU B CA 1
ATOM 4428 C C . LEU B 1 205 ? -6.984 12.273 6.434 1 98.94 205 LEU B C 1
ATOM 4430 O O . LEU B 1 205 ? -8.133 12.305 5.988 1 98.94 205 LEU B O 1
ATOM 4434 N N . GLY B 1 206 ? -6.367 11.133 6.73 1 98.88 206 GLY B N 1
ATOM 4435 C CA . GLY B 1 206 ? -7.148 9.914 6.742 1 98.88 206 GLY B CA 1
ATOM 4436 C C . GLY B 1 206 ? -8.359 9.984 7.656 1 98.88 206 GLY B C 1
ATOM 4437 O O . GLY B 1 206 ? -9.461 9.594 7.266 1 98.88 206 GLY B O 1
ATOM 4438 N N . THR B 1 207 ? -8.133 10.445 8.867 1 98.88 207 THR B N 1
ATOM 4439 C CA . THR B 1 207 ? -9.219 10.625 9.828 1 98.88 207 THR B CA 1
ATOM 4440 C C . THR B 1 207 ? -10.258 11.602 9.289 1 98.88 207 THR B C 1
ATOM 4442 O O . THR B 1 207 ? -11.461 11.414 9.477 1 98.88 207 THR B O 1
ATOM 4445 N N . TRP B 1 208 ? -9.781 12.656 8.602 1 98.88 208 TRP B N 1
ATOM 4446 C CA . TRP B 1 208 ? -10.656 13.625 7.965 1 98.88 208 TRP B CA 1
ATOM 4447 C C . TRP B 1 208 ? -11.547 12.953 6.922 1 98.88 208 TRP B C 1
ATOM 4449 O O . TRP B 1 208 ? -12.758 13.164 6.898 1 98.88 208 TRP B O 1
ATOM 4459 N N . PHE B 1 209 ? -10.969 12.047 6.082 1 98.88 209 PHE B N 1
ATOM 4460 C CA . PHE B 1 209 ? -11.719 11.336 5.051 1 98.88 209 PHE B CA 1
ATOM 4461 C C . PHE B 1 209 ? -12.68 10.328 5.676 1 98.88 209 PHE B C 1
ATOM 4463 O O . PHE B 1 209 ? -13.742 10.047 5.113 1 98.88 209 PHE B O 1
ATOM 4470 N N . MET B 1 210 ? -12.344 9.859 6.871 1 98.38 210 MET B N 1
ATOM 4471 C CA . MET B 1 210 ? -13.172 8.898 7.59 1 98.38 210 MET B CA 1
ATOM 4472 C C . MET B 1 210 ? -14.203 9.609 8.453 1 98.38 210 MET B C 1
ATOM 4474 O O . MET B 1 210 ? -14.828 8.992 9.32 1 98.38 210 MET B O 1
ATOM 4478 N N . ASP B 1 211 ? -14.305 10.891 8.328 1 97.38 211 ASP B N 1
ATOM 4479 C CA . ASP B 1 211 ? -15.258 11.719 9.047 1 97.38 211 ASP B CA 1
ATOM 4480 C C . ASP B 1 211 ? -15.055 11.617 10.555 1 97.38 211 ASP B C 1
ATOM 4482 O O . ASP B 1 211 ? -16.016 11.508 11.32 1 97.38 211 ASP B O 1
ATOM 4486 N N . GLY B 1 212 ? -13.812 11.539 10.922 1 97.81 212 GLY B N 1
ATOM 4487 C CA . GLY B 1 212 ? -13.461 11.633 12.328 1 97.81 212 GLY B CA 1
ATOM 4488 C C . GLY B 1 212 ? -13.438 10.289 13.031 1 97.81 212 GLY B C 1
ATOM 4489 O O . GLY B 1 212 ? -13.062 10.203 14.203 1 97.81 212 GLY B O 1
ATOM 4490 N N . ARG B 1 213 ? -13.789 9.172 12.344 1 97.75 213 ARG B N 1
ATOM 4491 C CA . ARG B 1 213 ? -13.828 7.852 12.961 1 97.75 213 ARG B CA 1
ATOM 4492 C C . ARG B 1 213 ? -12.43 7.375 13.336 1 97.75 213 ARG B C 1
ATOM 4494 O O . ARG B 1 213 ? -11.492 7.512 12.547 1 97.75 213 ARG B O 1
ATOM 4501 N N . ALA B 1 214 ? -12.289 6.836 14.508 1 98.5 214 ALA B N 1
ATOM 4502 C CA . ALA B 1 214 ? -11.016 6.285 14.984 1 98.5 214 ALA B CA 1
ATOM 4503 C C . ALA B 1 214 ? -10.93 4.789 14.68 1 98.5 214 ALA B C 1
ATOM 4505 O O . ALA B 1 214 ? -11.938 4.082 14.703 1 98.5 214 ALA B O 1
ATOM 4506 N N . PRO B 1 215 ? -9.758 4.293 14.367 1 98.75 215 PRO B N 1
ATOM 4507 C CA . PRO B 1 215 ? -9.602 2.84 14.273 1 98.75 215 PRO B CA 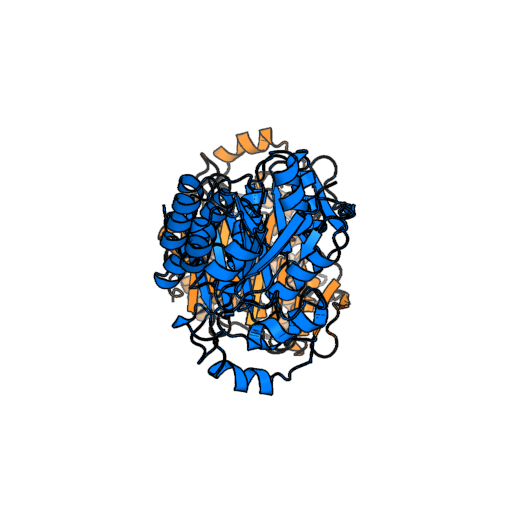1
ATOM 4508 C C . PRO B 1 215 ? -9.664 2.154 15.641 1 98.75 215 PRO B C 1
ATOM 4510 O O . PRO B 1 215 ? -9.57 2.818 16.672 1 98.75 215 PRO B O 1
ATOM 4513 N N . LEU B 1 216 ? -9.805 0.821 15.586 1 98.56 216 LEU B N 1
ATOM 4514 C CA . LEU B 1 216 ? -9.836 0.01 16.797 1 98.56 216 LEU B CA 1
ATOM 4515 C C . LEU B 1 216 ? -8.43 -0.416 17.203 1 98.56 216 LEU B C 1
ATOM 4517 O O . LEU B 1 216 ? -8.094 -0.424 18.391 1 98.56 216 LEU B O 1
ATOM 4521 N N . LYS B 1 217 ? -7.664 -0.793 16.234 1 98.88 217 LYS B N 1
ATOM 4522 C CA . LYS B 1 217 ? -6.32 -1.318 16.453 1 98.88 217 LYS B CA 1
ATOM 4523 C C . LYS B 1 217 ? -5.328 -0.731 15.461 1 98.88 217 LYS B C 1
ATOM 4525 O O . LYS B 1 217 ? -5.719 -0.291 14.375 1 98.88 217 LYS B O 1
ATOM 4530 N N . VAL B 1 218 ? -4.07 -0.695 15.883 1 98.94 218 VAL B N 1
ATOM 4531 C CA . VAL B 1 218 ? -2.99 -0.185 15.039 1 98.94 218 VAL B CA 1
ATOM 4532 C C . VAL B 1 218 ? -1.814 -1.161 15.062 1 98.94 218 VAL B C 1
ATOM 4534 O O . VAL B 1 218 ? -1.437 -1.665 16.125 1 98.94 218 VAL B O 1
ATOM 4537 N N . THR B 1 219 ? -1.263 -1.526 13.938 1 98.94 219 THR B N 1
ATOM 4538 C CA . THR B 1 219 ? -0.046 -2.309 13.75 1 98.94 219 THR B CA 1
ATOM 4539 C C . THR B 1 219 ? 0.97 -1.535 12.914 1 98.94 219 THR B C 1
ATOM 4541 O O . THR B 1 219 ? 0.64 -1.032 11.836 1 98.94 219 THR B O 1
ATOM 4544 N N . THR B 1 220 ? 2.221 -1.447 13.422 1 98.94 220 THR B N 1
ATOM 4545 C CA . THR B 1 220 ? 3.223 -0.687 12.68 1 98.94 220 THR B CA 1
ATOM 4546 C C . THR B 1 220 ? 4.551 -1.44 12.641 1 98.94 220 THR B C 1
ATOM 4548 O O . THR B 1 220 ? 4.957 -2.051 13.625 1 98.94 220 THR B O 1
ATOM 4551 N N . VAL B 1 221 ? 5.168 -1.461 11.477 1 98.88 221 VAL B N 1
ATOM 4552 C CA . VAL B 1 221 ? 6.527 -1.958 11.289 1 98.88 221 VAL B CA 1
ATOM 4553 C C . VAL B 1 221 ? 7.414 -0.846 10.734 1 98.88 221 VAL B C 1
ATOM 4555 O O . VAL B 1 221 ? 6.98 -0.068 9.875 1 98.88 221 VAL B O 1
ATOM 4558 N N . THR B 1 222 ? 8.617 -0.71 11.258 1 98.19 222 THR B N 1
ATOM 4559 C CA . THR B 1 222 ? 9.57 0.285 10.773 1 98.19 222 THR B CA 1
ATOM 4560 C C . THR B 1 222 ? 10.859 -0.382 10.305 1 98.19 222 THR B C 1
ATOM 4562 O O . THR B 1 222 ? 11.125 -1.535 10.648 1 98.19 222 THR B O 1
ATOM 4565 N N . SER B 1 223 ? 11.547 0.262 9.453 1 97.06 223 SER B N 1
ATOM 4566 C CA . SER B 1 223 ? 12.859 -0.168 9 1 97.06 223 SER B CA 1
ATOM 4567 C C . SER B 1 223 ? 13.836 1.004 8.945 1 97.06 223 SER B C 1
ATOM 4569 O O . SER B 1 223 ? 13.438 2.135 8.656 1 97.06 223 SER B O 1
ATOM 4571 N N . ALA B 1 224 ? 15.047 0.733 9.25 1 93.75 224 ALA B N 1
ATOM 4572 C CA . ALA B 1 224 ? 16.156 1.686 9.203 1 93.75 224 ALA B CA 1
ATOM 4573 C C . ALA B 1 224 ? 17.375 1.078 8.508 1 93.75 224 ALA B C 1
ATOM 4575 O O . ALA B 1 224 ? 17.594 -0.132 8.578 1 93.75 224 ALA B O 1
ATOM 4576 N N . SER B 1 225 ? 18.062 1.9 7.832 1 88.5 225 SER B N 1
ATOM 4577 C CA . SER B 1 225 ? 19.328 1.438 7.277 1 88.5 225 SER B CA 1
ATOM 4578 C C . SER B 1 225 ? 20.328 1.141 8.383 1 88.5 225 SER B C 1
ATOM 4580 O O . SER B 1 225 ? 20.188 1.612 9.508 1 88.5 225 SER B O 1
ATOM 4582 N N . GLU B 1 226 ? 21.312 0.384 7.984 1 85 226 GLU B N 1
ATOM 4583 C CA . GLU B 1 226 ? 22.359 0.057 8.945 1 85 226 GLU B CA 1
ATOM 4584 C C . GLU B 1 226 ? 23.031 1.317 9.477 1 85 226 GLU B C 1
ATOM 4586 O O . GLU B 1 226 ? 23.391 2.203 8.703 1 85 226 GLU B O 1
ATOM 4591 N N . GLY B 1 227 ? 23.141 1.405 10.711 1 84.81 227 GLY B N 1
ATOM 4592 C CA . GLY B 1 227 ? 23.844 2.51 11.336 1 84.81 227 GLY B CA 1
ATOM 4593 C C . GLY B 1 227 ? 22.953 3.717 11.586 1 84.81 227 GLY B C 1
ATOM 4594 O O . GLY B 1 227 ? 23.406 4.707 12.172 1 84.81 227 GLY B O 1
ATOM 4595 N N . ILE B 1 228 ? 21.781 3.664 11.109 1 87.62 228 ILE B N 1
ATOM 4596 C CA . ILE B 1 228 ? 20.844 4.77 11.32 1 87.62 228 ILE B CA 1
ATOM 4597 C C . ILE B 1 228 ? 19.875 4.422 12.43 1 87.62 228 ILE B C 1
ATOM 4599 O O . ILE B 1 228 ? 19.234 3.365 12.398 1 87.62 228 ILE B O 1
ATOM 4603 N N . GLU B 1 229 ? 19.672 5.316 13.344 1 89.44 229 GLU B N 1
ATOM 4604 C CA . GLU B 1 229 ? 18.953 4.938 14.555 1 89.44 229 GLU B CA 1
ATOM 4605 C C . GLU B 1 229 ? 17.469 5.25 14.438 1 89.44 229 GLU B C 1
ATOM 4607 O O . GLU B 1 229 ? 16.672 4.824 15.273 1 89.44 229 GLU B O 1
ATOM 4612 N N . VAL B 1 230 ? 17.141 6.055 13.414 1 92.19 230 VAL B N 1
ATOM 4613 C CA . VAL B 1 230 ? 15.727 6.344 13.219 1 92.19 230 VAL B CA 1
ATOM 4614 C C . VAL B 1 230 ? 15.211 5.602 11.992 1 92.19 230 VAL B C 1
ATOM 4616 O O . VAL B 1 230 ? 15.992 5.199 11.125 1 92.19 230 VAL B O 1
ATOM 4619 N N . ASP B 1 231 ? 13.891 5.418 11.977 1 95.81 231 ASP B N 1
ATOM 4620 C CA . ASP B 1 231 ? 13.32 4.707 10.836 1 95.81 231 ASP B CA 1
ATOM 4621 C C . ASP B 1 231 ? 13.352 5.57 9.578 1 95.81 231 ASP B C 1
ATOM 4623 O O . ASP B 1 231 ? 13.25 6.797 9.656 1 95.81 231 ASP B O 1
ATOM 4627 N N . GLU B 1 232 ? 13.477 4.969 8.43 1 95.56 232 GLU B N 1
ATOM 4628 C CA . GLU B 1 232 ? 13.375 5.629 7.129 1 95.56 232 GLU B CA 1
ATOM 4629 C C . GLU B 1 232 ? 12.172 5.121 6.344 1 95.56 232 GLU B C 1
ATOM 4631 O O . GLU B 1 232 ? 11.852 5.645 5.273 1 95.56 232 GLU B O 1
ATOM 4636 N N . HIS B 1 233 ? 11.586 4.117 6.852 1 97.5 233 HIS B N 1
ATOM 4637 C CA . HIS B 1 233 ? 10.43 3.455 6.25 1 97.5 233 HIS B CA 1
ATOM 4638 C C . HIS B 1 233 ? 9.492 2.916 7.32 1 97.5 233 HIS B C 1
ATOM 4640 O O . HIS B 1 233 ? 9.93 2.283 8.281 1 97.5 233 HIS B O 1
ATOM 4646 N N . SER B 1 234 ? 8.219 3.273 7.195 1 98.62 234 SER B N 1
ATOM 4647 C CA . SER B 1 234 ? 7.238 2.709 8.117 1 98.62 234 SER B CA 1
ATOM 4648 C C . SER B 1 234 ? 5.949 2.328 7.398 1 98.62 234 SER B C 1
ATOM 4650 O O . SER B 1 234 ? 5.559 2.984 6.43 1 98.62 234 SER B O 1
ATOM 4652 N N . ILE B 1 235 ? 5.355 1.246 7.789 1 98.94 235 ILE B N 1
ATOM 4653 C CA . ILE B 1 235 ? 4.027 0.85 7.34 1 98.94 235 ILE B CA 1
ATOM 4654 C C . ILE B 1 235 ? 3.107 0.663 8.547 1 98.94 235 ILE B C 1
ATOM 4656 O O . ILE B 1 235 ? 3.383 -0.158 9.422 1 98.94 235 ILE B O 1
ATOM 4660 N N . THR B 1 236 ? 2.07 1.482 8.594 1 98.94 236 THR B N 1
ATOM 4661 C CA . THR B 1 236 ? 1.068 1.439 9.648 1 98.94 236 THR B CA 1
ATOM 4662 C C . THR B 1 236 ? -0.269 0.941 9.109 1 98.94 236 THR B C 1
ATOM 4664 O O . THR B 1 236 ? -0.753 1.431 8.086 1 98.94 236 THR B O 1
ATOM 4667 N N . ILE B 1 237 ? -0.798 -0.056 9.773 1 98.94 237 ILE B N 1
ATOM 4668 C CA . ILE B 1 237 ? -2.105 -0.607 9.43 1 98.94 237 ILE B CA 1
ATOM 4669 C C . ILE B 1 237 ? -3.117 -0.238 10.516 1 98.94 237 ILE B C 1
ATOM 4671 O O . ILE B 1 237 ? -2.916 -0.543 11.695 1 98.94 237 ILE B O 1
ATOM 4675 N N . CYS B 1 238 ? -4.164 0.457 10.109 1 98.94 238 CYS B N 1
ATOM 4676 C CA . CYS B 1 238 ? -5.266 0.799 11 1 98.94 238 CYS B CA 1
ATOM 4677 C C . CYS B 1 238 ? -6.48 -0.086 10.734 1 98.94 238 CYS B C 1
ATOM 4679 O O . CYS B 1 238 ? -6.977 -0.145 9.609 1 98.94 238 CYS B O 1
ATOM 4681 N N . GLN B 1 239 ? -6.938 -0.728 11.75 1 98.62 239 GLN B N 1
ATOM 4682 C CA . GLN B 1 239 ? -8.094 -1.608 11.633 1 98.62 239 GLN B CA 1
ATOM 4683 C C . GLN B 1 239 ? -9.359 -0.917 12.125 1 98.62 239 GLN B C 1
ATOM 4685 O O . GLN B 1 239 ? -9.445 -0.499 13.281 1 98.62 239 GLN B O 1
ATOM 4690 N N . TYR B 1 240 ? -10.25 -0.763 11.242 1 97.75 240 TYR B N 1
ATOM 4691 C CA . TYR B 1 240 ? -11.594 -0.275 11.555 1 97.75 240 TYR B CA 1
ATOM 4692 C C . TYR B 1 240 ? -12.602 -1.414 11.547 1 97.75 240 TYR B C 1
ATOM 4694 O O . TYR B 1 240 ? -12.266 -2.549 11.203 1 97.75 240 TYR B O 1
ATOM 4702 N N . THR B 1 241 ? -13.836 -1.118 11.961 1 93.88 241 THR B N 1
ATOM 4703 C CA . THR B 1 241 ? -14.891 -2.115 11.844 1 93.88 241 THR B CA 1
ATOM 4704 C C . THR B 1 241 ? -15.219 -2.383 10.375 1 93.88 241 THR B C 1
ATOM 4706 O O . THR B 1 241 ? -15.781 -3.426 10.039 1 93.88 241 THR B O 1
ATOM 4709 N N . THR B 1 242 ? -14.797 -1.489 9.5 1 92.62 242 THR B N 1
ATOM 4710 C CA . THR B 1 242 ? -15.219 -1.547 8.109 1 92.62 242 THR B CA 1
ATOM 4711 C C . THR B 1 242 ? -14.094 -2.102 7.23 1 92.62 242 THR B C 1
ATOM 4713 O O . THR B 1 242 ? -14.328 -2.449 6.07 1 92.62 242 THR B O 1
ATOM 4716 N N . GLY B 1 243 ? -12.914 -2.162 7.734 1 95.25 243 GLY B N 1
ATOM 4717 C CA . GLY B 1 243 ? -11.805 -2.635 6.922 1 95.25 243 GLY B CA 1
ATOM 4718 C C . GLY B 1 243 ? -10.453 -2.17 7.43 1 95.25 243 GLY B C 1
ATOM 4719 O O . GLY B 1 243 ? -10.328 -1.751 8.578 1 95.25 243 GLY B O 1
ATOM 4720 N N . LEU B 1 244 ? -9.398 -2.342 6.574 1 98.62 244 LEU B N 1
ATOM 4721 C CA . LEU B 1 244 ? -8.031 -1.958 6.934 1 98.62 244 LEU B CA 1
ATOM 4722 C C . LEU B 1 244 ? -7.59 -0.734 6.137 1 98.62 244 LEU B C 1
ATOM 4724 O O . LEU B 1 244 ? -7.723 -0.702 4.91 1 98.62 244 LEU B O 1
ATOM 4728 N N . SER B 1 245 ? -7.145 0.292 6.812 1 98.81 245 SER B N 1
ATOM 4729 C CA . SER B 1 245 ? -6.414 1.389 6.184 1 98.81 245 SER B CA 1
ATOM 4730 C C . SER B 1 245 ? -4.91 1.214 6.344 1 98.81 245 SER B C 1
ATOM 4732 O O . SER B 1 245 ? -4.449 0.623 7.32 1 98.81 245 SER B O 1
ATOM 4734 N N . LYS B 1 246 ? -4.191 1.664 5.371 1 98.75 246 LYS B N 1
ATOM 4735 C CA . LYS B 1 246 ? -2.736 1.562 5.398 1 98.75 246 LYS B CA 1
ATOM 4736 C C . LYS B 1 246 ? -2.084 2.93 5.207 1 98.75 246 LYS B C 1
ATOM 4738 O O . LYS B 1 246 ? -2.43 3.662 4.277 1 98.75 246 LYS B O 1
ATOM 4743 N N . PHE B 1 247 ? -1.163 3.301 6.074 1 98.88 247 PHE B N 1
ATOM 4744 C CA . PHE B 1 247 ? -0.368 4.52 5.988 1 98.88 247 PHE B CA 1
ATOM 4745 C C . PHE B 1 247 ? 1.118 4.191 5.918 1 98.88 247 PHE B C 1
ATOM 4747 O O . PHE B 1 247 ? 1.722 3.803 6.922 1 98.88 247 PHE B O 1
ATOM 4754 N N . GLU B 1 248 ? 1.671 4.371 4.754 1 98.88 248 GLU B N 1
ATOM 4755 C CA . GLU B 1 248 ? 3.08 4.066 4.531 1 98.88 248 GLU B CA 1
ATOM 4756 C C . GLU B 1 248 ? 3.904 5.344 4.379 1 98.88 248 GLU B C 1
ATOM 4758 O O . GLU B 1 248 ? 3.531 6.242 3.625 1 98.88 248 GLU B O 1
ATOM 4763 N N . THR B 1 249 ? 4.988 5.48 5.188 1 98.44 249 THR B N 1
ATOM 4764 C CA . THR B 1 249 ? 5.863 6.645 5.148 1 98.44 249 THR B CA 1
ATOM 4765 C C . THR B 1 249 ? 7.27 6.254 4.695 1 98.44 249 THR B C 1
ATOM 4767 O O . THR B 1 249 ? 7.742 5.16 5.008 1 98.44 249 THR B O 1
ATOM 4770 N N . ARG B 1 250 ? 7.891 7.164 3.953 1 96.19 250 ARG B N 1
ATOM 4771 C CA . ARG B 1 250 ? 9.188 6.812 3.389 1 96.19 250 ARG B CA 1
ATOM 4772 C C . ARG B 1 250 ? 10.094 8.031 3.299 1 96.19 250 ARG B C 1
ATOM 4774 O O . ARG B 1 250 ? 9.742 9.031 2.674 1 96.19 250 ARG B O 1
ATOM 4781 N N . TRP B 1 251 ? 11.273 7.945 4.012 1 94.12 251 TRP B N 1
ATOM 4782 C CA . TRP B 1 251 ? 12.445 8.695 3.562 1 94.12 251 TRP B CA 1
ATOM 4783 C C . TRP B 1 251 ? 13.234 7.895 2.535 1 94.12 251 TRP B C 1
ATOM 4785 O O . TRP B 1 251 ? 13.734 6.809 2.836 1 94.12 251 TRP B O 1
ATOM 4795 N N . GLY B 1 252 ? 13.25 8.359 1.281 1 92.06 252 GLY B N 1
ATOM 4796 C CA . GLY B 1 252 ? 13.969 7.613 0.261 1 92.06 252 GLY B CA 1
ATOM 4797 C C . GLY B 1 252 ? 13.156 7.383 -0.996 1 92.06 252 GLY B C 1
ATOM 4798 O O . GLY B 1 252 ? 13.422 6.449 -1.755 1 92.06 252 GLY B O 1
ATOM 4799 N N . THR B 1 253 ? 12.07 8.125 -1.136 1 94.06 253 THR B N 1
ATOM 4800 C CA . THR B 1 253 ? 11.406 8.086 -2.434 1 94.06 253 THR B CA 1
ATOM 4801 C C . THR B 1 253 ? 12.383 8.414 -3.555 1 94.06 253 THR B C 1
ATOM 4803 O O . THR B 1 253 ? 13.383 9.094 -3.326 1 94.06 253 THR B O 1
ATOM 4806 N N . PHE B 1 254 ? 12.07 7.914 -4.688 1 93.5 254 PHE B N 1
ATOM 4807 C CA . PHE B 1 254 ? 13.008 8.117 -5.789 1 93.5 254 PHE B CA 1
ATOM 4808 C C . PHE B 1 254 ? 13.094 9.594 -6.16 1 93.5 254 PHE B C 1
ATOM 4810 O O . PHE B 1 254 ? 14.172 10.094 -6.465 1 93.5 254 PHE B O 1
ATOM 4817 N N . THR B 1 255 ? 12 10.242 -6.211 1 94.12 255 THR B N 1
ATOM 4818 C CA . THR B 1 255 ? 11.875 11.688 -6.418 1 94.12 255 THR B CA 1
ATOM 4819 C C . THR B 1 255 ? 11 12.312 -5.34 1 94.12 255 THR B C 1
ATOM 4821 O O . THR B 1 255 ? 10.391 11.602 -4.531 1 94.12 255 THR B O 1
ATOM 4824 N N . ASP B 1 256 ? 11.086 13.664 -5.297 1 93.38 256 ASP B N 1
ATOM 4825 C CA . ASP B 1 256 ? 10.188 14.391 -4.402 1 93.38 256 ASP B CA 1
ATOM 4826 C C . ASP B 1 256 ? 8.859 14.688 -5.086 1 93.38 256 ASP B C 1
ATOM 4828 O O . ASP B 1 256 ? 8.836 15.148 -6.23 1 93.38 256 ASP B O 1
ATOM 4832 N N . PRO B 1 257 ? 7.707 14.453 -4.375 1 92.75 257 PRO B N 1
ATOM 4833 C CA . PRO B 1 257 ? 6.402 14.562 -5.035 1 92.75 257 PRO B CA 1
ATOM 4834 C C . PRO B 1 257 ? 6.094 15.984 -5.504 1 92.75 257 PRO B C 1
ATOM 4836 O O . PRO B 1 257 ? 5.309 16.172 -6.434 1 92.75 257 PRO B O 1
ATOM 4839 N N . TRP B 1 258 ? 6.645 17.031 -4.867 1 91.56 258 TRP B N 1
ATOM 4840 C CA . TRP B 1 258 ? 6.355 18.406 -5.25 1 91.56 258 TRP B CA 1
ATOM 4841 C C . TRP B 1 258 ? 7.105 18.797 -6.52 1 91.56 258 TRP B C 1
ATOM 4843 O O . TRP B 1 258 ? 6.801 19.812 -7.148 1 91.56 258 TRP B O 1
ATOM 4853 N N . THR B 1 259 ? 8.156 18.016 -6.883 1 92.12 259 THR B N 1
ATOM 4854 C CA . THR B 1 259 ? 8.883 18.219 -8.133 1 92.12 259 THR B CA 1
ATOM 4855 C C . THR B 1 259 ? 8.445 17.203 -9.188 1 92.12 259 THR B C 1
ATOM 4857 O O . THR B 1 259 ? 8.125 17.578 -10.32 1 92.12 259 THR B O 1
ATOM 4860 N N . MET B 1 260 ? 8.461 15.984 -8.727 1 95.19 260 MET B N 1
ATOM 4861 C CA . MET B 1 260 ? 8.125 14.852 -9.586 1 95.19 260 MET B CA 1
ATOM 4862 C C . MET B 1 260 ? 7.605 13.68 -8.766 1 95.19 260 MET B C 1
ATOM 4864 O O . MET B 1 260 ? 8.258 13.242 -7.82 1 95.19 260 MET B O 1
ATOM 4868 N N . GLN B 1 261 ? 6.457 13.227 -9.188 1 96.88 261 GLN B N 1
ATOM 4869 C CA . GLN B 1 261 ? 5.859 12.109 -8.461 1 96.88 261 GLN B CA 1
ATOM 4870 C C . GLN B 1 261 ? 6.742 10.875 -8.539 1 96.88 261 GLN B C 1
ATOM 4872 O O . GLN B 1 261 ? 7.219 10.508 -9.617 1 96.88 261 GLN B O 1
ATOM 4877 N N . PRO B 1 262 ? 6.984 10.211 -7.434 1 97.56 262 PRO B N 1
ATOM 4878 C CA . PRO B 1 262 ? 7.703 8.93 -7.43 1 97.56 262 PRO B CA 1
ATOM 4879 C C . PRO B 1 262 ? 6.789 7.738 -7.684 1 97.56 262 PRO B C 1
ATOM 4881 O O . PRO B 1 262 ? 5.578 7.906 -7.859 1 97.56 262 PRO B O 1
ATOM 4884 N N . GLN B 1 263 ? 7.383 6.512 -7.719 1 97.75 263 GLN B N 1
ATOM 4885 C CA . GLN B 1 263 ? 6.695 5.23 -7.617 1 97.75 263 GLN B CA 1
ATOM 4886 C C . GLN B 1 263 ? 7.145 4.457 -6.383 1 97.75 263 GLN B C 1
ATOM 4888 O O . GLN B 1 263 ? 8.344 4.242 -6.18 1 97.75 263 GLN B O 1
ATOM 4893 N N . PRO B 1 264 ? 6.211 4.098 -5.5 1 97.38 264 PRO B N 1
ATOM 4894 C CA . PRO B 1 264 ? 4.781 4.402 -5.539 1 97.38 264 PRO B CA 1
ATOM 4895 C C . PRO B 1 264 ? 4.496 5.902 -5.465 1 97.38 264 PRO B C 1
ATOM 4897 O O . PRO B 1 264 ? 5.328 6.668 -4.973 1 97.38 264 PRO B O 1
ATOM 4900 N N . ARG B 1 265 ? 3.311 6.297 -5.898 1 97.88 265 ARG B N 1
ATOM 4901 C CA . ARG B 1 265 ? 2.912 7.699 -5.879 1 97.88 265 ARG B CA 1
ATOM 4902 C C . ARG B 1 265 ? 2.545 8.148 -4.465 1 97.88 265 ARG B C 1
ATOM 4904 O O . ARG B 1 265 ? 1.948 7.383 -3.705 1 97.88 265 ARG B O 1
ATOM 4911 N N . CYS B 1 266 ? 2.854 9.398 -4.211 1 98.44 266 CYS B N 1
ATOM 4912 C CA . CYS B 1 266 ? 2.484 9.977 -2.924 1 98.44 266 CYS B CA 1
ATOM 4913 C C . CYS B 1 266 ? 1.067 10.531 -2.965 1 98.44 266 CYS B C 1
ATOM 4915 O O . CYS B 1 266 ? 0.663 11.141 -3.957 1 98.44 266 CYS B O 1
ATOM 4917 N N . GLY B 1 267 ? 0.344 10.281 -1.913 1 98.69 267 GLY B N 1
ATOM 4918 C CA . GLY B 1 267 ? -1.037 10.719 -1.803 1 98.69 267 GLY B CA 1
ATOM 4919 C C . GLY B 1 267 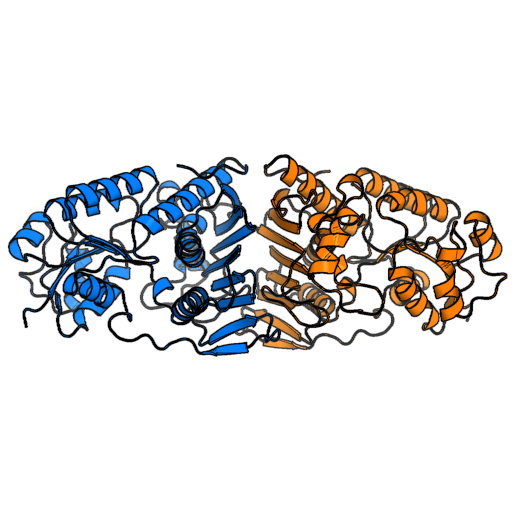? -1.955 9.664 -1.218 1 98.69 267 GLY B C 1
ATOM 4920 O O . GLY B 1 267 ? -1.562 8.922 -0.314 1 98.69 267 GLY B O 1
ATOM 4921 N N . PHE B 1 268 ? -3.248 9.703 -1.672 1 98.88 268 PHE B N 1
ATOM 4922 C CA . PHE B 1 268 ? -4.262 8.859 -1.051 1 98.88 268 PHE B CA 1
ATOM 4923 C C . PHE B 1 268 ? -5.055 8.102 -2.107 1 98.88 268 PHE B C 1
ATOM 4925 O O . PHE B 1 268 ? -5.27 8.602 -3.211 1 98.88 268 PHE B O 1
ATOM 4932 N N . VAL B 1 269 ? -5.418 6.926 -1.803 1 98.88 269 VAL B N 1
ATOM 4933 C CA . VAL B 1 269 ? -6.547 6.25 -2.432 1 98.88 269 VAL B CA 1
ATOM 4934 C C . VAL B 1 269 ? -7.625 5.965 -1.387 1 98.88 269 VAL B C 1
ATOM 4936 O O . VAL B 1 269 ? -7.355 5.328 -0.365 1 98.88 269 VAL B O 1
ATOM 4939 N N . VAL B 1 270 ? -8.781 6.469 -1.651 1 98.94 270 VAL B N 1
ATOM 4940 C CA . VAL B 1 270 ? -9.898 6.348 -0.719 1 98.94 270 VAL B CA 1
ATOM 4941 C C . VAL B 1 270 ? -10.938 5.387 -1.285 1 98.94 270 VAL B C 1
ATOM 4943 O O . VAL B 1 270 ? -11.367 5.531 -2.432 1 98.94 270 VAL B O 1
ATOM 4946 N N . VAL B 1 271 ? -11.336 4.395 -0.469 1 98.62 271 VAL B N 1
ATOM 4947 C CA . VAL B 1 271 ? -12.305 3.389 -0.89 1 98.62 271 VAL B CA 1
ATOM 4948 C C . VAL B 1 271 ? -13.602 3.553 -0.097 1 98.62 271 VAL B C 1
ATOM 4950 O O . VAL B 1 271 ? -13.578 3.621 1.135 1 98.62 271 VAL B O 1
ATOM 4953 N N . GLY B 1 272 ? -14.633 3.629 -0.803 1 98 272 GLY B N 1
ATOM 4954 C CA . GLY B 1 272 ? -15.953 3.68 -0.19 1 98 272 GLY B CA 1
ATOM 4955 C C . GLY B 1 272 ? -16.859 2.559 -0.647 1 98 272 GLY B C 1
ATOM 4956 O O . GLY B 1 272 ? -16.484 1.749 -1.497 1 98 272 GLY B O 1
ATOM 4957 N N . THR B 1 273 ? -18.016 2.492 -0.066 1 96.06 273 THR B N 1
ATOM 4958 C CA . THR B 1 273 ? -18.984 1.432 -0.326 1 96.06 273 THR B CA 1
ATOM 4959 C C . THR B 1 273 ? -19.516 1.514 -1.757 1 96.06 273 THR B C 1
ATOM 4961 O O . THR B 1 273 ? -20 0.525 -2.301 1 96.06 273 THR B O 1
ATOM 4964 N N . GLU B 1 274 ? -19.359 2.723 -2.381 1 97 274 GLU B N 1
ATOM 4965 C CA . GLU B 1 274 ? -19.969 2.895 -3.693 1 97 274 GLU B CA 1
ATOM 4966 C C . GLU B 1 274 ? -18.953 3.371 -4.723 1 97 274 GLU B C 1
ATOM 4968 O O . GLU B 1 274 ? -19.328 3.744 -5.84 1 97 274 GLU B O 1
ATOM 4973 N N . GLY B 1 275 ? -17.766 3.395 -4.344 1 98 275 GLY B N 1
ATOM 4974 C CA . GLY B 1 275 ? -16.766 3.873 -5.289 1 98 275 GLY B CA 1
ATOM 4975 C C . GLY B 1 275 ? -15.398 4.086 -4.656 1 98 275 GLY B C 1
ATOM 4976 O O . GLY B 1 275 ? -15.172 3.701 -3.506 1 98 275 GLY B O 1
ATOM 4977 N N . THR B 1 276 ? -14.477 4.617 -5.492 1 98.81 276 THR B N 1
ATOM 4978 C CA . THR B 1 276 ? -13.109 4.898 -5.051 1 98.81 276 THR B CA 1
ATOM 4979 C C . THR B 1 276 ? -12.633 6.242 -5.598 1 98.81 276 THR B C 1
ATOM 4981 O O . THR B 1 276 ? -13.156 6.73 -6.602 1 98.81 276 THR B O 1
ATOM 4984 N N . ILE B 1 277 ? -11.664 6.848 -4.883 1 98.94 277 ILE B N 1
ATOM 4985 C CA . ILE B 1 277 ? -11.031 8.086 -5.332 1 98.94 277 ILE B CA 1
ATOM 4986 C C . ILE B 1 277 ? -9.516 7.969 -5.176 1 98.94 277 ILE B C 1
ATOM 4988 O O . ILE B 1 277 ? -9.023 7.648 -4.094 1 98.94 277 ILE B O 1
ATOM 4992 N N . SER B 1 278 ? -8.812 8.117 -6.27 1 98.88 278 SER B N 1
ATOM 4993 C CA . SER B 1 278 ? -7.371 8.352 -6.156 1 98.88 278 SER B CA 1
ATOM 4994 C C . SER B 1 278 ? -7.059 9.836 -6.062 1 98.88 278 SER B C 1
ATOM 4996 O O . SER B 1 278 ? -7.523 10.633 -6.883 1 98.88 278 SER B O 1
ATOM 4998 N N . SER B 1 279 ? -6.336 10.219 -5.059 1 98.81 279 SER B N 1
ATOM 4999 C CA . SER B 1 279 ? -5.992 11.594 -4.719 1 98.81 279 SER B CA 1
ATOM 5000 C C . SER B 1 279 ? -4.492 11.75 -4.484 1 98.81 279 SER B C 1
ATOM 5002 O O . SER B 1 279 ? -4.031 11.711 -3.342 1 98.81 279 SER B O 1
ATOM 5004 N N . TYR B 1 280 ? -3.762 12.008 -5.539 1 98.62 280 TYR B N 1
ATOM 5005 C CA . TYR B 1 280 ? -2.309 12.047 -5.418 1 98.62 280 TYR B CA 1
ATOM 5006 C C . TYR B 1 280 ? -1.818 13.484 -5.262 1 98.62 280 TYR B C 1
ATOM 5008 O O . TYR B 1 280 ? -2.377 14.406 -5.863 1 98.62 280 TYR B O 1
ATOM 5016 N N . ASP B 1 281 ? -0.745 13.602 -4.531 1 98.25 281 ASP B N 1
ATOM 5017 C CA . ASP B 1 281 ? -0.177 14.914 -4.23 1 98.25 281 ASP B CA 1
ATOM 5018 C C . ASP B 1 281 ? 0.162 15.672 -5.512 1 98.25 281 ASP B C 1
ATOM 5020 O O . ASP B 1 281 ? 0.807 15.125 -6.41 1 98.25 281 ASP B O 1
ATOM 5024 N N . TYR B 1 282 ? -0.373 16.891 -5.621 1 96.94 282 TYR B N 1
ATOM 5025 C CA . TYR B 1 282 ? -0.005 17.875 -6.625 1 96.94 282 TYR B CA 1
ATOM 5026 C C . TYR B 1 282 ? -0.573 17.516 -7.988 1 96.94 282 TYR B C 1
ATOM 5028 O O . TYR B 1 282 ? -0.262 18.156 -8.992 1 96.94 282 TYR B O 1
ATOM 5036 N N . ASP B 1 283 ? -1.367 16.422 -8.055 1 97.5 283 ASP B N 1
ATOM 5037 C CA . ASP B 1 283 ? -2.061 16.109 -9.305 1 97.5 283 ASP B CA 1
ATOM 5038 C C . ASP B 1 283 ? -3.127 17.156 -9.609 1 97.5 283 ASP B C 1
ATOM 5040 O O . ASP B 1 283 ? -3.818 17.641 -8.703 1 97.5 283 ASP B O 1
ATOM 5044 N N . PRO B 1 284 ? -3.346 17.406 -10.891 1 98 284 PRO B N 1
ATOM 5045 C CA . PRO B 1 284 ? -4.363 18.391 -11.266 1 98 284 PRO B CA 1
ATOM 5046 C C . PRO B 1 284 ? -5.77 17.781 -11.32 1 98 284 PRO B C 1
ATOM 5048 O O . PRO B 1 284 ? -6.723 18.469 -11.695 1 98 284 PRO B O 1
ATOM 5051 N N . HIS B 1 285 ? -5.938 16.531 -11 1 98.75 285 HIS B N 1
ATOM 5052 C CA . HIS B 1 285 ? -7.223 15.836 -10.984 1 98.75 285 HIS B CA 1
ATOM 5053 C C . HIS B 1 285 ? -7.246 14.727 -9.938 1 98.75 285 HIS B C 1
ATOM 5055 O O . HIS B 1 285 ? -6.199 14.359 -9.398 1 98.75 285 HIS B O 1
ATOM 5061 N N . VAL B 1 286 ? -8.398 14.273 -9.594 1 98.88 286 VAL B N 1
ATOM 5062 C CA . VAL B 1 286 ? -8.586 13.055 -8.828 1 98.88 286 VAL B CA 1
ATOM 5063 C C . VAL B 1 286 ? -9.25 11.992 -9.695 1 98.88 286 VAL B C 1
ATOM 5065 O O . VAL B 1 286 ? -10.07 12.312 -10.562 1 98.88 286 VAL B O 1
ATOM 5068 N N . GLY B 1 287 ? -8.852 10.719 -9.531 1 98.81 287 GLY B N 1
ATOM 5069 C CA . GLY B 1 287 ? -9.5 9.617 -10.234 1 98.81 287 GLY B CA 1
ATOM 5070 C C . GLY B 1 287 ? -10.68 9.039 -9.484 1 98.81 287 GLY B C 1
ATOM 5071 O O . GLY B 1 287 ? -10.562 8.664 -8.32 1 98.81 287 GLY B O 1
ATOM 5072 N N . VAL B 1 288 ? -11.805 8.93 -10.188 1 98.81 288 VAL B N 1
ATOM 5073 C CA . VAL B 1 288 ? -13.016 8.484 -9.508 1 98.81 288 VAL B CA 1
ATOM 5074 C C . VAL B 1 288 ? -13.594 7.266 -10.219 1 98.81 288 VAL B C 1
ATOM 5076 O O . VAL B 1 288 ? -13.68 7.242 -11.453 1 98.81 288 VAL B O 1
ATOM 5079 N N . GLN B 1 289 ? -13.859 6.215 -9.453 1 98.31 289 GLN B N 1
ATOM 5080 C CA . GLN B 1 289 ? -14.672 5.082 -9.883 1 98.31 289 GLN B CA 1
ATOM 5081 C C . GLN B 1 289 ? -15.961 4.996 -9.07 1 98.31 289 GLN B C 1
ATOM 5083 O O . GLN B 1 289 ? -15.945 5.195 -7.852 1 98.31 289 GLN B O 1
ATOM 5088 N N . THR B 1 290 ? -17.062 4.746 -9.758 1 97.88 290 THR B N 1
ATOM 5089 C CA . THR B 1 290 ? -18.328 4.52 -9.07 1 97.88 290 THR B CA 1
ATOM 5090 C C . THR B 1 290 ? -19.094 3.352 -9.695 1 97.88 290 THR B C 1
ATOM 5092 O O . THR B 1 290 ? -18.719 2.867 -10.766 1 97.88 290 THR B O 1
ATOM 5095 N N . LYS B 1 291 ? -20.109 2.891 -9.039 1 93 291 LYS B N 1
ATOM 5096 C CA . LYS B 1 291 ? -20.922 1.799 -9.547 1 93 291 LYS B CA 1
ATOM 5097 C C . LYS B 1 291 ? -21.547 2.164 -10.891 1 93 291 LYS B C 1
ATOM 5099 O O . LYS B 1 291 ? -21.641 1.324 -11.789 1 93 291 LYS B O 1
ATOM 5104 N N . ASP B 1 292 ? -21.875 3.404 -10.969 1 93.56 292 ASP B N 1
ATOM 5105 C CA . ASP B 1 292 ? -22.516 3.871 -12.203 1 93.56 292 ASP B CA 1
ATOM 5106 C C . ASP B 1 292 ? -21.484 4.074 -13.305 1 93.56 292 ASP B C 1
ATOM 5108 O O . ASP B 1 292 ? -21.797 3.971 -14.492 1 93.56 292 ASP B O 1
ATOM 5112 N N . ARG B 1 293 ? -20.328 4.383 -12.977 1 95.62 293 ARG B N 1
ATOM 5113 C CA . ARG B 1 293 ? -19.219 4.598 -13.891 1 95.62 293 ARG B CA 1
ATOM 5114 C C . ARG B 1 293 ? -17.953 3.879 -13.406 1 95.62 293 ARG B C 1
ATOM 5116 O O . ARG B 1 293 ? -17.047 4.504 -12.852 1 95.62 293 ARG B O 1
ATOM 5123 N N . PRO B 1 294 ? -17.844 2.625 -13.781 1 95.69 294 PRO B N 1
ATOM 5124 C CA . PRO B 1 294 ? -16.75 1.821 -13.227 1 95.69 294 PRO B CA 1
ATOM 5125 C C . PRO B 1 294 ? -15.398 2.17 -13.828 1 95.69 294 PRO B C 1
ATOM 5127 O O . PRO B 1 294 ? -14.359 1.796 -13.273 1 95.69 294 PRO B O 1
ATOM 5130 N N . GLN B 1 295 ? -15.383 2.807 -14.945 1 96.69 295 GLN B N 1
ATOM 5131 C CA . GLN B 1 295 ? -14.125 3.285 -15.5 1 96.69 295 GLN B CA 1
ATOM 5132 C C . GLN B 1 295 ? -13.586 4.469 -14.695 1 96.69 295 GLN B C 1
ATOM 5134 O O . GLN B 1 295 ? -14.352 5.34 -14.281 1 96.69 295 GLN B O 1
ATOM 5139 N N . ILE B 1 296 ? -12.32 4.551 -14.547 1 97.44 296 ILE B N 1
ATOM 5140 C CA . ILE B 1 296 ? -11.727 5.668 -13.82 1 97.44 296 ILE B CA 1
ATOM 5141 C C . ILE B 1 296 ? -11.914 6.957 -14.617 1 97.44 296 ILE B C 1
ATOM 5143 O O . ILE B 1 296 ? -11.508 7.043 -15.781 1 97.44 296 ILE B O 1
ATOM 5147 N N . THR B 1 297 ? -12.531 7.902 -14.016 1 98.06 297 THR B N 1
ATOM 5148 C CA . THR B 1 297 ? -12.711 9.227 -14.602 1 98.06 297 THR B CA 1
ATOM 5149 C C . THR B 1 297 ? -11.93 10.273 -13.812 1 98.06 297 THR B C 1
ATOM 5151 O O . THR B 1 297 ? -12.016 10.32 -12.586 1 98.06 297 THR B O 1
ATOM 5154 N N . ASN B 1 298 ? -11.234 11.062 -14.555 1 98.44 298 ASN B N 1
ATOM 5155 C CA . ASN B 1 298 ? -10.492 12.148 -13.906 1 98.44 298 ASN B CA 1
ATOM 5156 C C . ASN B 1 298 ? -11.375 13.375 -13.703 1 98.44 298 ASN B C 1
ATOM 5158 O O . ASN B 1 298 ? -11.898 13.938 -14.664 1 98.44 298 ASN B O 1
ATOM 5162 N N . ILE B 1 299 ? -11.5 13.734 -12.477 1 98.69 299 ILE B N 1
ATOM 5163 C CA . ILE B 1 299 ? -12.18 14.969 -12.109 1 98.69 299 ILE B CA 1
ATOM 5164 C C . ILE B 1 299 ? -11.148 16.047 -11.805 1 98.69 299 ILE B C 1
ATOM 5166 O O . ILE B 1 299 ? -10.297 15.875 -10.93 1 98.69 299 ILE B O 1
ATOM 5170 N N . PRO B 1 300 ? -11.242 17.156 -12.492 1 98.69 300 PRO B N 1
ATOM 5171 C CA . PRO B 1 300 ? -10.273 18.219 -12.211 1 98.69 300 PRO B CA 1
ATOM 5172 C C . PRO B 1 300 ? -10.297 18.672 -10.75 1 98.69 300 PRO B C 1
ATOM 5174 O O . PRO B 1 300 ? -11.367 18.75 -10.148 1 98.69 300 PRO B O 1
ATOM 5177 N N . ALA B 1 301 ? -9.117 18.875 -10.25 1 98.62 301 ALA B N 1
ATOM 5178 C CA . ALA B 1 301 ? -9.039 19.406 -8.891 1 98.62 301 ALA B CA 1
ATOM 5179 C C . ALA B 1 301 ? -9.695 20.781 -8.797 1 98.62 301 ALA B C 1
ATOM 5181 O O . ALA B 1 301 ? -9.555 21.609 -9.711 1 98.62 301 ALA B O 1
ATOM 5182 N N . ASP B 1 302 ? -10.289 21.062 -7.703 1 97.94 302 ASP B N 1
ATOM 5183 C CA . ASP B 1 302 ? -10.953 22.344 -7.484 1 97.94 302 ASP B CA 1
ATOM 5184 C C . ASP B 1 302 ? -9.945 23.484 -7.418 1 97.94 302 ASP B C 1
ATOM 5186 O O . ASP B 1 302 ? -8.828 23.312 -6.926 1 97.94 302 ASP B O 1
ATOM 5190 N N . VAL B 1 303 ? -10.383 24.594 -7.949 1 97.62 303 VAL B N 1
ATOM 5191 C CA . VAL B 1 303 ? -9.633 25.812 -7.684 1 97.62 303 VAL B CA 1
ATOM 5192 C C . VAL B 1 303 ? -10.016 26.375 -6.316 1 97.62 303 VAL B C 1
ATOM 5194 O O . VAL B 1 303 ? -11.18 26.734 -6.094 1 97.62 303 VAL B O 1
ATOM 5197 N N . LEU B 1 304 ? -9.055 26.391 -5.426 1 97.56 304 LEU B N 1
ATOM 5198 C CA . LEU B 1 304 ? -9.336 26.906 -4.09 1 97.56 304 LEU B CA 1
ATOM 5199 C C . LEU B 1 304 ? -9.539 28.406 -4.113 1 97.56 304 LEU B C 1
ATOM 5201 O O . LEU B 1 304 ? -8.773 29.141 -4.75 1 97.56 304 LEU B O 1
ATOM 5205 N N . GLN B 1 305 ? -10.555 28.906 -3.492 1 97.31 305 GLN B N 1
ATOM 5206 C CA . GLN B 1 305 ? -10.891 30.328 -3.428 1 97.31 305 GLN B CA 1
ATOM 5207 C C . GLN B 1 305 ? -10.875 30.828 -1.987 1 97.31 305 GLN B C 1
ATOM 5209 O O . GLN B 1 305 ? -11.047 30.047 -1.05 1 97.31 305 GLN B O 1
ATOM 5214 N N . SER B 1 306 ? -10.664 32.094 -1.873 1 96.38 306 SER B N 1
ATOM 5215 C CA . SER B 1 306 ? -10.805 32.719 -0.561 1 96.38 306 SER B CA 1
ATOM 5216 C C . SER B 1 306 ? -12.203 32.5 0.011 1 96.38 306 SER B C 1
ATOM 5218 O O . SER B 1 306 ? -13.195 32.562 -0.716 1 96.38 306 SER B O 1
ATOM 5220 N N . PRO B 1 307 ? -12.227 32.156 1.246 1 96.81 307 PRO B N 1
ATOM 5221 C CA . PRO B 1 307 ? -11.211 32.188 2.301 1 96.81 307 PRO B CA 1
ATOM 5222 C C . PRO B 1 307 ? -10.586 30.812 2.545 1 96.81 307 PRO B C 1
ATOM 5224 O O . PRO B 1 307 ? -10.031 30.562 3.619 1 96.81 307 PRO B O 1
ATOM 5227 N N . TYR B 1 308 ? -10.742 29.891 1.595 1 97.25 308 TYR B N 1
ATOM 5228 C CA . TYR B 1 308 ? -10.328 28.5 1.809 1 97.25 308 TYR B CA 1
ATOM 5229 C C . TYR B 1 308 ? -9.047 28.203 1.05 1 97.25 308 TYR B C 1
ATOM 5231 O O . TYR B 1 308 ? -8.789 27.047 0.697 1 97.25 308 TYR B O 1
ATOM 5239 N N . ARG B 1 309 ? -8.25 29.25 0.827 1 96.56 309 ARG B N 1
ATOM 5240 C CA . ARG B 1 309 ? -7.051 29.047 0.021 1 96.56 309 ARG B CA 1
ATOM 5241 C C . ARG B 1 309 ? -5.859 28.672 0.896 1 96.56 309 ARG B C 1
ATOM 5243 O O . ARG B 1 309 ? -4.887 28.094 0.413 1 96.56 309 ARG B O 1
ATOM 5250 N N . ASN B 1 310 ? -5.898 29.078 2.146 1 98 310 ASN B N 1
ATOM 5251 C CA . ASN B 1 310 ? -4.789 28.844 3.066 1 98 310 ASN B CA 1
ATOM 5252 C C . ASN B 1 310 ? -5.234 28.969 4.523 1 98 310 ASN B C 1
ATOM 5254 O O . ASN B 1 310 ? -6.371 29.359 4.797 1 98 310 ASN B O 1
ATOM 5258 N N . PRO B 1 311 ? -4.336 28.594 5.434 1 98.44 311 PRO B N 1
ATOM 5259 C CA . PRO B 1 311 ? -4.797 28.5 6.824 1 98.44 311 PRO B CA 1
ATOM 5260 C C . PRO B 1 311 ? -5.098 29.875 7.434 1 98.44 311 PRO B C 1
ATOM 5262 O O . PRO B 1 311 ? -5.961 29.984 8.305 1 98.44 311 PRO B O 1
ATOM 5265 N N . ILE B 1 312 ? -4.461 30.969 6.977 1 98.25 312 ILE B N 1
ATOM 5266 C CA . ILE B 1 312 ? -4.676 32.312 7.531 1 98.25 312 ILE B CA 1
ATOM 5267 C C . ILE B 1 312 ? -6.059 32.812 7.129 1 98.25 312 ILE B C 1
ATOM 5269 O O . ILE B 1 312 ? -6.852 33.219 7.984 1 98.25 312 ILE B O 1
ATOM 5273 N N . GLU B 1 313 ? -6.316 32.719 5.828 1 98.06 313 GLU B N 1
ATOM 5274 C CA . GLU B 1 313 ? -7.629 33.125 5.34 1 98.06 313 GLU B CA 1
ATOM 5275 C C . GLU B 1 313 ? -8.742 32.344 6.031 1 98.06 313 GLU B C 1
ATOM 5277 O O . GLU B 1 313 ? -9.734 32.906 6.48 1 98.06 313 GLU B O 1
ATOM 5282 N N . TYR B 1 314 ? -8.539 31.094 6.098 1 98.31 314 TYR B N 1
ATOM 5283 C CA . TYR B 1 314 ? -9.555 30.203 6.656 1 98.31 314 TYR B CA 1
ATOM 5284 C C . TYR B 1 314 ? -9.805 30.516 8.125 1 98.31 314 TYR B C 1
ATOM 5286 O O . TYR B 1 314 ? -10.953 30.656 8.555 1 98.31 314 TYR B O 1
ATOM 5294 N N . PHE B 1 315 ? -8.758 30.625 8.859 1 98.19 315 PHE B N 1
ATOM 5295 C CA . PHE B 1 315 ? -8.875 30.891 10.289 1 98.19 315 PHE B CA 1
ATOM 5296 C C . PHE B 1 315 ? -9.602 32.219 10.539 1 98.19 315 PHE B C 1
ATOM 5298 O O . PHE B 1 315 ? -10.516 32.281 11.367 1 98.19 315 PHE B O 1
ATOM 5305 N N . LEU B 1 316 ? -9.195 33.25 9.891 1 97.5 316 LEU B N 1
ATOM 5306 C CA . LEU B 1 316 ? -9.789 34.562 10.07 1 97.5 316 LEU B CA 1
ATOM 5307 C C . LEU B 1 316 ? -11.258 34.562 9.648 1 97.5 316 LEU B C 1
ATOM 5309 O O . LEU B 1 316 ? -12.086 35.219 10.258 1 97.5 316 LEU B O 1
ATOM 5313 N N . HIS B 1 317 ? -11.516 33.812 8.617 1 97.31 317 HIS B N 1
ATOM 5314 C CA . HIS B 1 317 ? -12.906 33.656 8.211 1 97.31 317 HIS B CA 1
ATOM 5315 C C . HIS B 1 317 ? -13.734 33 9.328 1 97.31 317 HIS B C 1
ATOM 5317 O O . HIS B 1 317 ? -14.844 33.469 9.617 1 97.31 317 HIS B O 1
ATOM 5323 N N . CYS B 1 318 ? -13.234 31.953 9.938 1 97.56 318 CYS B N 1
ATOM 5324 C CA . CYS B 1 318 ? -13.922 31.297 11.047 1 97.56 318 CYS B CA 1
ATOM 5325 C C . CYS B 1 318 ? -14.141 32.25 12.203 1 97.56 318 CYS B C 1
ATOM 5327 O O . CYS B 1 318 ? -15.242 32.344 12.75 1 97.56 318 CYS B O 1
ATOM 5329 N N . LYS B 1 319 ? -13.125 33 12.531 1 95.62 319 LYS B N 1
ATOM 5330 C CA . LYS B 1 319 ? -13.195 33.969 13.625 1 95.62 319 LYS B CA 1
ATOM 5331 C C . LYS B 1 319 ? -14.219 35.062 13.328 1 95.62 319 LYS B C 1
ATOM 5333 O O . LYS B 1 319 ? -15.055 35.375 14.172 1 95.62 319 LYS B O 1
ATOM 5338 N N . GLU B 1 320 ? -14.141 35.625 12.141 1 95.5 320 GLU B N 1
ATOM 5339 C CA . GLU B 1 320 ? -15.023 36.719 11.719 1 95.5 320 GLU B CA 1
ATOM 5340 C C . GLU B 1 320 ? -16.484 36.281 11.789 1 95.5 320 GLU B C 1
ATOM 5342 O O . GLU B 1 320 ? -17.359 37.062 12.148 1 95.5 320 GLU B O 1
ATOM 5347 N N . ASN B 1 321 ? -16.766 35.062 11.492 1 97 321 ASN B N 1
ATOM 5348 C CA . ASN B 1 321 ? -18.156 34.594 11.359 1 97 321 ASN B CA 1
ATOM 5349 C C . ASN B 1 321 ? -18.578 33.75 12.547 1 97 321 ASN B C 1
ATOM 5351 O O . ASN B 1 321 ? -19.672 33.188 12.539 1 97 321 ASN B O 1
ATOM 5355 N N . GLY B 1 322 ? -17.766 33.625 13.453 1 95.81 322 GLY B N 1
ATOM 5356 C CA . GLY B 1 322 ? -18.078 32.844 14.641 1 95.81 322 GLY B CA 1
ATOM 5357 C C . GLY B 1 322 ? -18.281 31.359 14.352 1 95.81 322 GLY B C 1
ATOM 5358 O O . GLY B 1 322 ? -19.156 30.719 14.93 1 95.81 322 GLY B O 1
ATOM 5359 N N . LYS B 1 323 ? -17.578 30.844 13.391 1 96.62 323 LYS B N 1
ATOM 5360 C CA . LYS B 1 323 ? -17.625 29.438 13.016 1 96.62 323 LYS B CA 1
ATOM 5361 C C . LYS B 1 323 ? -16.453 28.672 13.602 1 96.62 323 LYS B C 1
ATOM 5363 O O . LYS B 1 323 ? -15.352 29.219 13.734 1 96.62 323 LYS B O 1
ATOM 5368 N N . PRO B 1 324 ? -16.672 27.484 13.977 1 96.81 324 PRO B N 1
ATOM 5369 C CA . PRO B 1 324 ? -15.547 26.688 14.461 1 96.81 324 PRO B CA 1
ATOM 5370 C C . PRO B 1 324 ? -14.578 26.297 13.344 1 96.81 324 PRO B C 1
ATOM 5372 O O . PRO B 1 324 ? -14.984 26.188 12.188 1 96.81 324 PRO B O 1
ATOM 5375 N N . VAL B 1 325 ? -13.375 26.094 13.734 1 97.75 325 VAL B N 1
ATOM 5376 C CA . VAL B 1 325 ? -12.414 25.484 12.828 1 97.75 325 VAL B CA 1
ATOM 5377 C C . VAL B 1 325 ? -12.75 24 12.641 1 97.75 325 VAL B C 1
ATOM 5379 O O . VAL B 1 325 ? -13.039 23.297 13.609 1 97.75 325 VAL B O 1
ATOM 5382 N N . THR B 1 326 ? -12.758 23.5 11.406 1 97.75 326 THR B N 1
ATOM 5383 C CA . THR B 1 326 ? -13.125 22.109 11.133 1 97.75 326 THR B CA 1
ATOM 5384 C C . THR B 1 326 ? -12.055 21.422 10.281 1 97.75 326 THR B C 1
ATOM 5386 O O . THR B 1 326 ? -11.062 22.047 9.906 1 97.75 326 THR B O 1
ATOM 5389 N N . GLY B 1 327 ? -12.258 20.125 10.047 1 97.81 327 GLY B N 1
ATOM 5390 C CA . GLY B 1 327 ? -11.344 19.375 9.203 1 97.81 327 GLY B CA 1
ATOM 5391 C C . GLY B 1 327 ? -10 19.109 9.867 1 97.81 327 GLY B C 1
ATOM 5392 O O . GLY B 1 327 ? -9.93 18.938 11.086 1 97.81 327 GLY B O 1
ATOM 5393 N N . PRO B 1 328 ? -8.977 19.016 9.039 1 98.5 328 PRO B N 1
ATOM 5394 C CA . PRO B 1 328 ? -7.652 18.641 9.547 1 98.5 328 PRO B CA 1
ATOM 5395 C C . PRO B 1 328 ? -7.082 19.672 10.523 1 98.5 328 PRO B C 1
ATOM 5397 O O . PRO B 1 328 ? -6.148 19.375 11.273 1 98.5 328 PRO B O 1
ATOM 5400 N N . LEU B 1 329 ? -7.586 20.906 10.5 1 98.62 329 LEU B N 1
ATOM 5401 C CA . LEU B 1 329 ? -7.055 21.938 11.375 1 98.62 329 LEU B CA 1
ATOM 5402 C C . LEU B 1 329 ? -7.676 21.859 12.766 1 98.62 329 LEU B C 1
ATOM 5404 O O . LEU B 1 329 ? -7.207 22.5 13.703 1 98.62 329 LEU B O 1
ATOM 5408 N N . ASP B 1 330 ? -8.797 21.125 12.922 1 98.5 330 ASP B N 1
ATOM 5409 C CA . ASP B 1 330 ? -9.508 20.953 14.18 1 98.5 330 ASP B CA 1
ATOM 5410 C C . ASP B 1 330 ? -8.688 20.141 15.18 1 98.5 330 ASP B C 1
ATOM 5412 O O . ASP B 1 330 ? -8.414 18.969 14.945 1 98.5 330 ASP B O 1
ATOM 5416 N N . PRO B 1 331 ? -8.359 20.734 16.328 1 98.25 331 PRO B N 1
ATOM 5417 C CA . PRO B 1 331 ? -7.539 20 17.297 1 98.25 331 PRO B CA 1
ATOM 5418 C C . PRO B 1 331 ? -8.195 18.703 17.781 1 98.25 331 PRO B C 1
ATOM 5420 O O . PRO B 1 331 ? -7.5 17.75 18.141 1 98.25 331 PRO B O 1
ATOM 5423 N N . VAL B 1 332 ? -9.516 18.641 17.766 1 98.19 332 VAL B N 1
ATOM 5424 C CA . VAL B 1 332 ? -10.203 17.422 18.188 1 98.19 332 VAL B CA 1
ATOM 5425 C C . VAL B 1 332 ? -9.945 16.312 17.188 1 98.19 332 VAL B C 1
ATOM 5427 O O . VAL B 1 332 ? -9.656 15.172 17.578 1 98.19 332 VAL B O 1
ATOM 5430 N N . LEU B 1 333 ? -10.078 16.609 15.914 1 98.62 333 LEU B N 1
ATOM 5431 C CA . LEU B 1 333 ? -9.727 15.633 14.883 1 98.62 333 LEU B CA 1
ATOM 5432 C C . LEU B 1 333 ? -8.25 15.266 14.969 1 98.62 333 LEU B C 1
ATOM 5434 O O . LEU B 1 333 ? -7.891 14.086 14.859 1 98.62 333 LEU B O 1
ATOM 5438 N N . CYS B 1 334 ? -7.418 16.266 15.195 1 98.75 334 CYS B N 1
ATOM 5439 C CA . CYS B 1 334 ? -5.984 16.031 15.32 1 98.75 334 CYS B CA 1
ATOM 5440 C C . CYS B 1 334 ? -5.676 15.133 16.5 1 98.75 334 CYS B C 1
ATOM 5442 O O . CYS B 1 334 ? -4.707 14.367 16.484 1 98.75 334 CYS B O 1
ATOM 5444 N N . PHE B 1 335 ? -6.469 15.227 17.547 1 98.75 335 PHE B N 1
ATOM 5445 C CA . PHE B 1 335 ? -6.273 14.367 18.703 1 98.75 335 PHE B CA 1
ATOM 5446 C C . PHE B 1 335 ? -6.473 12.906 18.344 1 98.75 335 PHE B C 1
ATOM 5448 O O . PHE B 1 335 ? -5.699 12.047 18.766 1 98.75 335 PHE B O 1
ATOM 5455 N N . THR B 1 336 ? -7.496 12.617 17.562 1 98.75 336 THR B N 1
ATOM 5456 C CA . THR B 1 336 ? -7.695 11.258 17.062 1 98.75 336 THR B CA 1
ATOM 5457 C C . THR B 1 336 ? -6.484 10.789 16.266 1 98.75 336 THR B C 1
ATOM 5459 O O . THR B 1 336 ? -6.004 9.664 16.469 1 98.75 336 THR B O 1
ATOM 5462 N N . ALA B 1 337 ? -5.996 11.617 15.422 1 98.81 337 ALA B N 1
ATOM 5463 C CA . ALA B 1 337 ? -4.809 11.289 14.641 1 98.81 337 ALA B CA 1
ATOM 5464 C C . ALA B 1 337 ? -3.6 11.055 15.547 1 98.81 337 ALA B C 1
ATOM 5466 O O . ALA B 1 337 ? -2.791 10.164 15.289 1 98.81 337 ALA B O 1
ATOM 5467 N N . GLN B 1 338 ? -3.455 11.898 16.594 1 98.75 338 GLN B N 1
ATOM 5468 C CA . GLN B 1 338 ? -2.357 11.742 17.547 1 98.75 338 GLN B CA 1
ATOM 5469 C C . GLN B 1 338 ? -2.414 10.383 18.234 1 98.75 338 GLN B C 1
ATOM 5471 O O . GLN B 1 338 ? -1.377 9.758 18.469 1 98.75 338 GLN B O 1
ATOM 5476 N N . ARG B 1 339 ? -3.621 9.914 18.562 1 98.88 339 ARG B N 1
ATOM 5477 C CA . ARG B 1 339 ? -3.777 8.578 19.141 1 98.88 339 ARG B CA 1
ATOM 5478 C C . ARG B 1 339 ? -3.248 7.516 18.188 1 98.88 339 ARG B C 1
ATOM 5480 O O . ARG B 1 339 ? -2.57 6.574 18.609 1 98.88 339 ARG B O 1
ATOM 5487 N N . ILE B 1 340 ? -3.494 7.625 16.938 1 98.88 340 ILE B N 1
ATOM 5488 C CA . ILE B 1 340 ? -3.01 6.688 15.922 1 98.88 340 ILE B CA 1
ATOM 5489 C C . ILE B 1 340 ? -1.482 6.711 15.891 1 98.88 340 ILE B C 1
ATOM 5491 O O . ILE B 1 340 ? -0.837 5.66 15.93 1 98.88 340 ILE B O 1
ATOM 5495 N N . ILE B 1 341 ? -0.903 7.906 15.875 1 98.75 341 ILE B N 1
ATOM 5496 C CA . ILE B 1 341 ? 0.539 8.086 15.742 1 98.75 341 ILE B CA 1
ATOM 5497 C C . ILE B 1 341 ? 1.245 7.473 16.953 1 98.75 341 ILE B C 1
ATOM 5499 O O . ILE B 1 341 ? 2.195 6.703 16.797 1 98.75 341 ILE B O 1
ATOM 5503 N N . ASP B 1 342 ? 0.772 7.805 18.141 1 98.62 342 ASP B N 1
ATOM 5504 C CA . ASP B 1 342 ? 1.423 7.293 19.344 1 98.62 342 ASP B CA 1
ATOM 5505 C C . ASP B 1 342 ? 1.263 5.781 19.453 1 98.62 342 ASP B C 1
ATOM 5507 O O . ASP B 1 342 ? 2.174 5.086 19.906 1 98.62 342 ASP B O 1
ATOM 5511 N N . THR B 1 343 ? 0.098 5.262 19.078 1 98.88 343 THR B N 1
ATOM 5512 C CA . THR B 1 343 ? -0.089 3.816 19.062 1 98.88 343 THR B CA 1
ATOM 5513 C C . THR B 1 343 ? 0.856 3.156 18.062 1 98.88 343 THR B C 1
ATOM 5515 O O . THR B 1 343 ? 1.397 2.08 18.328 1 98.88 343 THR B O 1
ATOM 5518 N N . ALA B 1 344 ? 1.023 3.775 16.938 1 98.88 344 ALA B N 1
ATOM 5519 C CA . ALA B 1 344 ? 1.928 3.264 15.914 1 98.88 344 ALA B CA 1
ATOM 5520 C C . ALA B 1 344 ? 3.354 3.152 16.438 1 98.88 344 ALA B C 1
ATOM 5522 O O . ALA B 1 344 ? 4.023 2.139 16.234 1 98.88 344 ALA B O 1
ATOM 5523 N N . VAL B 1 345 ? 3.814 4.211 17.109 1 98 345 VAL B N 1
ATOM 5524 C CA . VAL B 1 345 ? 5.16 4.219 17.672 1 98 345 VAL B CA 1
ATOM 5525 C C . VAL B 1 345 ? 5.32 3.057 18.656 1 98 345 VAL B C 1
ATOM 5527 O O . VAL B 1 345 ? 6.301 2.314 18.594 1 98 345 VAL B O 1
ATOM 5530 N N . GLU B 1 346 ? 4.336 2.9 19.5 1 98.44 346 GLU B N 1
ATOM 5531 C CA . GLU B 1 346 ? 4.398 1.828 20.484 1 98.44 346 GLU B CA 1
ATOM 5532 C C . GLU B 1 346 ? 4.312 0.457 19.812 1 98.44 346 GLU B C 1
ATOM 5534 O O . GLU B 1 346 ? 5.02 -0.474 20.219 1 98.44 346 GLU B O 1
ATOM 5539 N N . SER B 1 347 ? 3.426 0.323 18.859 1 98.88 347 SER B N 1
ATOM 5540 C CA . SER B 1 347 ? 3.293 -0.928 18.109 1 98.88 347 SER B CA 1
ATOM 5541 C C . SER B 1 347 ? 4.613 -1.326 17.469 1 98.88 347 SER B C 1
ATOM 5543 O O . SER B 1 347 ? 5.031 -2.482 17.547 1 98.88 347 SER B O 1
ATOM 5545 N N . ALA B 1 348 ? 5.254 -0.428 16.812 1 98.38 348 ALA B N 1
ATOM 5546 C CA . ALA B 1 348 ? 6.543 -0.685 16.188 1 98.38 348 ALA B CA 1
ATOM 5547 C C . ALA B 1 348 ? 7.578 -1.151 17.203 1 98.38 348 ALA B C 1
ATOM 5549 O O . ALA B 1 348 ? 8.352 -2.068 16.938 1 98.38 348 ALA B O 1
ATOM 5550 N N . LYS B 1 349 ? 7.617 -0.516 18.344 1 97.25 349 LYS B N 1
ATOM 5551 C CA . LYS B 1 349 ? 8.562 -0.846 19.406 1 97.25 349 LYS B CA 1
ATOM 5552 C C . LYS B 1 349 ? 8.328 -2.262 19.938 1 97.25 349 LYS B C 1
ATOM 5554 O O . LYS B 1 349 ? 9.281 -3.002 20.188 1 97.25 349 LYS B O 1
ATOM 5559 N N . GLN B 1 350 ? 7.039 -2.623 20.031 1 98.38 350 GLN B N 1
ATOM 5560 C CA . GLN B 1 350 ? 6.707 -3.885 20.688 1 98.38 350 GLN B CA 1
ATOM 5561 C C . GLN B 1 350 ? 6.605 -5.02 19.672 1 98.38 350 GLN B C 1
ATOM 5563 O O . GLN B 1 350 ? 6.602 -6.195 20.047 1 98.38 350 GLN B O 1
ATOM 5568 N N . GLY B 1 351 ? 6.469 -4.715 18.438 1 98.38 351 GLY B N 1
ATOM 5569 C CA . GLY B 1 351 ? 6.285 -5.73 17.406 1 98.38 351 GLY B CA 1
ATOM 5570 C C . GLY B 1 351 ? 4.949 -6.441 17.516 1 98.38 351 GLY B C 1
ATOM 5571 O O . GLY B 1 351 ? 4.867 -7.652 17.297 1 98.38 351 GLY B O 1
ATOM 5572 N N . LYS B 1 352 ? 3.904 -5.641 17.891 1 98.44 352 LYS B N 1
ATOM 5573 C CA . LYS B 1 352 ? 2.58 -6.215 18.109 1 98.44 352 LYS B CA 1
ATOM 5574 C C . LYS B 1 352 ? 1.483 -5.27 17.625 1 98.44 352 LYS B C 1
ATOM 5576 O O . LYS B 1 352 ? 1.689 -4.059 17.547 1 98.44 352 LYS B O 1
ATOM 5581 N N . THR B 1 353 ? 0.382 -5.902 17.281 1 98.81 353 THR B N 1
ATOM 5582 C CA . THR B 1 353 ? -0.839 -5.121 17.109 1 98.81 353 THR B CA 1
ATOM 5583 C C . THR B 1 353 ? -1.347 -4.613 18.469 1 98.81 353 THR B C 1
ATOM 5585 O O . THR B 1 353 ? -1.432 -5.375 19.422 1 98.81 353 THR B O 1
ATOM 5588 N N . LEU B 1 354 ? -1.69 -3.33 18.516 1 98.88 354 LEU B N 1
ATOM 5589 C CA . LEU B 1 354 ? -2.154 -2.752 19.781 1 98.88 354 LEU B CA 1
ATOM 5590 C C . LEU B 1 354 ? -3.539 -2.137 19.609 1 98.88 354 LEU B C 1
ATOM 5592 O O . LEU B 1 354 ? -3.873 -1.623 18.547 1 98.88 354 LEU B O 1
ATOM 5596 N N . ASP B 1 355 ? -4.32 -2.158 20.688 1 98.81 355 ASP B N 1
ATOM 5597 C CA . ASP B 1 355 ? -5.52 -1.329 20.734 1 98.81 355 ASP B CA 1
ATOM 5598 C C . ASP B 1 355 ? -5.164 0.154 20.656 1 98.81 355 ASP B C 1
ATOM 5600 O O . ASP B 1 355 ? -4.125 0.579 21.172 1 98.81 355 ASP B O 1
ATOM 5604 N N . LEU B 1 356 ? -6.035 0.871 20.031 1 98.75 356 LEU B N 1
ATOM 5605 C CA . LEU B 1 356 ? -5.805 2.309 19.953 1 98.75 356 LEU B CA 1
ATOM 5606 C C . LEU B 1 356 ? -5.688 2.92 21.344 1 98.75 356 LEU B C 1
ATOM 5608 O O . LEU B 1 356 ? -6.555 2.703 22.203 1 98.75 356 LEU B O 1
ATOM 5612 N N . LEU B 1 357 ? -4.688 3.678 21.516 1 97.56 357 LEU B N 1
ATOM 5613 C CA . LEU B 1 357 ? -4.496 4.355 22.797 1 97.56 357 LEU B CA 1
ATOM 5614 C C . LEU B 1 357 ? -5.609 5.367 23.047 1 97.56 357 LEU B C 1
ATOM 5616 O O . LEU B 1 357 ? -6.121 5.98 22.109 1 97.56 357 LEU B O 1
ATOM 5620 N N . GLU B 1 358 ? -5.938 5.531 24.375 1 92.88 358 GLU B N 1
ATOM 5621 C CA . GLU B 1 358 ? -6.98 6.477 24.75 1 92.88 358 GLU B CA 1
ATOM 5622 C C . GLU B 1 358 ? -6.391 7.824 25.141 1 92.88 358 GLU B C 1
ATOM 5624 O O . GLU B 1 358 ? -5.273 7.895 25.656 1 92.88 358 GLU B O 1
#

Secondary structure (DSSP, 8-state):
-PPEEEEEEEE-STTHHHHHHHHHH-TTEEEEEEE-SSGGGGHHHHHHHT--GGGEES-HHHHHHHH--SEEEEE--GGGHHHHHHHHHTTT-EEEEES-S-SSHHHHHHHHHHHHHHT--EEEE-GGGG-HHHHHHHHHHHTTTT-SEEEEEEEEEES-GGG--GGG----HHHHHHHHTT-GGG-GGGT-SHHHHHHHHHHHHHHHHTTTPPPSEEEEEEE--TT--S-SEEEEEEE-SS-EEEEEEEE--SS-TTTS--SSPSEEEEEETTEEEEEETT-SEEEEEESS--S-EEEEPP---TTSSSHHHHHHHHHHHTPPP-GGG-HHHHHHHHHHHHHHHHHHHHTB-EEPP-/-PPEEEEEEEE-STTHHHHHHHHHH-TTEEEEEEE-SSGGGGHHHHHHHT--GGGEES-HHHHHHHH--SEEEEE--GGGHHHHHHHHHTTT-EEEEES-S-SSHHHHHHHHHHHHHHT--EEEE-GGGG-HHHHHHHHHHHTTTT-SEEEEEEEEEES-GGG--GGG----HHHHHHHHTT-GGG-GGGT-SHHHHHHHHHHHHHHHHTTTPPPSEEEEEEE--TT--S-SEEEEEEEPSS-EEEEEEEE--SS-TTTS--SSPSEEEEEETTEEEEEETT-SEEEEEESS--S-EEEEPP---TTSSSHHHHHHHHHHHTPPP-GGG-HHHHHHHHHHHHHHHHHHHHTB-EEPP-

Solvent-accessible surface area (backbone atoms only — not comparable to full-atom values): 36425 Å² total; per-residue (Å²): 131,90,59,43,30,32,27,42,37,39,57,68,31,78,60,45,58,59,54,49,46,53,37,63,71,32,92,56,39,40,76,54,30,38,30,22,78,51,65,76,62,46,49,65,54,32,65,74,66,67,54,54,76,90,33,58,30,57,43,67,67,62,43,45,69,74,50,62,45,63,32,34,40,36,17,51,49,53,87,38,31,42,61,55,47,52,57,50,37,74,73,61,33,26,36,42,29,49,58,67,81,44,69,40,58,70,42,40,52,51,43,52,52,49,35,63,73,57,70,39,53,65,34,31,44,50,77,66,67,60,34,37,13,51,42,39,49,47,52,41,45,74,71,44,64,20,42,57,61,42,30,41,38,28,32,37,62,26,54,35,76,67,53,59,36,86,88,70,45,85,58,53,71,68,57,40,60,66,43,41,84,72,35,58,59,48,28,56,93,67,58,25,21,18,44,67,67,33,40,57,57,38,38,24,50,41,25,46,63,45,71,62,56,72,54,54,32,25,34,23,50,66,34,45,57,91,94,44,77,22,36,30,31,25,44,33,38,34,34,41,93,70,28,64,22,37,37,33,16,28,41,55,37,83,36,39,45,93,84,38,66,29,74,76,58,37,32,37,37,38,33,28,79,35,20,27,36,39,29,35,59,86,35,71,33,24,37,34,28,25,80,91,43,66,60,76,39,76,42,70,32,49,82,70,46,88,46,63,54,42,71,56,46,34,50,52,48,22,62,76,67,74,44,79,74,60,60,60,27,14,55,70,48,36,47,54,21,39,27,52,52,51,29,28,55,50,9,38,75,68,38,26,54,33,65,51,54,131,129,92,60,44,31,32,27,42,38,38,57,66,31,78,60,44,57,59,54,51,46,54,37,62,70,33,90,56,39,40,75,54,31,40,31,22,79,51,64,75,61,47,47,65,53,32,64,74,66,68,55,53,75,90,34,57,29,57,42,66,67,61,43,45,68,73,50,61,45,62,31,34,39,36,17,53,48,53,86,39,32,43,62,54,46,51,58,50,36,73,74,62,34,27,38,44,29,48,58,68,80,44,69,40,58,68,42,40,51,51,44,52,52,50,35,64,74,58,69,39,54,64,34,33,44,51,78,68,66,60,36,38,15,51,43,38,49,47,50,41,46,74,72,45,64,20,43,58,61,41,31,42,38,30,30,38,61,25,55,33,77,69,54,60,37,86,87,70,46,85,57,54,71,68,56,41,61,66,44,42,83,73,34,59,59,45,27,56,93,67,58,25,23,17,44,68,67,31,40,57,57,38,36,25,49,42,26,46,65,46,72,62,55,71,53,55,30,26,31,23,49,66,35,44,57,90,94,44,77,22,35,30,31,24,44,33,38,35,33,42,92,69,28,65,23,38,37,31,16,28,41,56,37,83,34,38,46,94,83,37,66,28,72,76,60,38,31,35,38,39,32,27,79,36,19,29,37,39,29,36,60,86,38,72,34,24,37,36,29,25,81,90,43,66,60,76,39,77,42,71,32,49,82,69,47,86,46,63,55,44,70,56,45,34,51,51,49,22,63,76,68,72,44,78,75,60,62,61,28,14,54,70,48,36,46,54,22,39,28,53,52,53,30,29,55,52,9,38,75,69,38,27,55,34,65,51,53,131

Nearest PDB structures (foldseek):
  5uib-assembly1_A  TM=8.155E-01  e=4.713E-23  Rhizobium rhizogenes K84
  7x1x-assembly1_B  TM=8.200E-01  e=2.288E-22  Comamonas testosteroni KF-1
  7wzd-assembly1_B  TM=8.171E-01  e=2.168E-21  Comamonas testosteroni KF-1
  3e82-assembly2_D  TM=7.785E-01  e=3.121E-21  Klebsiella pneumoniae subsp. pneumoniae MGH 78578
  3oqb-assembly1_G  TM=7.362E-01  e=3.980E-21  Bradyrhizobium diazoefficiens USDA 110

pLDDT: mean 94.86, std 7.82, range [45.78, 98.94]

Radius of gyration: 29.27 Å; Cα contacts (8 Å, |Δi|>4): 1624; chains: 2; bounding box: 56×96×64 Å

Sequence (716 aa):
MTRWRVVGINFDHMHMGDLLRNAFDHPDVDIVGVCDRQADRTKDAVAAFDIAPELIFTDVEECVRQTKPDLVVLCPATADHAVAYEECCSFGVDVLMEKPFAANLRDARRMLETRDAAGTCLAINWPSRWFPAHVTTKRLIDQGTIGQVTQVHYYGGNRGPLYHLADKVEVSDDEVQRKKSESWWYKKESGGGSLLDYLGYGATLGTWFMDGRAPLKVTTVTSASEGIEVDEHSITICQYTTGLSKFETRWGTFTDPWTMQPQPRCGFVVVGTEGTISSYDYDPHVGVQTKDRPQITNIPADVLQSPYRNPIEYFLHCKENGKPVTGPLDPVLCFTAQRIIDTAVESAKQGKTLDLLEMTRWRVVGINFDHMHMGDLLRNAFDHPDVDIVGVCDRQADRTKDAVAAFDIAPELIFTDVEECVRQTKPDLVVLCPATADHAVAYEECCSFGVDVLMEKPFAANLRDARRMLETRDAAGTCLAINWPSRWFPAHVTTKRLIDQGTIGQVTQVHYYGGNRGPLYHLADKVEVSDDEVQRKKSESWWYKKESGGGSLLDYLGYGATLGTWFMDGRAPLKVTTVTSASEGIEVDEHSITICQYTTGLSKFETRWGTFTDPWTMQPQPRCGFVVVGTEGTISSYDYDPHVGVQTKDRPQITNIPADVLQSPYRNPIEYFLHCKENGKPVTGPLDPVLCFTAQRIIDTAVESAKQGKTLDLLE